Protein AF-A0A8H5TWY3-F1 (afdb_monomer_lite)

Sequence (402 aa):
MSVCQACQVIGEHPSAREFLAAHGHGRHWSLRVESEEARWRHAEAICEREFKDALMKEYLTLFMDTPESRAFMTPEAKQIHEENLWKARESRMVRGMSHSRVRGLYTDDGTDDSPVTKLLTLRDPVLETSASIRVVEARFVREGRWYLGHPPGTFIFQYHDFRTCTGDGYQTFMGSESVVSELNFTYMGQVPRHPKLHAARVRQMWKFMLTLFISELQLKAGPKHLELYPDLEVILAESQVQSADVFQPVWEHWERRSSEPRMGSMRFPDNTTRTNFSRLPHVQEFAWHMCTLMREHRDSDSDAPNHPIWLLLASSTGLPVERLARLWEGQLQNVAEERLRSGSRESLFIYEVEPGTEDIHQFYQQPPFDDDPINPRMIYTWPVYEDVPIAGYPSPQVESEK

pLDDT: mean 75.95, std 17.42, range [29.34, 96.5]

Foldseek 3Di:
DDFDPLLVVQDDDHDLCSLCVSVVNNVLLDQDDDDPCVLQVVLLVVLLVVLVVLVVLLVVLVVCPDPVSCVQADPVLVVLSVVSPVQSVVLVVLVVVQVVQDDDAQEPPVDPPRPFWDWAWEADPVVRDIAIAIAGEPCVLQPDPHPHLAPFLFWEKEFEPPPPPPDPDDDDPDDDHHYDYPVRIDTDGTDDAALSSLVSSLQVCVLSLLSLLLSVLCSVCRRCSCVLPVVSVVVNPDPGDDDLCSLVVSLVSQVVQQPDDDDPDARPPHQVQLVSLLSRLSLLSSLLSLVVNCVVVVVDPDPSCVRSSQVSSCRRNVHHSVVSPVVNRVVSVVVLSVCVNNNPPHSYHYYYDDPSCPDVVVVCVDPSNCSHCSRSNVSNPRDDRDDSDGPPDPDPPPPPDD

Secondary structure (DSSP, 8-state):
----HHHHHS-SS--HHHHHHHTT-TTTT--PPPPHHHHHHHHHHHHHHHHHHHHHHHHHHHHT-SHHHHHTS-HHHHHHHHHHHHHHHHHHHHHHHHHTT----B---S-TT-TTEEEEEEEETTTTEEEEEEEE-HHHHHHS---B-PPTT-EEEEE---TTT---SS--SS----EE-GGGEEEEEEPPPPHHHHHHHHHHHHHHHHHHHHHHHHHHHGGGHHHH-HHHHHHHH-S----GGGHHHHHHHHHHHHH---TTSPPSSPHHHHHHHHH-HHHHHHHHHHHHHHHHTTTS---GGGSHHHHHHHHHHTS-HHHHHHHHHHHHHHHHHHHHHHT--TTEEEEE--TTTS-HHHHTTSHHHHT-TTSTTGGG----PPP---TTPPP-------

Radius of gyration: 26.74 Å; chains: 1; bounding box: 60×76×72 Å

Structure (mmCIF, N/CA/C/O backbone):
data_AF-A0A8H5TWY3-F1
#
_entry.id   AF-A0A8H5TWY3-F1
#
loop_
_atom_site.group_PDB
_atom_site.id
_atom_site.type_symbol
_atom_site.label_atom_id
_atom_site.label_alt_id
_atom_site.label_comp_id
_atom_site.label_asym_id
_atom_site.label_entity_id
_atom_site.label_seq_id
_atom_site.pdbx_PDB_ins_code
_atom_site.Cartn_x
_atom_site.Cartn_y
_atom_site.Cartn_z
_atom_site.occupancy
_atom_site.B_iso_or_equiv
_atom_site.auth_seq_id
_atom_site.auth_comp_id
_atom_site.auth_asym_id
_atom_site.auth_atom_id
_atom_site.pdbx_PDB_model_num
ATOM 1 N N . MET A 1 1 ? 12.073 -17.274 -36.118 1.00 57.34 1 MET A N 1
ATOM 2 C CA . MET A 1 1 ? 12.272 -16.024 -35.359 1.00 57.34 1 MET A CA 1
ATOM 3 C C . MET A 1 1 ? 10.919 -15.354 -35.240 1.00 57.34 1 MET A C 1
ATOM 5 O O . MET A 1 1 ? 10.342 -15.014 -36.267 1.00 57.34 1 MET A O 1
ATOM 9 N N . SER A 1 2 ? 10.365 -15.273 -34.033 1.00 66.50 2 SER A N 1
ATOM 10 C CA . SER A 1 2 ? 9.169 -14.473 -33.760 1.00 66.50 2 SER A CA 1
ATOM 11 C C . SER A 1 2 ? 9.532 -12.996 -33.915 1.00 66.50 2 SER A C 1
ATOM 13 O O . SER A 1 2 ? 10.532 -12.544 -33.364 1.00 66.50 2 SER A O 1
ATOM 15 N N . VAL A 1 3 ? 8.758 -12.252 -34.703 1.00 76.88 3 VAL A N 1
ATOM 16 C CA . VAL A 1 3 ? 8.988 -10.818 -34.921 1.00 76.88 3 VAL A CA 1
ATOM 17 C C . VAL A 1 3 ? 7.909 -10.036 -34.183 1.00 76.88 3 VAL A C 1
ATOM 19 O O . VAL A 1 3 ? 6.722 -10.304 -34.368 1.00 76.88 3 VAL A O 1
ATOM 22 N N . CYS A 1 4 ? 8.314 -9.084 -33.341 1.00 85.81 4 CYS A N 1
ATOM 23 C CA . CYS A 1 4 ? 7.378 -8.240 -32.607 1.00 85.81 4 CYS A CA 1
ATOM 24 C C . CYS A 1 4 ? 6.747 -7.207 -33.543 1.00 85.81 4 CYS A C 1
ATOM 26 O O . CYS A 1 4 ? 7.446 -6.363 -34.108 1.00 85.81 4 CYS A O 1
ATOM 28 N N . GLN A 1 5 ? 5.419 -7.252 -33.677 1.00 86.19 5 GLN A N 1
ATOM 29 C CA . GLN A 1 5 ? 4.670 -6.314 -34.517 1.00 86.19 5 GLN A CA 1
ATOM 30 C C . GLN A 1 5 ? 4.824 -4.865 -34.033 1.00 86.19 5 GLN A C 1
ATOM 32 O O . GLN A 1 5 ? 4.990 -3.969 -34.853 1.00 86.19 5 GLN A O 1
ATOM 37 N N . ALA A 1 6 ? 4.850 -4.623 -32.718 1.00 85.88 6 ALA A N 1
ATOM 38 C CA . ALA A 1 6 ? 5.058 -3.281 -32.170 1.00 85.88 6 ALA A CA 1
ATOM 39 C C . ALA A 1 6 ? 6.451 -2.726 -32.523 1.00 85.88 6 ALA A C 1
ATOM 41 O O . ALA A 1 6 ? 6.568 -1.573 -32.938 1.00 85.88 6 ALA A O 1
ATOM 42 N N . CYS A 1 7 ? 7.499 -3.557 -32.452 1.00 87.00 7 CYS A N 1
ATOM 43 C CA . CYS A 1 7 ? 8.852 -3.167 -32.860 1.00 87.00 7 CYS A CA 1
ATOM 44 C C . CYS A 1 7 ? 8.967 -2.843 -34.354 1.00 87.00 7 CYS A C 1
ATOM 46 O O . CYS A 1 7 ? 9.777 -1.999 -34.722 1.00 87.00 7 CYS A O 1
ATOM 48 N N . GLN A 1 8 ? 8.167 -3.477 -35.216 1.00 85.38 8 GLN A N 1
ATOM 49 C CA . GLN A 1 8 ? 8.184 -3.192 -36.656 1.00 85.38 8 GLN A CA 1
ATOM 50 C C . GLN A 1 8 ? 7.668 -1.785 -36.991 1.00 85.38 8 GLN A C 1
ATOM 52 O O . GLN A 1 8 ? 8.017 -1.243 -38.037 1.00 85.38 8 GLN A O 1
ATOM 57 N N . VAL A 1 9 ? 6.846 -1.191 -36.121 1.00 83.75 9 VAL A N 1
ATOM 58 C CA . VAL A 1 9 ? 6.160 0.084 -36.386 1.00 83.75 9 VAL A CA 1
ATOM 59 C C . VAL A 1 9 ? 6.957 1.300 -35.889 1.00 83.75 9 VAL A C 1
ATOM 61 O O . VAL A 1 9 ? 6.792 2.394 -36.419 1.00 83.75 9 VAL A O 1
ATOM 64 N N . ILE A 1 10 ? 7.846 1.131 -34.906 1.00 82.69 10 ILE A N 1
ATOM 65 C CA . ILE A 1 10 ? 8.531 2.238 -34.204 1.00 82.69 10 ILE A CA 1
ATOM 66 C C . ILE A 1 10 ? 9.906 2.640 -34.780 1.00 82.69 10 ILE A C 1
ATOM 68 O O . ILE A 1 10 ? 10.590 3.479 -34.199 1.00 82.69 10 ILE A O 1
ATOM 72 N N . GLY A 1 11 ? 10.300 2.095 -35.938 1.00 69.88 11 GLY A N 1
ATOM 73 C CA . GLY A 1 11 ? 11.573 2.406 -36.610 1.00 69.88 11 GLY A CA 1
ATOM 74 C C . GLY A 1 11 ? 12.809 1.753 -35.966 1.00 69.88 11 GLY A C 1
ATOM 75 O O . GLY A 1 11 ? 12.699 0.993 -35.008 1.00 69.88 11 GLY A O 1
ATOM 76 N N . GLU A 1 12 ? 14.007 2.023 -36.504 1.00 71.81 12 GLU A N 1
ATOM 77 C CA . GLU A 1 12 ? 15.260 1.360 -36.075 1.00 71.81 12 GLU A CA 1
ATOM 78 C C . GLU A 1 12 ? 15.829 1.896 -34.744 1.00 71.81 12 GLU A C 1
ATOM 80 O O . GLU A 1 12 ? 16.555 1.184 -34.045 1.00 71.81 12 GLU A O 1
ATOM 85 N N . HIS A 1 13 ? 15.478 3.131 -34.362 1.00 77.56 13 HIS A N 1
ATOM 86 C CA . HIS A 1 13 ? 15.995 3.812 -33.165 1.00 77.56 13 HIS A CA 1
ATOM 87 C C . HIS A 1 13 ? 14.897 4.553 -32.380 1.00 77.56 13 HIS A C 1
ATOM 89 O O . HIS A 1 13 ? 14.964 5.778 -32.241 1.00 77.56 13 HIS A O 1
ATOM 95 N N . PRO A 1 14 ? 13.879 3.843 -31.863 1.00 83.31 14 PRO A N 1
ATOM 96 C CA . PRO A 1 14 ? 12.840 4.470 -31.062 1.00 83.31 14 PRO A CA 1
ATOM 97 C C . PRO A 1 14 ? 13.416 5.011 -29.753 1.00 83.31 14 PRO A C 1
ATOM 99 O O . PRO A 1 14 ? 14.267 4.387 -29.111 1.00 83.31 14 PRO A O 1
ATOM 102 N N . SER A 1 15 ? 12.901 6.152 -29.305 1.00 87.19 15 SER A N 1
ATOM 103 C CA . SER A 1 15 ? 13.100 6.586 -27.926 1.00 87.19 15 SER A CA 1
ATOM 104 C C . SER A 1 15 ? 12.460 5.589 -26.951 1.00 87.19 15 SER A C 1
ATOM 106 O O . SER A 1 15 ? 11.514 4.871 -27.286 1.00 87.19 15 SER A O 1
ATOM 108 N N . ALA A 1 16 ? 12.916 5.586 -25.693 1.00 85.44 16 ALA A N 1
ATOM 109 C CA . ALA A 1 16 ? 12.326 4.743 -24.649 1.00 85.44 16 ALA A CA 1
ATOM 110 C C . ALA A 1 16 ? 10.812 4.956 -24.503 1.00 85.44 16 ALA A C 1
ATOM 112 O O . ALA A 1 16 ? 10.051 4.008 -24.330 1.00 85.44 16 ALA A O 1
ATOM 113 N N . ARG A 1 17 ? 10.362 6.207 -24.640 1.00 88.12 17 ARG A N 1
ATOM 114 C CA . ARG A 1 17 ? 8.945 6.560 -24.576 1.00 88.12 17 ARG A CA 1
ATOM 115 C C . ARG A 1 17 ? 8.148 5.960 -25.734 1.00 88.12 17 ARG A C 1
ATOM 117 O O . ARG A 1 17 ? 7.053 5.461 -25.498 1.00 88.12 17 ARG A O 1
ATOM 124 N N . GLU A 1 18 ? 8.672 6.012 -26.957 1.00 88.44 18 GLU A N 1
ATOM 125 C CA . GLU A 1 18 ? 8.012 5.440 -28.140 1.00 88.44 18 GLU A CA 1
ATOM 126 C C . GLU A 1 18 ? 7.945 3.917 -28.056 1.00 88.44 18 GLU A C 1
ATOM 128 O O . GLU A 1 18 ? 6.885 3.342 -28.300 1.00 88.44 18 GLU A O 1
ATOM 133 N N . PHE A 1 19 ? 9.031 3.273 -27.618 1.00 90.94 19 PHE A N 1
ATOM 134 C CA . PHE A 1 19 ? 9.055 1.830 -27.393 1.00 90.94 19 PHE A CA 1
ATOM 135 C C . PHE A 1 19 ? 8.003 1.410 -26.362 1.00 90.94 19 PHE A C 1
ATOM 137 O O . PHE A 1 19 ? 7.147 0.576 -26.656 1.00 90.94 19 PHE A O 1
ATOM 144 N N . LEU A 1 20 ? 8.015 2.028 -25.177 1.00 90.56 20 LEU A N 1
ATOM 145 C CA . LEU A 1 20 ? 7.063 1.712 -24.112 1.00 90.56 20 LEU A CA 1
ATOM 146 C C . LEU A 1 20 ? 5.619 2.016 -24.529 1.00 90.56 20 LEU A C 1
ATOM 148 O O . LEU A 1 20 ? 4.710 1.287 -24.145 1.00 90.56 20 LEU A O 1
ATOM 152 N N . ALA A 1 21 ? 5.379 3.071 -25.310 1.00 88.94 21 ALA A N 1
ATOM 153 C CA . ALA A 1 21 ? 4.045 3.384 -25.814 1.00 88.94 21 ALA A CA 1
ATOM 154 C C . ALA A 1 21 ? 3.537 2.322 -26.801 1.00 88.94 21 ALA A C 1
ATOM 156 O O . ALA A 1 21 ? 2.405 1.863 -26.657 1.00 88.94 21 ALA A O 1
ATOM 157 N N . ALA A 1 22 ? 4.369 1.894 -27.754 1.00 88.69 22 ALA A N 1
ATOM 158 C CA . ALA A 1 22 ? 3.989 0.898 -28.754 1.00 88.69 22 ALA A CA 1
ATOM 159 C C . ALA A 1 22 ? 3.709 -0.489 -28.161 1.00 88.69 22 ALA A C 1
ATOM 161 O O . ALA A 1 22 ? 2.874 -1.218 -28.686 1.00 88.69 22 ALA A O 1
ATOM 162 N N . HIS A 1 23 ? 4.349 -0.823 -27.039 1.00 89.56 23 HIS A N 1
ATOM 163 C CA . HIS A 1 23 ? 4.111 -2.068 -26.301 1.00 89.56 23 HIS A CA 1
ATOM 164 C C . HIS A 1 23 ? 3.024 -1.926 -25.216 1.00 89.56 23 HIS A C 1
ATOM 166 O O . HIS A 1 23 ? 2.820 -2.824 -24.409 1.00 89.56 23 HIS A O 1
ATOM 172 N N . GLY A 1 24 ? 2.316 -0.789 -25.157 1.00 87.69 24 GLY A N 1
ATOM 173 C CA . GLY A 1 24 ? 1.242 -0.562 -24.182 1.00 87.69 24 GLY A CA 1
ATOM 174 C C . GLY A 1 24 ? 1.717 -0.321 -22.741 1.00 87.69 24 GLY A C 1
ATOM 175 O O . GLY A 1 24 ? 0.904 -0.213 -21.823 1.00 87.69 24 GLY A O 1
ATOM 176 N N . HIS A 1 25 ? 3.022 -0.169 -22.515 1.00 88.75 25 HIS A N 1
ATOM 177 C CA . HIS A 1 25 ? 3.614 0.027 -21.192 1.00 88.75 25 HIS A CA 1
ATOM 178 C C . HIS A 1 25 ? 3.619 1.483 -20.720 1.00 88.75 25 HIS A C 1
ATOM 180 O O . HIS A 1 25 ? 3.741 1.722 -19.523 1.00 88.75 25 HIS A O 1
ATOM 186 N N . GLY A 1 26 ? 3.431 2.466 -21.606 1.00 82.75 26 GLY A N 1
ATOM 187 C CA . GLY A 1 26 ? 3.586 3.892 -21.274 1.00 82.75 26 GLY A CA 1
ATOM 188 C C . GLY A 1 26 ? 2.775 4.393 -20.066 1.00 82.75 26 GLY A C 1
ATOM 189 O O . GLY A 1 26 ? 3.228 5.294 -19.365 1.00 82.75 26 GLY A O 1
ATOM 190 N N . ARG A 1 27 ? 1.607 3.799 -19.773 1.00 84.25 27 ARG A N 1
ATOM 191 C CA . ARG A 1 27 ? 0.793 4.159 -18.593 1.00 84.25 27 ARG A CA 1
ATOM 192 C C . ARG A 1 27 ? 1.398 3.691 -17.265 1.00 84.25 27 ARG A C 1
ATOM 194 O O . ARG A 1 27 ? 1.194 4.359 -16.259 1.00 84.25 27 ARG A O 1
ATOM 201 N N . HIS A 1 28 ? 2.157 2.596 -17.267 1.00 85.06 28 HIS A N 1
ATOM 202 C CA . HIS A 1 28 ? 2.775 2.021 -16.066 1.00 85.06 28 HIS A CA 1
ATOM 203 C C . HIS A 1 28 ? 3.916 2.898 -15.538 1.00 85.06 28 HIS A C 1
ATOM 205 O O . HIS A 1 28 ? 4.175 2.950 -14.345 1.00 85.06 28 HIS A O 1
ATOM 211 N N . TRP A 1 29 ? 4.542 3.674 -16.420 1.00 88.50 29 TRP A N 1
ATOM 212 C CA . TRP A 1 29 ? 5.613 4.610 -16.079 1.00 88.50 29 TRP A CA 1
ATOM 213 C C . TRP A 1 29 ? 5.096 6.001 -15.670 1.00 88.50 29 TRP A C 1
ATOM 215 O O . TRP A 1 29 ? 5.835 6.985 -15.701 1.00 88.50 29 TRP A O 1
ATOM 225 N N . SER A 1 30 ? 3.812 6.111 -15.315 1.00 85.88 30 SER A N 1
ATOM 226 C CA . SER A 1 30 ? 3.208 7.363 -14.861 1.00 85.88 30 SER A CA 1
ATOM 227 C C . SER A 1 30 ? 3.587 7.688 -13.414 1.00 85.88 30 SER A C 1
ATOM 229 O O . SER A 1 30 ? 3.598 6.817 -12.550 1.00 85.88 30 SER A O 1
ATOM 231 N N . LEU A 1 31 ? 3.819 8.976 -13.138 1.00 83.75 31 LEU A N 1
ATOM 232 C CA . LEU A 1 31 ? 4.017 9.512 -11.784 1.00 83.75 31 LEU A CA 1
ATOM 233 C C . LEU A 1 31 ? 2.698 9.874 -11.081 1.00 83.75 31 LEU A C 1
ATOM 235 O O . LEU A 1 31 ? 2.713 10.534 -10.047 1.00 83.75 31 LEU A O 1
ATOM 239 N N . ARG A 1 32 ? 1.547 9.506 -11.656 1.00 83.69 32 ARG A N 1
ATOM 240 C CA . ARG A 1 32 ? 0.248 9.752 -11.023 1.00 83.69 32 ARG A CA 1
ATOM 241 C C . ARG A 1 32 ? 0.068 8.829 -9.824 1.00 83.69 32 ARG A C 1
ATOM 243 O O . ARG A 1 32 ? 0.316 7.630 -9.928 1.00 83.69 32 ARG A O 1
ATOM 250 N N . VAL A 1 33 ? -0.395 9.412 -8.727 1.00 81.44 33 VAL A N 1
ATOM 251 C CA . VAL A 1 33 ? -0.733 8.707 -7.491 1.00 81.44 33 VAL A CA 1
ATOM 252 C C . VAL A 1 33 ? -2.245 8.503 -7.453 1.00 81.44 33 VAL A C 1
ATOM 254 O O . VAL A 1 33 ? -3.006 9.427 -7.747 1.00 81.44 33 VAL A O 1
ATOM 257 N N . GLU A 1 34 ? -2.681 7.286 -7.144 1.00 83.88 34 GLU A N 1
ATOM 258 C CA . GLU A 1 34 ? -4.086 6.988 -6.853 1.00 83.88 34 GLU A CA 1
ATOM 259 C C . GLU A 1 34 ? -4.502 7.675 -5.541 1.00 83.88 34 GLU A C 1
ATOM 261 O O . GLU A 1 34 ? -3.686 7.823 -4.633 1.00 83.88 34 GLU A O 1
ATOM 266 N N . SER A 1 35 ? -5.765 8.094 -5.406 1.00 81.94 35 SER A N 1
ATOM 267 C CA . SER A 1 35 ? -6.245 8.618 -4.119 1.00 81.94 35 SER A CA 1
ATOM 268 C C . SER A 1 35 ? -6.192 7.532 -3.042 1.00 81.94 35 SER A C 1
ATOM 270 O O . SER A 1 35 ? -6.367 6.356 -3.355 1.00 81.94 35 SER A O 1
ATOM 272 N N . GLU A 1 36 ? -6.023 7.919 -1.772 1.00 79.25 36 GLU A N 1
ATOM 273 C CA . GLU A 1 36 ? -6.043 6.978 -0.639 1.00 79.25 36 GLU A CA 1
ATOM 274 C C . GLU A 1 36 ? -7.235 6.020 -0.715 1.00 79.25 36 GLU A C 1
ATOM 276 O O . GLU A 1 36 ? -7.066 4.806 -0.701 1.00 79.25 36 GLU A O 1
ATOM 281 N N . GLU A 1 37 ? -8.439 6.553 -0.897 1.00 76.81 37 GLU A N 1
ATOM 282 C CA . GLU A 1 37 ? -9.648 5.743 -1.017 1.00 76.81 37 GLU A CA 1
ATOM 283 C C . GLU A 1 37 ? -9.556 4.720 -2.165 1.00 76.81 37 GLU A C 1
ATOM 285 O O . GLU A 1 37 ? -9.880 3.546 -1.985 1.00 76.81 37 GLU A O 1
ATOM 290 N N . ALA A 1 38 ? -9.062 5.128 -3.341 1.00 82.62 38 ALA A N 1
ATOM 291 C CA . ALA A 1 38 ? -8.930 4.240 -4.493 1.00 82.62 38 ALA A CA 1
ATOM 292 C C . ALA A 1 38 ? -7.898 3.125 -4.263 1.00 82.62 38 ALA A C 1
ATOM 294 O O . ALA A 1 38 ? -8.160 1.984 -4.651 1.00 82.62 38 ALA A O 1
ATOM 295 N N . ARG A 1 39 ? -6.772 3.426 -3.596 1.00 85.00 39 ARG A N 1
ATOM 296 C CA . ARG A 1 39 ? -5.718 2.438 -3.290 1.00 85.00 39 ARG A CA 1
ATOM 297 C C . ARG A 1 39 ? -6.260 1.280 -2.462 1.00 85.00 39 ARG A C 1
ATOM 299 O O . ARG A 1 39 ? -5.857 0.133 -2.646 1.00 85.00 39 ARG A O 1
ATOM 306 N N . TRP A 1 40 ? -7.192 1.579 -1.564 1.00 81.06 40 TRP A N 1
ATOM 307 C CA . TRP A 1 40 ? -7.618 0.645 -0.533 1.00 81.06 40 TRP A CA 1
ATOM 308 C C . TRP A 1 40 ? -8.968 -0.015 -0.780 1.00 81.06 40 TRP A C 1
ATOM 310 O O . TRP A 1 40 ? -9.142 -1.166 -0.379 1.00 81.06 40 TRP A O 1
ATOM 320 N N . ARG A 1 41 ? -9.866 0.631 -1.534 1.00 82.19 41 ARG A N 1
ATOM 321 C CA . ARG A 1 41 ? -11.204 0.113 -1.859 1.00 82.19 41 ARG A CA 1
ATOM 322 C C . ARG A 1 41 ? -11.187 -1.337 -2.343 1.00 82.19 41 ARG A C 1
ATOM 324 O O . ARG A 1 41 ? -12.017 -2.142 -1.933 1.00 82.19 41 ARG A O 1
ATOM 331 N N . HIS A 1 42 ? -10.252 -1.688 -3.227 1.00 79.56 42 HIS A N 1
ATOM 332 C CA . HIS A 1 42 ? -10.204 -3.044 -3.769 1.00 79.56 42 HIS A CA 1
ATOM 333 C C . HIS A 1 42 ? -9.676 -4.064 -2.752 1.00 79.56 42 HIS A C 1
ATOM 335 O O . HIS A 1 42 ? -10.204 -5.169 -2.667 1.00 79.56 42 HIS A O 1
ATOM 341 N N . ALA A 1 43 ? -8.654 -3.707 -1.965 1.00 79.69 43 ALA A N 1
ATOM 342 C CA . ALA A 1 43 ? -8.119 -4.580 -0.917 1.00 79.69 43 ALA A CA 1
ATOM 343 C C . ALA A 1 43 ? -9.171 -4.851 0.168 1.00 79.69 43 ALA A C 1
ATOM 345 O O . ALA A 1 43 ? -9.354 -5.995 0.573 1.00 79.69 43 ALA A O 1
ATOM 346 N N . GLU A 1 44 ? -9.917 -3.820 0.560 1.00 78.00 44 GLU A N 1
ATOM 347 C CA . GLU A 1 44 ? -11.030 -3.924 1.506 1.00 78.00 44 GLU A CA 1
ATOM 34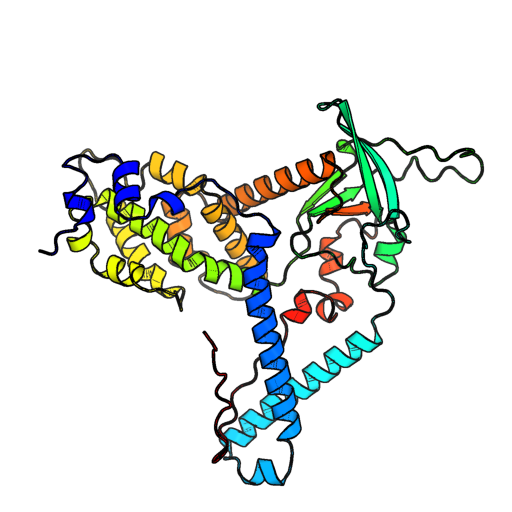8 C C . GLU A 1 44 ? -12.153 -4.809 0.961 1.00 78.00 44 GLU A C 1
ATOM 350 O O . GLU A 1 44 ? -12.592 -5.718 1.657 1.00 78.00 44 GLU A O 1
ATOM 355 N N . ALA A 1 45 ? -12.544 -4.645 -0.307 1.00 79.56 45 ALA A N 1
ATOM 356 C CA . ALA A 1 45 ? -13.570 -5.484 -0.930 1.00 79.56 45 ALA A CA 1
ATOM 357 C C . ALA A 1 45 ? -13.179 -6.974 -1.018 1.00 79.56 45 ALA A C 1
ATOM 359 O O . ALA A 1 45 ? -14.037 -7.847 -0.867 1.00 79.56 45 ALA A O 1
ATOM 360 N N . ILE A 1 46 ? -11.900 -7.285 -1.271 1.00 76.12 46 ILE A N 1
ATOM 361 C CA . ILE A 1 46 ? -11.400 -8.672 -1.252 1.00 76.12 46 ILE A CA 1
ATOM 362 C C . ILE A 1 46 ? -11.556 -9.247 0.149 1.00 76.12 46 ILE A C 1
ATOM 364 O O . ILE A 1 46 ? -12.148 -10.308 0.328 1.00 76.12 46 ILE A O 1
ATOM 368 N N . CYS A 1 47 ? -11.054 -8.534 1.147 1.00 74.50 47 CYS A N 1
ATOM 369 C CA . CYS A 1 47 ? -11.048 -9.056 2.494 1.00 74.50 47 CYS A CA 1
ATOM 370 C C . CYS A 1 47 ? -12.457 -9.085 3.132 1.00 74.50 47 CYS A C 1
ATOM 372 O O . CYS A 1 47 ? -12.747 -9.979 3.922 1.00 74.50 47 CYS A O 1
ATOM 374 N N . GLU A 1 48 ? -13.372 -8.188 2.745 1.00 75.25 48 GLU A N 1
ATOM 375 C CA . GLU A 1 48 ? -14.794 -8.259 3.115 1.00 75.25 48 GLU A CA 1
ATOM 376 C C . GLU A 1 48 ? -15.470 -9.510 2.532 1.00 75.25 48 GLU A C 1
ATOM 378 O O . GLU A 1 48 ? -16.289 -10.152 3.192 1.00 75.25 48 GLU A O 1
ATOM 383 N N . ARG A 1 49 ? -15.122 -9.892 1.297 1.00 79.25 49 ARG A N 1
ATOM 384 C CA . ARG A 1 49 ? -15.611 -11.136 0.691 1.00 79.25 49 ARG A CA 1
ATOM 385 C C . ARG A 1 49 ? -15.105 -12.355 1.455 1.00 79.25 49 ARG A C 1
ATOM 387 O O . ARG A 1 49 ? -15.913 -13.184 1.855 1.00 79.25 49 ARG A O 1
ATOM 394 N N . GLU A 1 50 ? -13.801 -12.413 1.727 1.00 77.06 50 GLU A N 1
ATOM 395 C CA . GLU A 1 50 ? -13.198 -13.486 2.529 1.00 77.06 50 GLU A CA 1
ATOM 396 C C . GLU A 1 50 ? -13.847 -13.590 3.919 1.00 77.06 50 GLU A C 1
ATOM 398 O O . GLU A 1 50 ? -14.070 -14.690 4.424 1.00 77.06 50 GLU A O 1
ATOM 403 N N . PHE A 1 51 ? -14.203 -12.454 4.528 1.00 75.31 51 PHE A N 1
ATOM 404 C CA . PHE A 1 51 ? -14.955 -12.432 5.778 1.00 75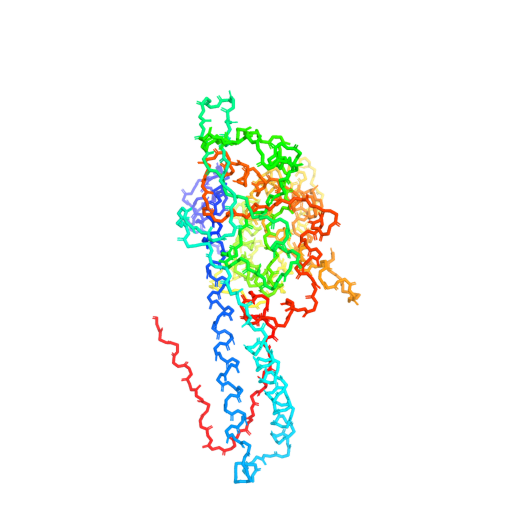.31 51 PHE A CA 1
ATOM 405 C C . PHE A 1 51 ? -16.344 -13.065 5.639 1.00 75.31 51 PHE A C 1
ATOM 407 O O . PHE A 1 51 ? -16.706 -13.933 6.437 1.00 75.31 51 PHE A O 1
ATOM 414 N N . LYS A 1 52 ? -17.127 -12.654 4.635 1.00 79.00 52 LYS A N 1
ATOM 415 C CA . LYS A 1 52 ? -18.465 -13.216 4.387 1.00 79.00 52 LYS A CA 1
ATOM 416 C C . LYS A 1 52 ? -18.398 -14.723 4.142 1.00 79.00 52 LYS A C 1
ATOM 418 O O . LYS A 1 52 ? -19.215 -15.461 4.693 1.00 79.00 52 LYS A O 1
ATOM 423 N N . ASP A 1 53 ? -17.393 -15.180 3.403 1.00 79.88 53 ASP A N 1
ATOM 424 C CA . ASP A 1 53 ? -17.156 -16.602 3.156 1.00 79.88 53 ASP A CA 1
ATOM 425 C C . ASP A 1 53 ? -16.809 -17.347 4.453 1.00 79.88 53 ASP A C 1
ATOM 427 O O . ASP A 1 53 ? -17.363 -18.414 4.724 1.00 79.88 53 ASP A O 1
ATOM 431 N N . ALA A 1 54 ? -15.956 -16.771 5.307 1.00 80.44 54 ALA A N 1
ATOM 432 C CA . ALA A 1 54 ? -15.630 -17.344 6.611 1.00 80.44 54 ALA A CA 1
ATOM 433 C C . ALA A 1 54 ? -16.863 -17.441 7.528 1.00 80.44 54 ALA A C 1
ATOM 435 O O . ALA A 1 54 ? -17.067 -18.474 8.165 1.00 80.44 54 ALA A O 1
ATOM 436 N N . LEU A 1 55 ? -17.724 -16.416 7.563 1.00 80.94 55 LEU A N 1
ATOM 437 C CA . LEU A 1 55 ? -18.987 -16.462 8.310 1.00 80.94 55 LEU A CA 1
ATOM 438 C C . LEU A 1 55 ? -19.925 -17.554 7.795 1.00 80.94 55 LEU A C 1
ATOM 440 O O . LEU A 1 55 ? -20.563 -18.246 8.590 1.00 80.94 55 LEU A O 1
ATOM 444 N N . MET A 1 56 ? -20.006 -17.721 6.475 1.00 83.75 56 MET A N 1
ATOM 445 C CA . MET A 1 56 ? -20.814 -18.775 5.870 1.00 83.75 56 MET A CA 1
ATOM 446 C C . MET A 1 56 ? -20.276 -20.161 6.242 1.00 83.75 56 MET A C 1
ATOM 448 O O . MET A 1 56 ? -21.041 -21.019 6.682 1.00 83.75 56 MET A O 1
ATOM 452 N N . LYS A 1 57 ? -18.958 -20.377 6.141 1.00 83.00 57 LYS A N 1
ATOM 453 C CA . LYS A 1 57 ? -18.315 -21.639 6.545 1.00 83.00 57 LYS A CA 1
ATOM 454 C C . LYS A 1 57 ? -18.490 -21.927 8.036 1.00 83.00 57 LYS A C 1
ATOM 456 O O . LYS A 1 57 ? -18.733 -23.075 8.406 1.00 83.00 57 LYS A O 1
ATOM 461 N N . GLU A 1 58 ? -18.432 -20.907 8.888 1.00 85.44 58 GLU A N 1
ATOM 462 C CA . GLU A 1 58 ? -18.726 -21.040 10.316 1.00 85.44 58 GLU A CA 1
ATOM 463 C C . GLU A 1 58 ? -20.165 -21.506 10.554 1.00 85.44 58 GLU A C 1
ATOM 465 O O . GLU A 1 58 ? -20.395 -22.471 11.285 1.00 85.44 58 GLU A O 1
ATOM 470 N N . TYR A 1 59 ? -21.133 -20.835 9.923 1.00 85.12 59 TYR A N 1
ATOM 471 C CA . TYR A 1 59 ? -22.545 -21.185 10.031 1.00 85.12 59 TYR A CA 1
ATOM 472 C C . TYR A 1 59 ? -22.792 -22.628 9.587 1.00 85.12 59 TYR A C 1
ATOM 474 O O . TYR A 1 59 ? -23.422 -23.390 10.318 1.00 85.12 59 TYR A O 1
ATOM 482 N N . LEU A 1 60 ? -22.245 -23.021 8.433 1.00 85.12 60 LEU A N 1
ATOM 483 C CA . LEU A 1 60 ? -22.349 -24.384 7.916 1.00 85.12 60 LEU A CA 1
ATOM 484 C C . LEU A 1 60 ? -21.694 -25.400 8.855 1.00 85.12 60 LEU A C 1
ATOM 486 O O . LEU A 1 60 ? -22.285 -26.439 9.126 1.00 85.12 60 LEU A O 1
ATOM 490 N N . THR A 1 61 ? -20.517 -25.095 9.403 1.00 87.19 61 THR A N 1
ATOM 491 C CA . THR A 1 61 ? -19.835 -25.969 10.370 1.00 87.19 61 THR A CA 1
ATOM 492 C C . THR A 1 61 ? -20.703 -26.203 11.604 1.00 87.19 61 THR A C 1
ATOM 494 O O . THR A 1 61 ? -20.880 -27.339 12.024 1.00 87.19 61 THR A O 1
ATOM 497 N N . LEU A 1 62 ? -21.299 -25.150 12.165 1.00 87.69 62 LEU A N 1
ATOM 498 C CA . LEU A 1 62 ? -22.192 -25.274 13.319 1.00 87.69 62 LEU A CA 1
ATOM 499 C C . LEU A 1 62 ? -23.506 -25.986 12.970 1.00 87.69 62 LEU A C 1
ATOM 501 O O . LEU A 1 62 ? -24.036 -26.725 13.792 1.00 87.69 62 LEU A O 1
ATOM 505 N N . PHE A 1 63 ? -24.036 -25.770 11.766 1.00 87.06 63 PHE A N 1
ATOM 506 C CA . PHE A 1 63 ? -25.262 -26.409 11.288 1.00 87.06 63 PHE A CA 1
ATOM 507 C C . PHE A 1 63 ? -25.081 -27.916 11.059 1.00 87.06 63 PHE A C 1
ATOM 509 O O . PHE A 1 63 ? -25.967 -28.701 11.384 1.00 87.06 63 PHE A O 1
ATOM 516 N N . MET A 1 64 ? -23.919 -28.322 10.539 1.00 84.25 64 MET A N 1
ATOM 517 C CA . MET A 1 64 ? -23.569 -29.723 10.287 1.00 84.25 64 MET A CA 1
ATOM 518 C C . MET A 1 64 ? -23.153 -30.486 11.557 1.00 84.25 64 MET A C 1
ATOM 520 O O . MET A 1 64 ? -22.907 -31.689 11.481 1.00 84.25 64 MET A O 1
ATOM 524 N N . ASP A 1 65 ? -23.101 -29.832 12.722 1.00 88.69 65 ASP A N 1
ATOM 525 C CA . ASP A 1 65 ? -22.762 -30.442 14.014 1.00 88.69 65 ASP A CA 1
ATOM 526 C C . ASP A 1 65 ? -23.936 -31.256 14.602 1.00 88.69 65 ASP A C 1
ATOM 528 O O . ASP A 1 65 ? -24.360 -31.060 15.742 1.00 88.69 65 ASP A O 1
ATOM 532 N N . THR A 1 66 ? -24.500 -32.171 13.807 1.00 87.44 66 THR A N 1
ATOM 533 C CA . THR A 1 66 ? -25.582 -33.077 14.219 1.00 87.44 66 THR A CA 1
ATOM 534 C C . THR A 1 66 ? -25.140 -34.540 14.150 1.00 87.44 66 THR A C 1
ATOM 536 O O . THR A 1 66 ? -24.286 -34.888 13.324 1.00 87.44 66 THR A O 1
ATOM 539 N N . PRO A 1 67 ? -25.703 -35.434 14.989 1.00 87.06 67 PRO A N 1
ATOM 540 C CA . PRO A 1 67 ? -25.409 -36.865 14.922 1.00 87.06 67 PRO A CA 1
ATOM 541 C C . PRO A 1 67 ? -25.636 -37.455 13.525 1.00 87.06 67 PRO A C 1
ATOM 543 O O . PRO A 1 67 ? -24.830 -38.259 13.060 1.00 87.06 67 PRO A O 1
ATOM 546 N N . GLU A 1 68 ? -26.696 -37.021 12.841 1.00 85.38 68 GLU A N 1
ATOM 547 C CA . GLU A 1 68 ? -27.067 -37.479 11.504 1.00 85.38 68 GLU A CA 1
ATOM 548 C C . GLU A 1 68 ? -26.020 -37.061 10.471 1.00 85.38 68 GLU A C 1
ATOM 550 O O . GLU A 1 68 ? -25.511 -37.904 9.741 1.00 85.38 68 GLU A O 1
ATOM 555 N N . SER A 1 69 ? -25.633 -35.784 10.452 1.00 83.50 69 SER A N 1
ATOM 556 C CA . SER A 1 69 ? -24.616 -35.258 9.534 1.00 83.50 69 SER A CA 1
ATOM 557 C C . SER A 1 69 ? -23.261 -35.928 9.752 1.00 83.50 69 SER A C 1
ATOM 559 O O . SER A 1 69 ? -22.614 -36.369 8.801 1.00 83.50 69 SER A O 1
ATOM 561 N N . ARG A 1 70 ? -22.856 -36.086 11.019 1.00 82.81 70 ARG A N 1
ATOM 562 C CA . ARG A 1 70 ? -21.613 -36.768 11.397 1.00 82.81 70 ARG A CA 1
ATOM 563 C C . ARG A 1 70 ? -21.629 -38.250 11.012 1.00 82.81 70 ARG A C 1
ATOM 565 O O . ARG A 1 70 ? -20.567 -38.808 10.746 1.00 82.81 70 ARG A O 1
ATOM 572 N N . ALA A 1 71 ? -22.786 -38.912 10.958 1.00 84.81 71 ALA A N 1
ATOM 573 C CA . ALA A 1 71 ? -22.871 -40.320 10.560 1.00 84.81 71 ALA A CA 1
ATOM 574 C C . ALA A 1 71 ? -22.462 -40.555 9.093 1.00 84.81 71 ALA A C 1
ATOM 576 O O . ALA A 1 71 ? -21.945 -41.627 8.781 1.00 84.81 71 ALA A O 1
ATOM 577 N N . PHE A 1 72 ? -22.626 -39.552 8.221 1.00 85.69 72 PHE A N 1
ATOM 578 C CA . PHE A 1 72 ? -22.260 -39.615 6.798 1.00 85.69 72 PHE A CA 1
ATOM 579 C C . PHE A 1 72 ? -20.830 -39.141 6.490 1.00 85.69 72 PHE A C 1
ATOM 581 O O . PHE A 1 72 ? -20.396 -39.196 5.340 1.00 85.69 72 PHE A O 1
ATOM 588 N N . MET A 1 73 ? -20.081 -38.684 7.496 1.00 86.81 73 MET A N 1
ATOM 589 C CA . MET A 1 73 ? -18.698 -38.232 7.336 1.00 86.81 73 MET A CA 1
ATOM 590 C C . MET A 1 73 ? -17.709 -39.394 7.474 1.00 86.81 73 MET A C 1
ATOM 592 O O . MET A 1 73 ? -17.854 -40.257 8.350 1.00 86.81 73 MET A O 1
ATOM 596 N N . THR A 1 74 ? -16.655 -39.381 6.654 1.00 88.44 74 THR A N 1
ATOM 597 C CA . THR A 1 74 ? -15.494 -40.262 6.854 1.00 88.44 74 THR A CA 1
ATOM 598 C C . THR A 1 74 ? -14.746 -39.880 8.142 1.00 88.44 74 THR A C 1
ATOM 600 O O . THR A 1 74 ? -14.958 -38.783 8.669 1.00 88.44 74 THR A O 1
ATOM 603 N N . PRO A 1 75 ? -13.879 -40.750 8.691 1.00 87.19 75 PRO A N 1
ATOM 604 C CA . PRO A 1 75 ? -13.044 -40.403 9.842 1.00 87.19 75 PRO A CA 1
ATOM 605 C C . PRO A 1 75 ? -12.212 -39.128 9.630 1.00 87.19 75 PRO A C 1
ATOM 607 O O . PRO A 1 75 ? -12.163 -38.284 10.520 1.00 87.19 75 PRO A O 1
ATOM 610 N N . GLU A 1 76 ? -11.636 -38.944 8.441 1.00 87.69 76 GLU A N 1
ATOM 611 C CA . GLU A 1 76 ? -10.858 -37.751 8.083 1.00 87.69 76 GLU A CA 1
ATOM 612 C C . GLU A 1 76 ? -11.746 -36.500 8.049 1.00 87.69 76 GLU A C 1
ATOM 614 O O . GLU A 1 76 ? -11.403 -35.470 8.625 1.00 87.69 76 GLU A O 1
ATOM 619 N N . ALA A 1 77 ? -12.936 -36.599 7.447 1.00 85.88 77 ALA A N 1
ATOM 620 C CA . ALA A 1 77 ? -13.898 -35.501 7.415 1.00 85.88 77 ALA A CA 1
ATOM 621 C C . ALA A 1 77 ? -14.386 -35.116 8.823 1.00 85.88 77 ALA A C 1
ATOM 623 O O . ALA A 1 77 ? -14.584 -33.935 9.100 1.00 85.88 77 ALA A O 1
ATOM 624 N N . LYS A 1 78 ? -14.544 -36.091 9.730 1.00 86.31 78 LYS A N 1
ATOM 625 C CA . LYS A 1 78 ? -14.887 -35.833 11.138 1.00 86.31 78 LYS A CA 1
ATOM 626 C C . LYS A 1 78 ? -13.793 -35.060 11.856 1.00 86.31 78 LYS A C 1
ATOM 628 O O . LYS A 1 78 ? -14.120 -34.122 12.571 1.00 86.31 78 LYS A O 1
ATOM 633 N N . GLN A 1 79 ? -12.528 -35.419 11.642 1.00 88.75 79 GLN A N 1
ATOM 634 C CA . GLN A 1 79 ? -11.405 -34.704 12.242 1.00 88.75 79 GLN A CA 1
ATOM 635 C C . GLN A 1 79 ? -11.368 -33.242 11.773 1.00 88.75 79 GLN A C 1
ATOM 637 O O . GLN A 1 79 ? -11.373 -32.335 12.602 1.00 88.75 79 GLN A O 1
ATOM 642 N N . ILE A 1 80 ? -11.436 -33.009 10.456 1.00 86.69 80 ILE A N 1
ATOM 643 C CA . ILE A 1 80 ? -11.474 -31.653 9.881 1.00 86.69 80 ILE A CA 1
ATOM 644 C C . ILE A 1 80 ? -12.681 -30.873 10.425 1.00 86.69 80 ILE A C 1
ATOM 646 O O . ILE A 1 80 ? -12.572 -29.704 10.796 1.00 86.69 80 ILE A O 1
ATOM 650 N N . HIS A 1 81 ? -13.846 -31.520 10.511 1.00 86.88 81 HIS A N 1
ATOM 651 C CA . HIS A 1 81 ? -15.051 -30.911 11.064 1.00 86.88 81 HIS A CA 1
ATOM 652 C C . HIS A 1 81 ? -14.896 -30.544 12.547 1.00 86.88 81 HIS A C 1
ATOM 654 O O . HIS A 1 81 ? -15.329 -29.467 12.939 1.00 86.88 81 HIS A O 1
ATOM 660 N N . GLU A 1 82 ? -14.263 -31.384 13.368 1.00 88.81 82 GLU A N 1
ATOM 661 C CA . GLU A 1 82 ? -13.997 -31.095 14.783 1.00 88.81 82 GLU A CA 1
ATOM 662 C C . GLU A 1 82 ? -13.027 -29.921 14.963 1.00 88.81 82 GLU A C 1
ATOM 664 O O . GLU A 1 82 ? -13.281 -29.038 15.787 1.00 88.81 82 GLU A O 1
ATOM 669 N N . GLU A 1 83 ? -11.971 -29.853 14.150 1.00 87.12 83 GLU A N 1
ATOM 670 C CA . GLU A 1 83 ? -11.034 -28.724 14.130 1.00 87.12 83 GLU A CA 1
ATOM 671 C C . GLU A 1 83 ? -11.733 -27.422 13.709 1.00 87.12 83 GLU A C 1
ATOM 673 O O . GLU A 1 83 ? -11.597 -26.383 14.364 1.00 87.12 83 GLU A O 1
ATOM 678 N N . ASN A 1 84 ? -12.554 -27.474 12.657 1.00 88.81 84 ASN A N 1
ATOM 679 C CA . ASN A 1 84 ? -13.375 -26.343 12.227 1.00 88.81 84 ASN A CA 1
ATOM 680 C C . ASN A 1 84 ? -14.403 -25.934 13.288 1.00 88.81 84 ASN A C 1
ATOM 682 O O . ASN A 1 84 ? -14.660 -24.746 13.467 1.00 88.81 84 ASN A O 1
ATOM 686 N N . LEU A 1 85 ? -14.996 -26.890 14.001 1.00 88.94 85 LEU A N 1
ATOM 687 C CA . LEU A 1 85 ? -16.002 -26.635 15.028 1.00 88.94 85 LEU A CA 1
ATOM 688 C C . LEU A 1 85 ? -15.401 -25.925 16.242 1.00 88.94 85 LEU A C 1
ATOM 690 O O . LEU A 1 85 ? -16.033 -25.024 16.798 1.00 88.94 85 LEU A O 1
ATOM 694 N N . TRP A 1 86 ? -14.179 -26.296 16.631 1.00 86.94 86 TRP A N 1
ATOM 695 C CA . TRP A 1 86 ? -13.414 -25.558 17.632 1.00 86.94 86 TRP A CA 1
ATOM 696 C C . TRP A 1 86 ? -13.212 -24.100 17.197 1.00 86.94 86 TRP A C 1
ATOM 698 O O . TRP A 1 86 ? -13.652 -23.190 17.905 1.00 86.94 86 TRP A O 1
ATOM 708 N N . LYS A 1 87 ? -12.670 -23.883 15.988 1.00 85.19 87 LYS A N 1
ATOM 709 C CA . LYS A 1 87 ? -12.463 -22.546 15.397 1.00 85.19 87 LYS A CA 1
ATOM 710 C C . LYS A 1 87 ? -13.764 -21.732 15.330 1.00 85.19 87 LYS A C 1
ATOM 712 O O . LYS A 1 87 ? -13.774 -20.548 15.659 1.00 85.19 87 LYS A O 1
ATOM 717 N N . ALA A 1 88 ? -14.871 -22.370 14.947 1.00 85.38 88 ALA A N 1
ATOM 718 C CA . ALA A 1 88 ? -16.189 -21.750 14.844 1.00 85.38 88 ALA A CA 1
ATOM 719 C C . ALA A 1 88 ? -16.707 -21.264 16.201 1.00 85.38 88 ALA A C 1
ATOM 721 O O . ALA A 1 88 ? -17.179 -20.133 16.334 1.00 85.38 88 ALA A O 1
ATOM 722 N N . ARG A 1 89 ? -16.603 -22.108 17.233 1.00 85.25 89 ARG A N 1
ATOM 723 C CA . ARG A 1 89 ? -17.041 -21.770 18.593 1.00 85.25 89 ARG A CA 1
ATOM 724 C C . ARG A 1 89 ? -16.185 -20.661 19.195 1.00 85.25 89 ARG A C 1
ATOM 726 O O . ARG A 1 89 ? -16.741 -19.728 19.772 1.00 85.25 89 ARG A O 1
ATOM 733 N N . GLU A 1 90 ? -14.870 -20.737 19.021 1.00 81.56 90 GLU A N 1
ATOM 734 C CA . GLU A 1 90 ? -13.927 -19.708 19.456 1.00 81.56 90 GLU A CA 1
ATOM 735 C C . GLU A 1 90 ? -14.216 -18.366 18.773 1.00 81.56 90 GLU A C 1
ATOM 737 O O . GLU A 1 90 ? -14.445 -17.364 19.452 1.00 81.56 90 GLU A O 1
ATOM 742 N N . SER A 1 91 ? -14.341 -18.352 17.442 1.00 78.56 91 SER A N 1
ATOM 743 C CA . SER A 1 91 ? -14.658 -17.136 16.686 1.00 78.56 91 SER A CA 1
ATOM 744 C C . SER A 1 91 ? -15.982 -16.510 17.123 1.00 78.56 91 SER A C 1
ATOM 746 O O . SER A 1 91 ? -16.062 -15.301 17.355 1.00 78.56 91 SER A O 1
ATOM 748 N N . ARG A 1 92 ? -17.027 -17.326 17.315 1.00 77.88 92 ARG A N 1
ATOM 749 C CA . ARG A 1 92 ? -18.327 -16.856 17.807 1.00 77.88 92 ARG A CA 1
ATOM 750 C C . ARG A 1 92 ? -18.248 -16.301 19.227 1.00 77.88 92 ARG A C 1
ATOM 752 O O . ARG A 1 92 ? -18.902 -15.299 19.515 1.00 77.88 92 ARG A O 1
ATOM 759 N N . MET A 1 93 ? -17.468 -16.929 20.106 1.00 75.56 93 MET A N 1
ATOM 760 C CA . MET A 1 93 ? -17.246 -16.453 21.472 1.00 75.56 93 MET A CA 1
ATOM 761 C C . MET A 1 93 ? -16.539 -15.097 21.469 1.00 75.56 93 MET A C 1
ATOM 763 O O . MET A 1 93 ? -17.034 -14.170 22.108 1.00 75.56 93 MET A O 1
ATOM 767 N N . VAL A 1 94 ? -15.444 -14.952 20.718 1.00 68.62 94 VAL A N 1
ATOM 768 C CA . VAL A 1 94 ? -14.711 -13.683 20.582 1.00 68.62 94 VAL A CA 1
ATOM 769 C C . VAL A 1 94 ? -15.632 -12.591 20.037 1.00 68.62 94 VAL A C 1
ATOM 771 O O . VAL A 1 94 ? -15.753 -11.533 20.656 1.00 68.62 94 VAL A O 1
ATOM 774 N N . ARG A 1 95 ? -16.395 -12.871 18.969 1.00 71.56 95 ARG A N 1
ATOM 775 C CA . ARG A 1 95 ? -17.389 -11.922 18.437 1.00 71.56 95 ARG A CA 1
ATOM 776 C C . ARG A 1 95 ? -18.497 -11.584 19.438 1.00 71.56 95 ARG A C 1
ATOM 778 O O . ARG A 1 95 ? -18.942 -10.444 19.495 1.00 71.56 95 ARG A O 1
ATOM 785 N N . GLY A 1 96 ? -18.965 -12.535 20.242 1.00 64.88 96 GLY A N 1
ATOM 786 C CA . GLY A 1 96 ? -19.970 -12.270 21.279 1.00 64.88 96 GLY A CA 1
ATOM 787 C C . GLY A 1 96 ? -19.428 -11.412 22.430 1.00 64.88 96 GLY A C 1
ATOM 788 O O . GLY A 1 96 ? -20.094 -10.482 22.899 1.00 64.88 96 GLY A O 1
ATOM 789 N N . MET A 1 97 ? -18.196 -11.685 22.869 1.00 59.75 97 MET A N 1
ATOM 790 C CA . MET A 1 97 ? -17.497 -10.883 23.881 1.00 59.75 97 MET A CA 1
ATOM 791 C C . MET A 1 97 ? -17.251 -9.462 23.400 1.00 59.75 97 MET A C 1
ATOM 793 O O . MET A 1 97 ? -17.293 -8.523 24.189 1.00 59.75 97 MET A O 1
ATOM 797 N N . SER A 1 98 ? -17.010 -9.294 22.110 1.00 55.69 98 SER A N 1
ATOM 798 C CA . SER A 1 98 ? -16.738 -7.990 21.558 1.00 55.69 98 SER A CA 1
ATOM 799 C C . SER A 1 98 ? -18.011 -7.159 21.387 1.00 55.69 98 SER A C 1
ATOM 801 O O . SER A 1 98 ? -18.042 -6.043 21.894 1.00 55.69 98 SER A O 1
ATOM 803 N N . HIS A 1 99 ? -19.119 -7.732 20.893 1.00 50.81 99 HIS A N 1
ATOM 804 C CA . HIS A 1 99 ? -20.436 -7.065 20.858 1.00 50.81 99 HIS A CA 1
ATOM 805 C C . HIS A 1 99 ? -20.932 -6.630 22.248 1.00 50.81 99 HIS A C 1
ATOM 807 O O . HIS A 1 99 ? -21.504 -5.554 22.394 1.00 50.81 99 HIS A O 1
ATOM 813 N N . SER A 1 100 ? -20.697 -7.438 23.288 1.00 42.91 100 SER A N 1
ATOM 814 C CA . SER A 1 100 ? -21.087 -7.101 24.669 1.00 42.91 100 SER A CA 1
ATOM 815 C C . SER A 1 100 ? -20.188 -6.046 25.329 1.00 42.91 100 SER A C 1
ATOM 817 O O . SER A 1 100 ? -20.553 -5.486 26.364 1.00 42.91 100 SER A O 1
ATOM 819 N N . ARG A 1 101 ? -19.032 -5.744 24.726 1.00 43.72 101 ARG A N 1
ATOM 820 C CA . ARG A 1 101 ? -18.088 -4.719 25.184 1.00 43.72 101 ARG A CA 1
ATOM 821 C C . ARG A 1 101 ? -18.101 -3.440 24.330 1.00 43.72 101 ARG A C 1
ATOM 823 O O . ARG A 1 101 ? -17.382 -2.503 24.678 1.00 43.72 101 ARG A O 1
ATOM 830 N N . VAL A 1 102 ? -18.932 -3.358 23.282 1.00 45.53 102 VAL A N 1
ATOM 831 C CA . VAL A 1 102 ? -19.173 -2.117 22.524 1.00 45.53 102 VAL A CA 1
ATOM 832 C C . VAL A 1 102 ? -20.064 -1.188 23.357 1.00 45.53 102 VAL A C 1
ATOM 834 O O . VAL A 1 102 ? -21.289 -1.298 23.375 1.00 45.53 102 VAL A O 1
ATOM 837 N N . ARG A 1 103 ? -19.446 -0.247 24.073 1.00 40.34 103 ARG A N 1
ATOM 838 C CA . ARG A 1 103 ? -20.103 0.980 24.542 1.00 40.34 103 ARG A CA 1
ATOM 839 C C . ARG A 1 103 ? -19.438 2.159 23.836 1.00 40.34 103 ARG A C 1
ATOM 841 O O . ARG A 1 103 ? -18.259 2.387 24.070 1.00 40.34 103 ARG A O 1
ATOM 848 N N . GLY A 1 104 ? -20.214 2.896 23.036 1.00 44.12 104 GLY A N 1
ATOM 849 C CA . GLY A 1 104 ? -19.819 4.181 22.449 1.00 44.12 104 GLY A CA 1
ATOM 850 C C . GLY A 1 104 ? -18.956 4.068 21.191 1.00 44.12 104 GLY A C 1
ATOM 851 O O . GLY A 1 104 ? -17.744 4.215 21.253 1.00 44.12 104 GLY A O 1
ATOM 852 N N . LEU A 1 105 ? -19.587 3.846 20.038 1.00 45.84 105 LEU A N 1
ATOM 853 C CA . LEU A 1 105 ? -18.989 4.180 18.744 1.00 45.84 105 LEU A CA 1
ATOM 854 C C . LEU A 1 105 ? -19.021 5.705 18.606 1.00 45.84 105 LEU A C 1
ATOM 856 O O . LEU A 1 105 ? -20.110 6.279 18.552 1.00 45.84 105 LEU A O 1
ATOM 860 N N . TYR A 1 106 ? -17.864 6.363 18.545 1.00 48.38 106 TYR A N 1
ATOM 861 C CA . TYR A 1 106 ? -17.823 7.725 18.024 1.00 48.38 106 TYR A CA 1
ATOM 862 C C . TYR A 1 106 ? -17.694 7.629 16.509 1.00 48.38 106 TYR A C 1
ATOM 864 O O . TYR A 1 106 ? -16.721 7.093 15.979 1.00 48.38 106 TYR A O 1
ATOM 872 N N . THR A 1 107 ? -18.700 8.142 15.815 1.00 50.81 107 THR A N 1
ATOM 873 C CA . THR A 1 107 ? -18.607 8.412 14.384 1.00 50.81 107 THR A CA 1
ATOM 874 C C . THR A 1 107 ? -18.400 9.910 14.265 1.00 50.81 107 THR A C 1
ATOM 876 O O . THR A 1 107 ? -19.233 10.663 14.763 1.00 50.81 107 THR A O 1
ATOM 879 N N . ASP A 1 108 ? -17.294 10.340 13.654 1.00 54.12 108 ASP A N 1
ATOM 880 C CA . ASP A 1 108 ? -17.228 11.710 13.151 1.00 54.12 108 ASP A CA 1
ATOM 881 C C . ASP A 1 108 ? -18.206 11.778 11.977 1.00 54.12 108 ASP A C 1
ATOM 883 O O . ASP A 1 108 ? -17.894 11.348 10.868 1.00 54.12 108 ASP A O 1
ATOM 887 N N . ASP A 1 109 ? -19.435 12.209 12.245 1.00 55.69 109 ASP A N 1
ATOM 888 C CA . ASP A 1 109 ? -20.486 12.336 11.235 1.00 55.69 109 ASP A CA 1
ATOM 889 C C . ASP A 1 109 ? -20.281 13.565 10.329 1.00 55.69 109 ASP A C 1
ATOM 891 O O . ASP A 1 109 ? -21.114 13.860 9.471 1.00 55.69 109 ASP A O 1
ATOM 895 N N . GLY A 1 110 ? -19.162 14.277 10.510 1.00 55.81 110 GLY A N 1
ATOM 896 C CA . GLY A 1 110 ? -18.797 15.475 9.768 1.00 55.81 110 GLY A CA 1
ATOM 897 C C . GLY A 1 110 ? -19.554 16.724 10.216 1.00 55.81 110 GLY A C 1
ATOM 898 O O . GLY A 1 110 ? -19.301 17.806 9.675 1.00 55.81 110 GLY A O 1
ATOM 899 N N . THR A 1 111 ? -20.459 16.612 11.195 1.00 60.22 111 THR A N 1
ATOM 900 C CA . THR A 1 111 ? -21.275 17.732 11.667 1.00 60.22 111 THR A CA 1
ATOM 901 C C . THR A 1 111 ? -20.522 18.616 12.643 1.00 60.22 111 THR A C 1
ATOM 903 O O . THR A 1 111 ? -19.534 18.219 13.272 1.00 60.22 111 THR A O 1
ATOM 906 N N . ASP A 1 112 ? -21.003 19.855 12.784 1.00 56.62 112 ASP A N 1
ATOM 907 C CA . ASP A 1 112 ? -20.375 20.789 13.701 1.00 56.62 112 ASP A CA 1
ATOM 908 C C . ASP A 1 112 ? -20.625 20.490 15.191 1.00 56.62 112 ASP A C 1
ATOM 910 O O . ASP A 1 112 ? -19.864 20.923 16.059 1.00 56.62 112 ASP A O 1
ATOM 914 N N . ASP A 1 113 ? -21.606 19.648 15.485 1.00 54.91 113 ASP A N 1
ATOM 915 C CA . ASP A 1 113 ? -22.047 19.347 16.845 1.00 54.91 113 ASP A CA 1
ATOM 916 C C . ASP A 1 113 ? -21.511 18.009 17.364 1.00 54.91 113 ASP A C 1
ATOM 918 O O . ASP A 1 113 ? -22.012 17.479 18.358 1.00 54.91 113 ASP A O 1
ATOM 922 N N . SER A 1 114 ? -20.484 17.457 16.707 1.00 58.75 114 SER A N 1
ATOM 923 C CA . SER A 1 114 ? -19.908 16.186 17.131 1.00 58.75 114 SER A CA 1
ATOM 924 C C . SER A 1 114 ? -19.513 16.219 18.623 1.00 58.75 114 SER A C 1
ATOM 926 O O . SER A 1 114 ? -18.722 17.078 19.034 1.00 58.75 114 SER A O 1
ATOM 928 N N . PRO A 1 115 ? -20.044 15.303 19.459 1.00 53.91 115 PRO A N 1
ATOM 929 C CA . PRO A 1 115 ? -20.174 15.505 20.907 1.00 53.91 115 PRO A CA 1
ATOM 930 C C . PRO A 1 115 ? -18.860 15.473 21.711 1.00 53.91 115 PRO A C 1
ATOM 932 O O . PRO A 1 115 ? -18.898 15.532 22.940 1.00 53.91 115 PRO A O 1
ATOM 935 N N . VAL A 1 116 ? -17.701 15.338 21.053 1.00 63.38 116 VAL A N 1
ATOM 936 C CA . VAL A 1 116 ? -16.425 14.961 21.694 1.00 63.38 116 VAL A CA 1
ATOM 937 C C . VAL A 1 116 ? -15.212 15.756 21.156 1.00 63.38 116 VAL A C 1
ATOM 939 O O . VAL A 1 116 ? -14.065 15.403 21.430 1.00 63.38 116 VAL A O 1
ATOM 942 N N . THR A 1 117 ? -15.420 16.847 20.402 1.00 70.75 117 THR A N 1
ATOM 943 C CA . THR A 1 117 ? -14.319 17.611 19.767 1.00 70.75 117 THR A CA 1
ATOM 944 C C . THR A 1 117 ? -14.310 19.103 20.087 1.00 70.75 117 THR A C 1
ATOM 946 O O . THR A 1 117 ? -15.360 19.736 20.162 1.00 70.75 117 THR A O 1
ATOM 949 N N . LYS A 1 118 ? -13.108 19.684 20.174 1.00 74.56 118 LYS A N 1
ATOM 950 C CA . LYS A 1 118 ? -12.860 21.133 20.194 1.00 74.56 118 LYS A CA 1
ATOM 951 C C . LYS A 1 118 ? -12.664 21.644 18.767 1.00 74.56 118 LYS A C 1
ATOM 953 O O . LYS A 1 118 ? -11.923 21.032 18.000 1.00 74.56 118 LYS A O 1
ATOM 958 N N . LEU A 1 119 ? -13.281 22.773 18.423 1.00 77.12 119 LEU A N 1
ATOM 959 C CA . LEU A 1 119 ? -13.059 23.464 17.150 1.00 77.12 119 LEU A CA 1
ATOM 960 C C . LEU A 1 119 ? -11.946 24.509 17.313 1.00 77.12 119 LEU A C 1
ATOM 962 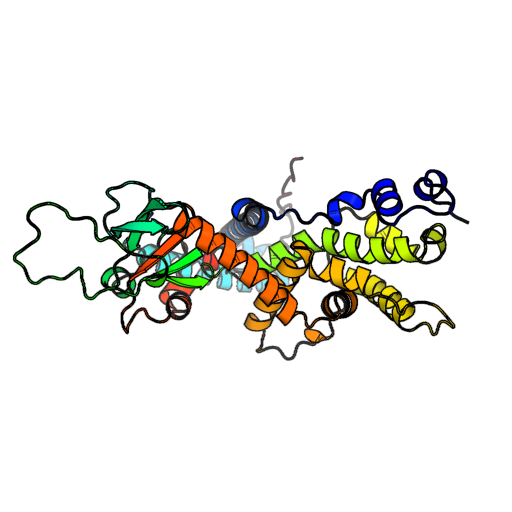O O . LEU A 1 119 ? -12.020 25.346 18.211 1.00 77.12 119 LEU A O 1
ATOM 966 N N . LEU A 1 120 ? -10.932 24.466 16.451 1.00 77.44 120 LEU A N 1
ATOM 967 C CA . LEU A 1 120 ? -9.843 25.444 16.391 1.00 77.44 120 LEU A CA 1
ATOM 968 C C . LEU A 1 120 ? -9.790 26.086 15.005 1.00 77.44 120 LEU A C 1
ATOM 970 O O . LEU A 1 120 ? -10.164 25.462 14.009 1.00 77.44 120 LEU A O 1
ATOM 974 N N . THR A 1 121 ? -9.256 27.302 14.938 1.00 82.06 121 THR A N 1
ATOM 975 C CA . THR A 1 121 ? -9.004 27.991 13.669 1.00 82.06 121 THR A CA 1
ATOM 976 C C . THR A 1 121 ? -7.510 27.950 13.377 1.00 82.06 121 THR A C 1
ATOM 978 O O . THR A 1 121 ? -6.719 28.664 13.994 1.00 82.06 121 THR A O 1
ATOM 981 N N . LEU A 1 122 ? -7.114 27.104 12.430 1.00 80.81 122 LEU A N 1
ATOM 982 C CA . LEU A 1 122 ? -5.761 27.044 11.893 1.00 80.81 122 LEU A CA 1
ATOM 983 C C . LEU A 1 122 ? -5.549 28.216 10.937 1.00 80.81 122 LEU A C 1
ATOM 985 O O . LEU A 1 122 ? -6.323 28.394 9.999 1.00 80.81 122 LEU A O 1
ATOM 989 N N . ARG A 1 123 ? -4.499 29.010 11.145 1.00 79.62 123 ARG A N 1
ATOM 990 C CA . ARG A 1 123 ? -4.065 30.009 10.161 1.00 79.62 123 ARG A CA 1
ATOM 991 C C . ARG A 1 123 ? -2.891 29.475 9.362 1.00 79.62 123 ARG A C 1
ATOM 993 O O . ARG A 1 123 ? -1.867 29.137 9.950 1.00 79.62 123 ARG A O 1
ATOM 1000 N N . ASP A 1 124 ? -3.034 29.484 8.042 1.00 72.69 124 ASP A N 1
ATOM 1001 C CA . ASP A 1 124 ? -1.931 29.289 7.110 1.00 72.69 124 ASP A CA 1
ATOM 1002 C C . ASP A 1 124 ? -1.352 30.676 6.762 1.00 72.69 124 ASP A C 1
ATOM 1004 O O . ASP A 1 124 ? -1.990 31.460 6.049 1.00 72.69 124 ASP A O 1
ATOM 1008 N N . PRO A 1 125 ? -0.163 31.030 7.284 1.00 66.88 125 PRO A N 1
ATOM 1009 C CA . PRO A 1 125 ? 0.454 32.325 7.020 1.00 66.88 125 PRO A CA 1
ATOM 1010 C C . PRO A 1 125 ? 1.003 32.450 5.591 1.00 66.88 125 PRO A C 1
ATOM 1012 O O . PRO A 1 125 ? 1.308 33.561 5.167 1.00 66.88 125 PRO A O 1
ATOM 1015 N N . VAL A 1 126 ? 1.163 31.342 4.859 1.00 72.25 126 VAL A N 1
ATOM 1016 C CA . VAL A 1 126 ? 1.668 31.316 3.479 1.00 72.25 126 VAL A CA 1
ATOM 1017 C C . VAL A 1 126 ? 0.537 31.571 2.488 1.00 72.25 126 VAL A C 1
ATOM 1019 O O . VAL A 1 126 ? 0.731 32.287 1.507 1.00 72.25 126 VAL A O 1
ATOM 1022 N N . LEU A 1 127 ? -0.638 30.996 2.742 1.00 69.31 127 LEU A N 1
ATOM 1023 C CA . LEU A 1 127 ? -1.819 31.154 1.891 1.00 69.31 127 LEU A CA 1
ATOM 1024 C C . LEU A 1 127 ? -2.728 32.316 2.319 1.00 69.31 127 LEU A C 1
ATOM 1026 O O . LEU A 1 127 ? -3.669 32.637 1.599 1.00 69.31 127 LEU A O 1
ATOM 1030 N N . GLU A 1 128 ? -2.457 32.941 3.471 1.00 74.44 128 GLU A N 1
ATOM 1031 C CA . GLU A 1 128 ? -3.321 33.947 4.115 1.00 74.44 128 GLU A CA 1
ATOM 1032 C C . GLU A 1 128 ? -4.763 33.448 4.335 1.00 74.44 128 GLU A C 1
ATOM 1034 O O . GLU A 1 128 ? -5.716 34.224 4.426 1.00 74.44 128 GLU A O 1
ATOM 1039 N N . THR A 1 129 ? -4.931 32.131 4.444 1.00 75.38 129 THR A N 1
ATOM 1040 C CA . THR A 1 129 ? -6.221 31.473 4.653 1.00 75.38 129 THR A CA 1
ATOM 1041 C C . THR A 1 129 ? -6.349 30.949 6.074 1.00 75.38 129 THR A C 1
ATOM 1043 O O . THR A 1 129 ? -5.366 30.614 6.736 1.00 75.38 129 THR A O 1
ATOM 1046 N N . SER A 1 130 ? -7.589 30.839 6.542 1.00 80.31 130 SER A N 1
ATOM 1047 C CA . SER A 1 130 ? -7.918 30.159 7.791 1.00 80.31 130 SER A CA 1
ATOM 1048 C C . SER A 1 130 ? -8.762 28.922 7.523 1.00 80.31 130 SER A C 1
ATOM 1050 O O . SER A 1 130 ? -9.684 28.968 6.709 1.00 80.31 130 SER A O 1
ATOM 1052 N N . ALA A 1 131 ? -8.476 27.851 8.250 1.00 81.69 131 ALA A N 1
ATOM 1053 C CA . ALA A 1 131 ? -9.161 26.577 8.163 1.00 81.69 131 ALA A CA 1
ATOM 1054 C C . ALA A 1 131 ? -9.675 26.158 9.544 1.00 81.69 131 ALA A C 1
ATOM 1056 O O . ALA A 1 131 ? -8.964 26.273 10.541 1.00 81.69 131 ALA A O 1
ATOM 1057 N N . SER A 1 132 ? -10.909 25.666 9.619 1.00 79.62 132 SER A N 1
ATOM 1058 C CA . SER A 1 132 ? -11.476 25.173 10.876 1.00 79.62 132 SER A CA 1
ATOM 1059 C C . SER A 1 132 ? -11.163 23.689 11.047 1.00 79.62 132 SER A C 1
ATOM 1061 O O . SER A 1 132 ? -11.578 22.864 10.235 1.00 79.62 132 SER A O 1
ATOM 1063 N N . ILE A 1 133 ? -10.469 23.342 12.125 1.00 79.25 133 ILE A N 1
ATOM 1064 C CA . ILE A 1 133 ? -10.030 21.977 12.429 1.00 79.25 133 ILE A CA 1
ATOM 1065 C C . ILE A 1 133 ? -10.645 21.497 13.742 1.00 79.25 133 ILE A C 1
ATOM 1067 O O . ILE A 1 133 ? -10.877 22.282 14.660 1.00 79.25 133 ILE A O 1
ATOM 1071 N N . ARG A 1 134 ? -10.921 20.197 13.833 1.00 77.94 134 ARG A N 1
ATOM 1072 C CA . ARG A 1 134 ? -11.470 19.569 15.038 1.00 77.94 134 ARG A CA 1
ATOM 1073 C C . ARG A 1 134 ? -10.406 18.741 15.727 1.00 77.94 134 ARG A C 1
ATOM 1075 O O . ARG A 1 134 ? -9.722 17.966 15.069 1.00 77.94 134 ARG A O 1
ATOM 1082 N N . VAL A 1 135 ? -10.301 18.894 17.041 1.00 78.81 135 VAL A N 1
ATOM 1083 C CA . VAL A 1 135 ? -9.370 18.145 17.888 1.00 78.81 135 VAL A CA 1
ATOM 1084 C C . VAL A 1 135 ? -10.152 17.347 18.919 1.00 78.81 135 VAL A C 1
ATOM 1086 O O . VAL A 1 135 ? -10.992 17.894 19.634 1.00 78.81 135 VAL A O 1
ATOM 1089 N N . VAL A 1 136 ? -9.868 16.053 19.005 1.00 78.62 136 VAL A N 1
ATOM 1090 C CA . VAL A 1 136 ? -10.429 15.147 20.012 1.00 78.62 136 VAL A CA 1
ATOM 1091 C C . VAL A 1 136 ? -9.674 15.327 21.329 1.00 78.62 136 VAL A C 1
ATOM 1093 O O . VAL A 1 136 ? -8.442 15.331 21.350 1.00 78.62 136 VAL A O 1
ATOM 1096 N N . GLU A 1 137 ? -10.399 15.478 22.438 1.00 75.81 137 GLU A N 1
ATOM 1097 C CA . GLU A 1 137 ? -9.769 15.724 23.743 1.00 75.81 137 GLU A CA 1
ATOM 1098 C C . GLU A 1 137 ? -9.125 14.459 24.330 1.00 75.81 137 GLU A C 1
ATOM 1100 O O . GLU A 1 137 ? -9.667 13.352 24.238 1.00 75.81 137 GLU A O 1
ATOM 1105 N N . ALA A 1 138 ? -8.003 14.635 25.029 1.00 71.44 138 ALA A N 1
ATOM 1106 C CA . ALA A 1 138 ? -7.186 13.531 25.532 1.00 71.44 138 ALA A CA 1
ATOM 1107 C C . ALA A 1 138 ? -7.923 12.635 26.541 1.00 71.44 138 ALA A C 1
ATOM 1109 O O . ALA A 1 138 ? -7.752 11.415 26.535 1.00 71.44 138 ALA A O 1
ATOM 1110 N N . ARG A 1 139 ? -8.779 13.212 27.399 1.00 68.31 139 ARG A N 1
ATOM 1111 C CA . ARG A 1 139 ? -9.606 12.442 28.349 1.00 68.31 139 ARG A CA 1
ATOM 1112 C C . ARG A 1 139 ? -10.481 11.404 27.646 1.00 68.31 139 ARG A C 1
ATOM 1114 O O . ARG A 1 139 ? -10.605 10.295 28.144 1.00 68.31 139 ARG A O 1
ATOM 1121 N N . PHE A 1 140 ? -11.016 11.721 26.468 1.00 66.38 140 PHE A N 1
ATOM 1122 C CA . PHE A 1 140 ? -11.879 10.804 25.727 1.00 66.38 140 PHE A CA 1
ATOM 1123 C C . PHE A 1 140 ? -11.085 9.690 25.051 1.00 66.38 140 PHE A C 1
ATOM 1125 O O . PHE A 1 140 ? -11.528 8.544 25.057 1.00 66.38 140 PHE A O 1
ATOM 1132 N N . VAL A 1 141 ? -9.883 10.004 24.558 1.00 67.88 141 VAL A N 1
ATOM 1133 C CA . VAL A 1 141 ? -8.934 8.996 24.062 1.00 67.88 141 VAL A CA 1
ATOM 1134 C C . VAL A 1 141 ? -8.532 8.029 25.188 1.00 67.88 141 VAL A C 1
ATOM 1136 O O . VAL A 1 141 ? -8.484 6.823 24.973 1.00 67.88 141 VAL A O 1
ATOM 1139 N N . ARG A 1 142 ? -8.295 8.533 26.411 1.00 64.56 142 ARG A N 1
ATOM 1140 C CA . ARG A 1 142 ? -7.921 7.717 27.586 1.00 64.56 142 ARG A CA 1
ATOM 1141 C C . ARG A 1 142 ? -9.070 6.881 28.152 1.00 64.56 142 ARG A C 1
ATOM 1143 O O . ARG A 1 142 ? -8.848 5.752 28.581 1.00 64.56 142 ARG A O 1
ATOM 1150 N N . GLU A 1 143 ? -10.271 7.449 28.233 1.00 54.91 143 GLU A N 1
ATOM 1151 C CA . GLU A 1 143 ? -11.392 6.871 28.987 1.00 54.91 143 GLU A CA 1
ATOM 1152 C C . GLU A 1 143 ? -12.244 5.871 28.207 1.00 54.91 143 GLU A C 1
ATOM 1154 O O . GLU A 1 143 ? -13.117 5.237 28.807 1.00 54.91 143 GLU A O 1
ATOM 1159 N N . GLY A 1 144 ? -12.035 5.665 26.905 1.00 50.59 144 GLY A N 1
ATOM 1160 C CA . GLY A 1 144 ? -12.849 4.659 26.238 1.00 50.59 144 GLY A CA 1
ATOM 1161 C C . GLY A 1 144 ? -12.271 3.956 25.034 1.00 50.59 144 GLY A C 1
ATOM 1162 O O . GLY A 1 144 ? -11.249 4.310 24.463 1.00 50.59 144 GLY A O 1
ATOM 1163 N N . ARG A 1 145 ? -13.036 2.931 24.650 1.00 49.69 145 ARG A N 1
ATOM 1164 C CA . ARG A 1 145 ? -12.948 2.169 23.400 1.00 49.69 145 ARG A CA 1
ATOM 1165 C C . ARG A 1 145 ? -13.479 2.998 22.225 1.00 49.69 145 ARG A C 1
ATOM 1167 O O . ARG A 1 145 ? -14.108 2.465 21.318 1.00 49.69 145 ARG A O 1
ATOM 1174 N N . TRP A 1 146 ? -13.275 4.313 22.279 1.00 48.03 146 TRP A N 1
ATOM 1175 C CA . TRP A 1 146 ? -13.672 5.261 21.252 1.00 48.03 146 TRP A CA 1
ATOM 1176 C C . TRP A 1 146 ? -12.641 5.163 20.137 1.00 48.03 146 TRP A C 1
ATOM 1178 O O . TRP A 1 146 ? -11.818 6.047 19.921 1.00 48.03 146 TRP A O 1
ATOM 1188 N N . TYR A 1 147 ? -12.665 4.034 19.436 1.00 49.56 147 TYR A N 1
ATOM 1189 C CA . TYR A 1 147 ? -12.267 4.065 18.050 1.00 49.56 147 TYR A CA 1
ATOM 1190 C C . TYR A 1 147 ? -13.163 5.108 17.385 1.00 49.56 147 TYR A C 1
ATOM 1192 O O . TYR A 1 147 ? -14.389 4.977 17.356 1.00 49.56 147 TYR A O 1
ATOM 1200 N N . LEU A 1 148 ? -12.550 6.188 16.929 1.00 49.75 148 LEU A N 1
ATOM 1201 C CA . LEU A 1 148 ? -13.202 7.108 16.024 1.00 49.75 148 LEU A CA 1
ATOM 1202 C C . LEU A 1 148 ? -13.289 6.326 14.719 1.00 49.75 148 LEU A C 1
ATOM 1204 O O . LEU A 1 148 ? -12.249 5.924 14.197 1.00 49.75 148 LEU A O 1
ATOM 1208 N N . GLY A 1 149 ? -14.508 6.021 14.273 1.00 49.44 149 GLY A N 1
ATOM 1209 C CA . GLY A 1 149 ? -14.811 5.247 13.068 1.00 49.44 149 GLY A CA 1
ATOM 1210 C C . GLY A 1 149 ? -14.284 5.910 11.799 1.00 49.44 149 GLY A C 1
ATOM 1211 O O . GLY A 1 149 ? -15.055 6.374 10.966 1.00 49.44 149 GLY A O 1
ATOM 1212 N N . HIS A 1 150 ? -12.969 5.997 11.669 1.00 56.56 150 HIS A N 1
ATOM 1213 C CA . HIS A 1 150 ? -12.307 6.669 10.582 1.00 56.56 150 HIS A CA 1
ATOM 1214 C C . HIS A 1 150 ? -12.044 5.666 9.466 1.00 56.56 150 HIS A C 1
ATOM 1216 O O . HIS A 1 150 ? -11.534 4.570 9.727 1.00 56.56 150 HIS A O 1
ATOM 1222 N N . PRO A 1 151 ? -12.342 6.038 8.212 1.00 60.00 151 PRO A N 1
ATOM 1223 C CA . PRO A 1 151 ? -11.988 5.221 7.072 1.00 60.00 151 PRO A CA 1
ATOM 1224 C C . PRO A 1 151 ? -10.503 4.859 7.132 1.00 60.00 151 PRO A C 1
ATOM 1226 O O . PRO A 1 151 ? -9.668 5.700 7.506 1.00 60.00 151 PRO A O 1
ATOM 1229 N N . PRO A 1 152 ? -10.136 3.627 6.767 1.00 61.75 152 PRO A N 1
ATOM 1230 C CA . PRO A 1 152 ? -8.739 3.275 6.633 1.00 61.75 152 PRO A CA 1
ATOM 1231 C C . PRO A 1 152 ? -7.997 4.317 5.770 1.00 61.75 152 PRO A C 1
ATOM 1233 O O . PRO A 1 152 ? -8.516 4.797 4.763 1.00 61.75 152 PRO A O 1
ATOM 1236 N N . GLY A 1 153 ? -6.738 4.631 6.107 1.00 69.94 153 GLY A N 1
ATOM 1237 C CA . GLY A 1 153 ? -5.942 5.642 5.379 1.00 69.94 153 GLY A CA 1
ATOM 1238 C C . GLY A 1 153 ? -6.105 7.063 5.922 1.00 69.94 153 GLY A C 1
ATOM 1239 O O . GLY A 1 153 ? -5.505 7.997 5.397 1.00 69.94 153 GLY A O 1
ATOM 1240 N N . THR A 1 154 ? -6.863 7.208 7.007 1.00 78.94 154 THR A N 1
ATOM 1241 C CA . THR A 1 154 ? -6.922 8.433 7.802 1.00 78.94 154 THR A CA 1
ATOM 1242 C C . THR A 1 154 ? -5.555 8.786 8.378 1.00 78.94 154 THR A C 1
ATOM 1244 O O . THR A 1 154 ? -4.873 7.931 8.948 1.00 78.94 154 THR A O 1
ATOM 1247 N N . PHE A 1 155 ? -5.163 10.047 8.218 1.00 86.31 155 PHE A N 1
ATOM 1248 C CA . PHE A 1 155 ? -3.919 10.613 8.729 1.00 86.31 155 PHE A CA 1
ATOM 1249 C C . PHE A 1 155 ? -4.100 11.090 10.166 1.00 86.31 155 PHE A C 1
ATOM 1251 O O . PHE A 1 155 ? -5.120 11.692 10.491 1.00 86.31 155 PHE A O 1
ATOM 1258 N N . ILE A 1 156 ? -3.107 10.838 11.014 1.00 86.38 156 ILE A N 1
ATOM 1259 C CA . ILE A 1 156 ? -3.143 11.157 12.438 1.00 86.38 156 ILE A CA 1
ATOM 1260 C C . ILE A 1 156 ? -2.217 12.333 12.731 1.00 86.38 156 ILE A C 1
ATOM 1262 O O . ILE A 1 156 ? -1.038 12.304 12.375 1.00 86.38 156 ILE A O 1
ATOM 1266 N N . PHE A 1 157 ? -2.735 13.323 13.450 1.00 88.88 157 PHE A N 1
ATOM 1267 C CA . PHE A 1 157 ? -1.967 14.427 14.004 1.00 88.88 157 PHE A CA 1
ATOM 1268 C C . PHE A 1 157 ? -2.105 14.494 15.524 1.00 88.88 157 PHE A C 1
ATOM 1270 O O . PHE A 1 157 ? -3.196 14.410 16.086 1.00 88.88 157 PHE A O 1
ATOM 1277 N N . GLN A 1 158 ? -0.973 14.702 16.179 1.00 89.12 158 GLN A N 1
ATOM 1278 C CA . GLN A 1 158 ? -0.894 15.156 17.557 1.00 89.12 158 GLN A CA 1
ATOM 1279 C C . GLN A 1 158 ? -1.073 16.660 17.619 1.00 89.12 158 GLN A C 1
ATOM 1281 O O . GLN A 1 158 ? -0.468 17.367 16.825 1.00 89.12 158 GLN A O 1
ATOM 1286 N N . TYR A 1 159 ? -1.839 17.143 18.586 1.00 87.75 159 TYR A N 1
ATOM 1287 C CA . TYR A 1 159 ? -1.953 18.555 18.923 1.00 87.75 159 TYR A CA 1
ATOM 1288 C C . TYR A 1 159 ? -1.313 18.824 20.292 1.00 87.75 159 TYR A C 1
ATOM 1290 O O . TYR A 1 159 ? -1.689 18.207 21.292 1.00 87.75 159 TYR A O 1
ATOM 1298 N N . HIS A 1 160 ? -0.343 19.743 20.336 1.00 82.44 160 HIS A N 1
ATOM 1299 C CA . HIS A 1 160 ? 0.542 19.939 21.496 1.00 82.44 160 HIS A CA 1
ATOM 1300 C C . HIS A 1 160 ? 0.208 21.143 22.390 1.00 82.44 160 HIS A C 1
ATOM 1302 O O . HIS A 1 160 ? 0.828 21.305 23.443 1.00 82.44 160 HIS A O 1
ATOM 1308 N N . ASP A 1 161 ? -0.739 22.003 22.011 1.00 72.06 161 ASP A N 1
ATOM 1309 C CA . ASP A 1 161 ? -0.979 23.262 22.729 1.00 72.06 161 ASP A CA 1
ATOM 1310 C C . ASP A 1 161 ? -2.214 23.208 23.639 1.00 72.06 161 ASP A C 1
ATOM 1312 O O . ASP A 1 161 ? -3.288 23.740 23.349 1.00 72.06 161 ASP A O 1
ATOM 1316 N N . PHE A 1 162 ? -2.030 22.531 24.775 1.00 58.34 162 PHE A N 1
ATOM 1317 C CA . PHE A 1 162 ? -3.020 22.434 25.853 1.00 58.34 162 PHE A CA 1
ATOM 1318 C C . PHE A 1 162 ? -3.077 23.688 26.745 1.00 58.34 162 PHE A C 1
ATOM 1320 O O . PHE A 1 162 ? -4.088 23.957 27.393 1.00 58.34 162 PHE A O 1
ATOM 1327 N N . ARG A 1 163 ? -1.997 24.479 26.826 1.00 51.03 163 ARG A N 1
ATOM 1328 C CA . ARG A 1 163 ? -1.821 25.449 27.928 1.00 51.03 163 ARG A CA 1
ATOM 1329 C C . ARG A 1 163 ? -2.613 26.752 27.790 1.00 51.03 163 ARG A C 1
ATOM 1331 O O . ARG A 1 163 ? -2.587 27.554 28.718 1.00 51.03 163 ARG A O 1
ATOM 1338 N N . THR A 1 164 ? -3.338 26.966 26.697 1.00 43.41 164 THR A N 1
ATOM 1339 C CA . THR A 1 164 ? -4.076 28.217 26.435 1.00 43.41 164 THR A CA 1
ATOM 1340 C C . THR A 1 164 ? -5.601 28.092 26.482 1.00 43.41 164 THR A C 1
ATOM 1342 O O . THR A 1 164 ? -6.274 29.117 26.429 1.00 43.41 164 THR A O 1
ATOM 1345 N N . CYS A 1 165 ? -6.173 26.890 26.637 1.00 42.03 165 CYS A N 1
ATOM 1346 C CA . CYS A 1 165 ? -7.633 26.703 26.550 1.00 42.03 165 CYS A CA 1
ATOM 1347 C C . CYS A 1 165 ? -8.337 26.362 27.873 1.00 42.03 165 CYS A C 1
ATOM 1349 O O . CYS A 1 165 ? -9.556 26.491 27.959 1.00 42.03 165 CYS A O 1
ATOM 1351 N N . THR A 1 166 ? -7.612 25.976 28.924 1.00 40.97 166 THR A N 1
ATOM 1352 C CA . THR A 1 166 ? -8.177 25.848 30.277 1.00 40.97 166 THR A CA 1
ATOM 1353 C C . THR A 1 166 ? -7.774 27.055 31.112 1.00 40.97 166 THR A C 1
ATOM 1355 O O . THR A 1 166 ? -6.961 26.959 32.028 1.00 40.97 166 THR A O 1
ATOM 1358 N N . GLY A 1 167 ? -8.323 28.217 30.759 1.00 38.75 167 GLY A N 1
ATOM 1359 C CA . GLY A 1 167 ? -8.454 29.300 31.722 1.00 38.75 167 GLY A CA 1
ATOM 1360 C C . GLY A 1 167 ? -9.431 28.849 32.803 1.00 38.75 167 GLY A C 1
ATOM 1361 O O . GLY A 1 167 ? -10.559 28.465 32.495 1.00 38.75 167 GLY A O 1
ATOM 1362 N N . ASP A 1 168 ? -8.982 28.859 34.054 1.00 33.69 168 ASP A N 1
ATOM 1363 C CA . ASP A 1 168 ? -9.824 28.678 35.230 1.00 33.69 168 ASP A CA 1
ATOM 1364 C C . ASP A 1 168 ? -11.096 29.529 35.116 1.00 33.69 168 ASP A C 1
ATOM 1366 O O . ASP A 1 168 ? -11.038 30.747 35.244 1.00 33.69 168 ASP A O 1
ATOM 1370 N N . GLY A 1 169 ? -12.236 28.876 34.870 1.00 38.91 169 GLY A N 1
ATOM 1371 C CA . GLY A 1 169 ? -13.589 29.203 35.342 1.00 38.91 169 GLY A CA 1
ATOM 1372 C C . GLY A 1 169 ? -14.220 30.578 35.085 1.00 38.91 169 GLY A C 1
ATOM 1373 O O . GLY A 1 169 ? -15.426 30.697 35.263 1.00 38.91 169 GLY A O 1
ATOM 1374 N N . TYR A 1 170 ? -13.495 31.616 34.686 1.00 32.53 170 TYR A N 1
ATOM 1375 C CA . TYR A 1 170 ? -13.996 32.986 34.643 1.00 32.53 170 TYR A CA 1
ATOM 1376 C C . TYR A 1 170 ? -13.177 33.824 33.659 1.00 32.53 170 TYR A C 1
ATOM 1378 O O . TYR A 1 170 ? -12.404 34.672 34.088 1.00 32.53 170 TYR A O 1
ATOM 1386 N N . GLN A 1 171 ? -13.340 33.582 32.352 1.00 34.94 171 GLN A N 1
ATOM 1387 C CA . GLN A 1 171 ? -13.299 34.588 31.270 1.00 34.94 171 GLN A CA 1
ATOM 1388 C C . GLN A 1 171 ? -13.208 33.916 29.888 1.00 34.94 171 GLN A C 1
ATOM 1390 O O . GLN A 1 171 ? -12.145 33.843 29.290 1.00 34.94 171 GLN A O 1
ATOM 1395 N N . THR A 1 172 ? -14.347 33.508 29.334 1.00 38.47 172 THR A N 1
ATOM 1396 C CA . THR A 1 172 ? -14.596 33.563 27.880 1.00 38.47 172 THR A CA 1
ATOM 1397 C C . THR A 1 172 ? -16.062 33.930 27.675 1.00 38.47 172 THR A C 1
ATOM 1399 O O . THR A 1 172 ? -16.917 33.138 27.291 1.00 38.47 172 THR A O 1
ATOM 1402 N N . PHE A 1 173 ? -16.381 35.177 28.022 1.00 32.41 173 PHE A N 1
ATOM 1403 C CA . PHE A 1 173 ? -17.597 35.815 27.540 1.00 32.41 173 PHE A CA 1
ATOM 1404 C C . PHE A 1 173 ? -17.376 36.067 26.037 1.00 32.41 173 PHE A C 1
ATOM 1406 O O . PHE A 1 173 ? -16.499 36.845 25.675 1.00 32.41 173 PHE A O 1
ATOM 1413 N N . MET A 1 174 ? -18.161 35.383 25.198 1.00 33.12 174 MET A N 1
ATOM 1414 C CA . MET A 1 174 ? -18.038 35.227 23.734 1.00 33.12 174 MET A CA 1
ATOM 1415 C C . MET A 1 174 ? -17.000 34.184 23.290 1.00 33.12 174 MET A C 1
ATOM 1417 O O . MET A 1 174 ? -15.828 34.270 23.636 1.00 33.12 174 MET A O 1
ATOM 1421 N N . GLY A 1 175 ? -17.458 33.189 22.520 1.00 40.19 175 GLY A N 1
ATOM 1422 C CA . GLY A 1 175 ? -16.673 32.059 22.017 1.00 40.19 175 GLY A CA 1
ATOM 1423 C C . GLY A 1 175 ? -15.524 32.487 21.109 1.00 40.19 175 GLY A C 1
ATOM 1424 O O . GLY A 1 175 ? -15.673 32.541 19.893 1.00 40.19 175 GLY A O 1
ATOM 1425 N N . SER A 1 176 ? -14.380 32.803 21.707 1.00 41.91 176 SER A N 1
ATOM 1426 C CA . SER A 1 176 ? -13.148 33.077 20.983 1.00 41.91 176 SER A CA 1
ATOM 1427 C C . SER A 1 176 ? -12.622 31.777 20.384 1.00 41.91 176 SER A C 1
ATOM 1429 O O . SER A 1 176 ? -12.204 30.883 21.120 1.00 41.91 176 SER A O 1
ATOM 1431 N N . GLU A 1 177 ? -12.633 31.683 19.057 1.00 53.41 177 GLU A N 1
ATOM 1432 C CA . GLU A 1 177 ? -11.858 30.688 18.322 1.00 53.41 177 GLU A CA 1
ATOM 1433 C C . GLU A 1 177 ? -10.389 30.775 18.755 1.00 53.41 177 GLU A C 1
ATOM 1435 O O . GLU A 1 177 ? -9.738 31.812 18.585 1.00 53.41 177 GLU A O 1
ATOM 1440 N N . SER A 1 178 ? -9.858 29.696 19.329 1.00 63.91 178 SER A N 1
ATOM 1441 C CA . SER A 1 178 ? -8.424 29.587 19.581 1.00 63.91 178 SER A CA 1
ATOM 1442 C C . SER A 1 178 ? -7.714 29.488 18.232 1.00 63.91 178 SER A C 1
ATOM 1444 O O . SER A 1 178 ? -7.890 28.522 17.485 1.00 63.91 178 SER A O 1
ATOM 1446 N N . VAL A 1 179 ? -6.949 30.528 17.901 1.00 69.44 179 VAL A N 1
ATOM 1447 C CA . VAL A 1 179 ? -6.158 30.597 16.673 1.00 69.44 179 VAL A CA 1
ATOM 1448 C C . VAL A 1 179 ? -4.859 29.828 16.880 1.00 69.44 179 VAL A C 1
ATOM 1450 O O . VAL A 1 179 ? -4.080 30.166 17.769 1.00 69.44 179 VAL A O 1
ATOM 1453 N N . VAL A 1 180 ? -4.619 28.824 16.041 1.00 80.38 180 VAL A N 1
ATOM 1454 C CA . VAL A 1 180 ? -3.440 27.948 16.101 1.00 80.38 180 VAL A CA 1
ATOM 1455 C C . VAL A 1 180 ? -2.668 27.967 14.782 1.00 80.38 180 VAL A C 1
ATOM 1457 O O . VAL A 1 180 ? -3.164 28.439 13.756 1.00 80.38 180 VAL A O 1
ATOM 1460 N N . SER A 1 181 ? -1.435 27.469 14.815 1.00 81.25 181 SER A N 1
ATOM 1461 C CA . SER A 1 181 ? -0.547 27.338 13.655 1.00 81.25 181 SER A CA 1
ATOM 1462 C C . SER A 1 181 ? -0.211 25.872 13.383 1.00 81.25 181 SER A C 1
ATOM 1464 O O . SER A 1 181 ? -0.370 25.023 14.256 1.00 81.25 181 SER A O 1
ATOM 1466 N N . GLU A 1 182 ? 0.317 25.568 12.197 1.00 80.75 182 GLU A N 1
ATOM 1467 C CA . GLU A 1 182 ? 0.764 24.210 11.841 1.00 80.75 182 GLU A CA 1
ATOM 1468 C C . GLU A 1 182 ? 1.826 23.657 12.801 1.00 80.75 182 GLU A C 1
ATOM 1470 O O . GLU A 1 182 ? 1.864 22.458 13.052 1.00 80.75 182 GLU A O 1
ATOM 1475 N N . LEU A 1 183 ? 2.633 24.531 13.415 1.00 83.50 183 LEU A N 1
ATOM 1476 C CA . LEU A 1 183 ? 3.670 24.156 14.386 1.00 83.50 183 LEU A CA 1
ATOM 1477 C C . LEU A 1 183 ? 3.102 23.529 15.666 1.00 83.50 183 LEU A C 1
ATOM 1479 O O . LEU A 1 183 ? 3.843 22.933 16.444 1.00 83.50 183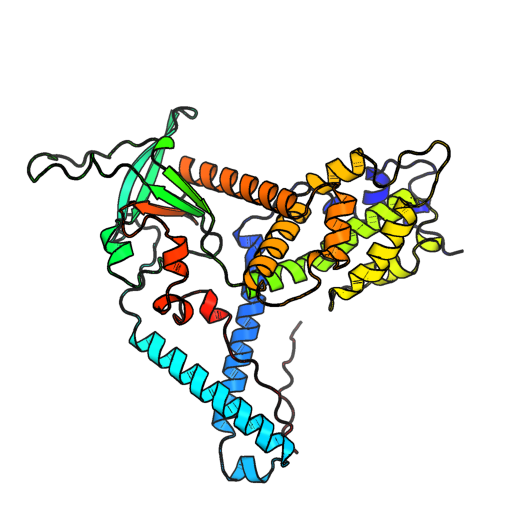 LEU A O 1
ATOM 1483 N N . ASN A 1 184 ? 1.799 23.682 15.905 1.00 86.50 184 ASN A N 1
ATOM 1484 C CA . ASN A 1 184 ? 1.114 23.053 17.024 1.00 86.50 184 ASN A CA 1
ATOM 1485 C C . ASN A 1 184 ? 0.783 21.575 16.755 1.00 86.50 184 ASN A C 1
ATOM 1487 O O . ASN A 1 184 ? 0.294 20.905 17.670 1.00 86.50 184 ASN A O 1
ATOM 1491 N N . PHE A 1 185 ? 1.040 21.078 15.537 1.00 89.00 185 PHE A N 1
ATOM 1492 C CA . PHE A 1 185 ? 0.686 19.736 15.097 1.00 89.00 185 PHE A CA 1
ATOM 1493 C C . PHE A 1 185 ? 1.912 18.895 14.741 1.00 89.00 185 PHE A C 1
ATOM 1495 O O . PHE A 1 185 ? 2.811 19.358 14.044 1.00 89.00 185 PHE A O 1
ATOM 1502 N N . THR A 1 186 ? 1.910 17.629 15.157 1.00 91.56 186 THR A N 1
ATOM 1503 C CA . THR A 1 186 ? 2.913 16.639 14.735 1.00 91.56 186 THR A CA 1
ATOM 1504 C C . THR A 1 186 ? 2.227 15.507 13.990 1.00 91.56 186 THR A C 1
ATOM 1506 O O . THR A 1 186 ? 1.304 14.882 14.512 1.00 91.56 186 THR A O 1
ATOM 1509 N N . TYR A 1 187 ? 2.664 15.233 12.760 1.00 91.00 187 TYR A N 1
ATOM 1510 C CA . TYR A 1 187 ? 2.166 14.094 11.995 1.00 91.00 187 TYR A CA 1
ATOM 1511 C C . TYR A 1 187 ? 2.670 12.784 12.603 1.00 91.00 187 TYR A C 1
ATOM 1513 O O . TYR A 1 187 ? 3.875 12.581 12.747 1.00 91.00 187 TYR A O 1
ATOM 1521 N N . MET A 1 188 ? 1.745 11.880 12.918 1.00 87.75 188 MET A N 1
ATOM 1522 C CA . MET A 1 188 ? 2.063 10.596 13.546 1.00 87.75 188 MET A CA 1
ATOM 1523 C C . MET A 1 188 ? 2.028 9.420 12.578 1.00 87.75 188 MET A C 1
ATOM 1525 O O . MET A 1 188 ? 2.363 8.310 12.974 1.00 87.75 188 MET A O 1
ATOM 1529 N N . GLY A 1 189 ? 1.624 9.611 11.325 1.00 86.50 189 GLY A N 1
ATOM 1530 C CA . GLY A 1 189 ? 1.371 8.508 10.398 1.00 86.50 189 GLY A CA 1
ATOM 1531 C C . GLY A 1 189 ? -0.117 8.310 10.129 1.00 86.50 189 GLY A C 1
ATOM 1532 O O . GLY A 1 189 ? -0.947 9.158 10.445 1.00 86.50 189 GLY A O 1
ATOM 1533 N N . GLN A 1 190 ? -0.464 7.176 9.529 1.00 82.62 190 GLN A N 1
ATOM 1534 C CA . GLN A 1 190 ? -1.856 6.799 9.274 1.00 82.62 190 GLN A CA 1
ATOM 1535 C C . GLN A 1 190 ? -2.385 5.868 10.366 1.00 82.62 190 GLN A C 1
ATOM 1537 O O . GLN A 1 190 ? -1.605 5.194 11.039 1.00 82.62 190 GLN A O 1
ATOM 1542 N N . VAL A 1 191 ? -3.712 5.781 10.490 1.00 76.88 191 VAL A N 1
ATOM 1543 C CA . VAL A 1 191 ? -4.374 4.735 11.284 1.00 76.88 191 VAL A CA 1
ATOM 1544 C C . VAL A 1 191 ? -3.830 3.364 10.862 1.00 76.88 191 VAL A C 1
ATOM 1546 O O . VAL A 1 191 ? -3.909 3.033 9.670 1.00 76.88 191 VAL A O 1
ATOM 1549 N N . PRO A 1 192 ? -3.270 2.568 11.799 1.00 74.50 192 PRO A N 1
ATOM 1550 C CA . PRO A 1 192 ? -2.714 1.262 11.482 1.00 74.50 192 PRO A CA 1
ATOM 1551 C C . PRO A 1 192 ? -3.749 0.366 10.809 1.00 74.50 192 PRO A C 1
ATOM 1553 O O . PRO A 1 192 ? -4.872 0.202 11.283 1.00 74.50 192 PRO A O 1
ATOM 1556 N N . ARG A 1 193 ? -3.354 -0.256 9.700 1.00 75.44 193 ARG A N 1
ATOM 1557 C CA . ARG A 1 193 ? -4.184 -1.226 8.985 1.00 75.44 193 ARG A CA 1
ATOM 1558 C C . ARG A 1 193 ? -3.760 -2.641 9.341 1.00 75.44 193 ARG A C 1
ATOM 1560 O O . ARG A 1 193 ? -2.652 -2.887 9.815 1.00 75.44 193 ARG A O 1
ATOM 1567 N N . HIS A 1 194 ? -4.659 -3.589 9.109 1.00 73.69 194 HIS A N 1
ATOM 1568 C CA . HIS A 1 194 ? -4.338 -4.995 9.302 1.00 73.69 194 HIS A CA 1
ATOM 1569 C C . HIS A 1 194 ? -3.340 -5.490 8.248 1.00 73.69 194 HIS A C 1
ATOM 1571 O O . HIS A 1 194 ? -3.503 -5.149 7.070 1.00 73.69 194 HIS A O 1
ATOM 1577 N N . PRO A 1 195 ? -2.388 -6.372 8.605 1.00 77.00 195 PRO A N 1
ATOM 1578 C CA . PRO A 1 195 ? -1.437 -6.947 7.655 1.00 77.00 195 PRO A CA 1
ATOM 1579 C C . PRO A 1 195 ? -2.094 -7.572 6.414 1.00 77.00 195 PRO A C 1
ATOM 1581 O O . PRO A 1 195 ? -1.596 -7.392 5.306 1.00 77.00 195 PRO A O 1
ATOM 1584 N N . LYS A 1 196 ? -3.266 -8.217 6.540 1.00 76.62 196 LYS A N 1
ATOM 1585 C CA . LYS A 1 196 ? -3.993 -8.771 5.373 1.00 76.62 196 LYS A CA 1
ATOM 1586 C C . LYS A 1 196 ? -4.345 -7.726 4.309 1.00 76.62 196 LYS A C 1
ATOM 1588 O O . LYS A 1 196 ? -4.262 -8.050 3.131 1.00 76.62 196 LYS A O 1
ATOM 1593 N N . LEU A 1 197 ? -4.665 -6.484 4.685 1.00 80.56 197 LEU A N 1
ATOM 1594 C CA . LEU A 1 197 ? -4.910 -5.419 3.705 1.00 80.56 197 LEU A CA 1
ATOM 1595 C C . LEU A 1 197 ? -3.629 -5.046 2.955 1.00 80.56 197 LEU A C 1
ATOM 1597 O O . LEU A 1 197 ? -3.660 -4.867 1.740 1.00 80.56 197 LEU A O 1
ATOM 1601 N N . HIS A 1 198 ? -2.494 -4.970 3.658 1.00 85.25 198 HIS A N 1
ATOM 1602 C CA . HIS A 1 198 ? -1.195 -4.747 3.018 1.00 85.25 198 HIS A CA 1
ATOM 1603 C C . HIS A 1 198 ? -0.843 -5.911 2.083 1.00 85.25 198 HIS A C 1
ATOM 1605 O O . HIS A 1 198 ? -0.403 -5.674 0.962 1.00 85.25 198 HIS A O 1
ATOM 1611 N N . ALA A 1 199 ? -1.097 -7.157 2.494 1.00 85.56 199 ALA A N 1
ATOM 1612 C CA . ALA A 1 199 ? -0.873 -8.337 1.663 1.00 85.56 199 ALA A CA 1
ATOM 1613 C C . ALA A 1 199 ? -1.776 -8.344 0.418 1.00 85.56 199 ALA A C 1
ATOM 1615 O O . ALA A 1 199 ? -1.293 -8.584 -0.687 1.00 85.56 199 ALA A O 1
ATOM 1616 N N . ALA A 1 200 ? -3.064 -8.024 0.566 1.00 85.12 200 ALA A N 1
ATOM 1617 C CA . ALA A 1 200 ? -3.995 -7.900 -0.552 1.00 85.12 200 ALA A CA 1
ATOM 1618 C C . ALA A 1 200 ? -3.558 -6.796 -1.529 1.00 85.12 200 ALA A C 1
ATOM 1620 O O . ALA A 1 200 ? -3.522 -7.033 -2.736 1.00 85.12 200 ALA A O 1
ATOM 1621 N N . ARG A 1 201 ? -3.145 -5.623 -1.026 1.00 89.62 201 ARG A N 1
ATOM 1622 C CA . ARG A 1 201 ? -2.627 -4.526 -1.860 1.00 89.62 201 ARG A CA 1
ATOM 1623 C C . ARG A 1 201 ? -1.341 -4.920 -2.593 1.00 89.62 201 ARG A C 1
ATOM 1625 O O . ARG A 1 201 ? -1.241 -4.698 -3.795 1.00 89.62 201 ARG A O 1
ATOM 1632 N N . VAL A 1 202 ? -0.403 -5.592 -1.924 1.00 91.56 202 VAL A N 1
ATOM 1633 C CA . VAL A 1 202 ? 0.809 -6.143 -2.560 1.00 91.56 202 VAL A CA 1
ATOM 1634 C C . VAL A 1 202 ? 0.449 -7.092 -3.706 1.00 91.56 202 VAL A C 1
ATOM 1636 O O . VAL A 1 202 ? 0.982 -6.940 -4.805 1.00 91.56 202 VAL A O 1
ATOM 1639 N N . ARG A 1 203 ? -0.499 -8.016 -3.497 1.00 90.44 203 ARG A N 1
ATOM 1640 C CA . ARG A 1 203 ? -0.959 -8.942 -4.548 1.00 90.44 203 ARG A CA 1
ATOM 1641 C C . ARG A 1 203 ? -1.557 -8.214 -5.748 1.00 90.44 203 ARG A C 1
ATOM 1643 O O . ARG A 1 203 ? -1.237 -8.545 -6.886 1.00 90.44 203 ARG A O 1
ATOM 1650 N N . GLN A 1 204 ? -2.373 -7.187 -5.510 1.00 90.00 204 GLN A N 1
ATOM 1651 C CA . GLN A 1 204 ? -2.955 -6.364 -6.579 1.00 90.00 204 GLN A CA 1
ATOM 1652 C C . GLN A 1 204 ? -1.884 -5.664 -7.422 1.00 90.00 204 GLN A C 1
ATOM 1654 O O . GLN A 1 204 ? -2.033 -5.522 -8.635 1.00 90.00 204 GLN A O 1
ATOM 1659 N N . MET A 1 205 ? -0.781 -5.260 -6.794 1.00 92.44 205 MET A N 1
ATOM 1660 C CA . MET A 1 205 ? 0.316 -4.569 -7.465 1.00 92.44 205 MET A CA 1
ATOM 1661 C C . MET A 1 205 ? 1.266 -5.518 -8.213 1.00 92.44 205 MET A C 1
ATOM 1663 O O . MET A 1 205 ? 2.051 -5.044 -9.033 1.00 92.44 205 MET A O 1
ATOM 1667 N N . TRP A 1 206 ? 1.209 -6.841 -8.006 1.00 93.00 206 TRP A N 1
ATOM 1668 C CA . TRP A 1 206 ? 2.155 -7.784 -8.623 1.00 93.00 206 TRP A CA 1
ATOM 1669 C C . TRP A 1 206 ? 2.203 -7.688 -10.144 1.00 93.00 206 TRP A C 1
ATOM 1671 O O . TRP A 1 206 ? 3.288 -7.570 -10.713 1.00 93.00 206 TRP A O 1
ATOM 1681 N N . LYS A 1 207 ? 1.044 -7.680 -10.812 1.00 92.88 207 LYS A N 1
ATOM 1682 C CA . LYS A 1 207 ? 1.005 -7.596 -12.278 1.00 92.88 207 LYS A CA 1
ATOM 1683 C C . LYS A 1 207 ? 1.627 -6.298 -12.788 1.00 92.88 207 LYS A C 1
ATOM 1685 O O . LYS A 1 207 ? 2.360 -6.301 -13.779 1.00 92.88 207 LYS A O 1
ATOM 1690 N N . PHE A 1 208 ? 1.358 -5.199 -12.092 1.00 92.44 208 PHE A N 1
ATOM 1691 C CA . PHE A 1 208 ? 1.931 -3.899 -12.405 1.00 92.44 208 PHE A CA 1
ATOM 1692 C C . PHE A 1 208 ? 3.458 -3.913 -12.240 1.00 92.44 208 PHE A C 1
ATOM 1694 O O . PHE A 1 208 ? 4.177 -3.507 -13.151 1.00 92.44 208 PHE A O 1
ATOM 1701 N N . MET A 1 209 ? 3.961 -4.453 -11.125 1.00 95.31 209 MET A N 1
ATOM 1702 C CA . MET A 1 209 ? 5.397 -4.555 -10.854 1.00 95.31 209 MET A CA 1
ATOM 1703 C C . MET A 1 209 ? 6.120 -5.452 -11.866 1.00 95.31 209 MET A C 1
ATOM 1705 O O . MET A 1 209 ? 7.169 -5.061 -12.375 1.00 95.31 209 MET A O 1
ATOM 1709 N N . LEU A 1 210 ? 5.548 -6.606 -12.230 1.00 95.00 210 LEU A N 1
ATOM 1710 C CA . LEU A 1 210 ? 6.081 -7.454 -13.306 1.00 95.00 210 LEU A CA 1
ATOM 1711 C C . LEU A 1 210 ? 6.164 -6.689 -14.622 1.00 95.00 210 LEU A C 1
ATOM 1713 O O . LEU A 1 210 ? 7.197 -6.709 -15.284 1.00 95.00 210 LEU A O 1
ATOM 1717 N N . THR A 1 211 ? 5.099 -5.967 -14.971 1.00 94.50 211 THR A N 1
ATOM 1718 C CA . THR A 1 211 ? 5.059 -5.168 -16.198 1.00 94.50 211 THR A CA 1
ATOM 1719 C C . THR A 1 211 ? 6.154 -4.106 -16.207 1.00 94.50 211 THR A C 1
ATOM 1721 O O . THR A 1 211 ? 6.824 -3.941 -17.223 1.00 94.50 211 THR A O 1
ATOM 1724 N N . LEU A 1 212 ? 6.405 -3.433 -15.080 1.00 95.31 212 LEU A N 1
ATOM 1725 C CA . LEU A 1 212 ? 7.510 -2.481 -14.963 1.00 95.31 212 LEU A CA 1
ATOM 1726 C C . LEU A 1 212 ? 8.871 -3.139 -15.215 1.00 95.31 212 LEU A C 1
ATOM 1728 O O . LEU A 1 212 ? 9.601 -2.692 -16.101 1.00 95.31 212 LEU A O 1
ATOM 1732 N N . PHE A 1 213 ? 9.202 -4.205 -14.482 1.00 96.31 213 PHE A N 1
ATOM 1733 C CA . PHE A 1 213 ? 10.506 -4.865 -14.604 1.00 96.31 213 PHE A CA 1
ATOM 1734 C C . PHE A 1 213 ? 10.728 -5.472 -15.992 1.00 96.31 213 PHE A C 1
ATOM 1736 O O . PHE A 1 213 ? 11.782 -5.263 -16.595 1.00 96.31 213 PHE A O 1
ATOM 1743 N N . ILE A 1 214 ? 9.728 -6.177 -16.525 1.00 95.81 214 ILE A N 1
ATOM 1744 C CA . ILE A 1 214 ? 9.818 -6.819 -17.838 1.00 95.81 214 ILE A CA 1
ATOM 1745 C C . ILE A 1 214 ? 9.896 -5.762 -18.945 1.00 95.81 214 ILE A C 1
ATOM 1747 O O . ILE A 1 214 ? 10.725 -5.901 -19.841 1.00 95.81 214 ILE A O 1
ATOM 1751 N N . SER A 1 215 ? 9.123 -4.672 -18.864 1.00 94.38 215 SER A N 1
ATOM 1752 C CA . SER A 1 215 ? 9.169 -3.616 -19.887 1.00 94.38 215 SER A CA 1
ATOM 1753 C C . SER A 1 215 ? 10.536 -2.931 -19.980 1.00 94.38 215 SER A C 1
ATOM 1755 O O . SER A 1 215 ? 10.975 -2.594 -21.078 1.00 94.38 215 SER A O 1
ATOM 1757 N N . GLU A 1 216 ? 11.252 -2.780 -18.860 1.00 94.62 216 GLU A N 1
ATOM 1758 C CA . GLU A 1 216 ? 12.626 -2.267 -18.872 1.00 94.62 216 GLU A CA 1
ATOM 1759 C C . GLU A 1 216 ? 13.593 -3.269 -19.525 1.00 94.62 216 GLU A C 1
ATOM 1761 O O . GLU A 1 216 ? 14.437 -2.878 -20.335 1.00 94.62 216 GLU A O 1
ATOM 1766 N N . LEU A 1 217 ? 13.459 -4.568 -19.231 1.00 93.88 217 LEU A N 1
ATOM 1767 C CA . LEU A 1 217 ? 14.257 -5.614 -19.882 1.00 93.88 217 LEU A CA 1
ATOM 1768 C C . LEU A 1 217 ? 14.003 -5.644 -21.396 1.00 93.88 217 LEU A C 1
ATOM 1770 O O . LEU A 1 217 ? 14.955 -5.620 -22.180 1.00 93.88 217 LEU A O 1
ATOM 1774 N N . GLN A 1 218 ? 12.737 -5.610 -21.816 1.00 92.31 218 GLN A N 1
ATOM 1775 C CA . GLN A 1 218 ? 12.341 -5.540 -23.223 1.00 92.31 218 GLN A CA 1
ATOM 1776 C C . GLN A 1 218 ? 12.904 -4.290 -23.902 1.00 92.31 218 GLN A C 1
ATOM 1778 O O . GLN A 1 218 ? 13.493 -4.397 -24.976 1.00 92.31 218 GLN A O 1
ATOM 1783 N N . LEU A 1 219 ? 12.802 -3.122 -23.259 1.00 90.69 219 LEU A N 1
ATOM 1784 C CA . LEU A 1 219 ? 13.359 -1.872 -23.773 1.00 90.69 219 LEU A CA 1
ATOM 1785 C C . LEU A 1 219 ? 14.868 -1.992 -24.027 1.00 90.69 219 LEU A C 1
ATOM 1787 O O . LEU A 1 219 ? 15.363 -1.538 -25.059 1.00 90.69 219 LEU A O 1
ATOM 1791 N N . LYS A 1 220 ? 15.611 -2.632 -23.117 1.00 88.62 220 LYS A N 1
ATOM 1792 C CA . LYS A 1 220 ? 17.056 -2.852 -23.286 1.00 88.62 220 LYS A CA 1
ATOM 1793 C C . LYS A 1 220 ? 17.397 -3.916 -24.328 1.00 88.62 220 LYS A C 1
ATOM 1795 O O . LYS A 1 220 ? 18.472 -3.834 -24.924 1.00 88.62 220 LYS A O 1
ATOM 1800 N N . ALA A 1 221 ? 16.531 -4.902 -24.545 1.00 88.94 221 ALA A N 1
ATOM 1801 C CA . ALA A 1 221 ? 16.669 -5.868 -25.634 1.00 88.94 221 ALA A CA 1
ATOM 1802 C C . ALA A 1 221 ? 16.273 -5.289 -27.003 1.00 88.94 221 ALA A C 1
ATOM 1804 O O . ALA A 1 221 ? 16.743 -5.777 -28.037 1.00 88.94 221 ALA A O 1
ATOM 1805 N N . GLY A 1 222 ? 15.434 -4.250 -27.021 1.00 88.06 222 GLY A N 1
ATOM 1806 C CA . GLY A 1 222 ? 14.910 -3.650 -28.241 1.00 88.06 222 GLY A CA 1
ATOM 1807 C C . GLY A 1 222 ? 14.170 -4.690 -29.095 1.00 88.06 222 GLY A C 1
ATOM 1808 O O . GLY A 1 222 ? 13.494 -5.558 -28.545 1.00 88.06 222 GLY A O 1
ATOM 1809 N N . PRO A 1 223 ? 14.328 -4.683 -30.432 1.00 87.00 223 PRO A N 1
ATOM 1810 C CA . PRO A 1 223 ? 13.624 -5.604 -31.334 1.00 87.00 223 PRO A CA 1
ATOM 1811 C C . PRO A 1 223 ? 13.847 -7.102 -31.073 1.00 87.00 223 PRO A C 1
ATOM 1813 O O . PRO A 1 223 ? 13.096 -7.928 -31.584 1.00 87.00 223 PRO A O 1
ATOM 1816 N N . LYS A 1 224 ? 14.876 -7.467 -30.296 1.00 88.38 224 LYS A N 1
ATOM 1817 C CA . LYS A 1 224 ? 15.214 -8.861 -29.972 1.00 88.38 224 LYS A CA 1
ATOM 1818 C C . LYS A 1 224 ? 14.535 -9.379 -28.703 1.00 88.38 224 LYS A C 1
ATOM 1820 O O . LYS A 1 224 ? 14.821 -10.499 -28.291 1.00 88.38 224 LYS A O 1
ATOM 1825 N N . HIS A 1 225 ? 13.663 -8.598 -28.065 1.00 90.19 225 HIS A N 1
ATOM 1826 C CA . HIS A 1 225 ? 13.079 -8.977 -26.776 1.00 90.19 225 HIS A CA 1
ATOM 1827 C C . HIS A 1 225 ? 12.343 -10.329 -26.809 1.00 90.19 225 HIS A C 1
ATOM 1829 O O . HIS A 1 225 ? 12.546 -11.127 -25.903 1.00 90.19 225 HIS A O 1
ATOM 1835 N N . LEU A 1 226 ? 11.609 -10.650 -27.885 1.00 90.25 226 LEU A N 1
ATOM 1836 C CA . LEU A 1 226 ? 10.930 -11.950 -28.030 1.00 90.25 226 LEU A CA 1
ATOM 1837 C C . LEU A 1 226 ? 11.889 -13.144 -28.141 1.00 90.25 226 LEU A C 1
ATOM 1839 O O . LEU A 1 226 ? 11.509 -14.268 -27.832 1.00 90.25 226 LEU A O 1
ATOM 1843 N N . GLU A 1 227 ? 13.102 -12.921 -28.644 1.00 89.94 227 GLU A N 1
ATOM 1844 C CA . GLU A 1 227 ? 14.130 -13.959 -28.752 1.00 89.94 227 GLU A CA 1
ATOM 1845 C C . GLU A 1 227 ? 14.862 -14.139 -27.419 1.00 89.94 227 GLU A C 1
ATOM 1847 O O . GLU A 1 227 ? 15.174 -15.260 -27.028 1.00 89.94 227 GLU A O 1
ATOM 1852 N N . LEU A 1 228 ? 15.127 -13.032 -26.722 1.00 89.19 228 LEU A N 1
ATOM 1853 C CA . LEU A 1 228 ? 15.902 -13.020 -25.484 1.00 89.19 228 LEU A CA 1
ATOM 1854 C C . LEU A 1 228 ? 15.075 -13.394 -24.250 1.00 89.19 228 LEU A C 1
ATOM 1856 O O . LEU A 1 228 ? 15.622 -14.000 -23.331 1.00 89.19 228 LEU A O 1
ATOM 1860 N N . TYR A 1 229 ? 13.787 -13.043 -24.232 1.00 93.44 229 TYR A N 1
ATOM 1861 C CA . TYR A 1 229 ? 12.905 -13.161 -23.068 1.00 93.44 229 TYR A CA 1
ATOM 1862 C C . TYR A 1 229 ? 11.531 -13.783 -23.401 1.00 93.44 229 TYR A C 1
ATOM 1864 O O . TYR A 1 229 ? 10.501 -13.218 -23.027 1.00 93.44 229 TYR A O 1
ATOM 1872 N N . PRO A 1 230 ? 11.462 -14.924 -24.117 1.00 92.19 230 PRO A N 1
ATOM 1873 C CA . PRO A 1 230 ? 10.186 -15.517 -24.532 1.00 92.19 230 PRO A CA 1
ATOM 1874 C C . PRO A 1 230 ? 9.295 -15.937 -23.351 1.00 92.19 230 PRO A C 1
ATOM 1876 O O . PRO A 1 230 ? 8.074 -15.875 -23.445 1.00 92.19 230 PRO A O 1
ATOM 1879 N N . ASP A 1 231 ? 9.895 -16.344 -22.235 1.00 93.81 231 ASP A N 1
ATOM 1880 C CA . ASP A 1 231 ? 9.220 -16.687 -20.983 1.00 93.81 231 ASP A CA 1
ATOM 1881 C C . ASP A 1 231 ? 8.584 -15.464 -20.307 1.00 93.81 231 ASP A C 1
ATOM 1883 O O . ASP A 1 231 ? 7.465 -15.548 -19.799 1.00 93.81 231 ASP A O 1
ATOM 1887 N N . LEU A 1 232 ? 9.242 -14.302 -20.367 1.00 93.88 232 LEU A N 1
ATOM 1888 C CA . LEU A 1 232 ? 8.697 -13.065 -19.803 1.00 93.88 232 LEU A CA 1
ATOM 1889 C C . LEU A 1 232 ? 7.455 -12.577 -20.563 1.00 93.88 232 LEU A C 1
ATOM 1891 O O . LEU A 1 232 ? 6.556 -11.998 -19.957 1.00 93.88 232 LEU A O 1
ATOM 1895 N N . GLU A 1 233 ? 7.356 -12.856 -21.865 1.00 90.44 233 GLU A N 1
ATOM 1896 C CA . GLU A 1 233 ? 6.148 -12.567 -22.655 1.00 90.44 233 GLU A CA 1
ATOM 1897 C C . GLU A 1 233 ? 4.952 -13.410 -22.209 1.00 90.44 233 GLU A C 1
ATOM 1899 O O . GLU A 1 233 ? 3.828 -12.913 -22.150 1.00 90.44 233 GLU A O 1
ATOM 1904 N N . VAL A 1 234 ? 5.191 -14.676 -21.851 1.00 91.00 234 VAL A N 1
ATOM 1905 C CA . VAL A 1 234 ? 4.146 -15.557 -21.311 1.00 91.00 234 VAL A CA 1
ATOM 1906 C C . VAL A 1 234 ? 3.639 -15.002 -19.980 1.00 91.00 234 VAL A C 1
ATOM 1908 O O . VAL A 1 234 ? 2.434 -14.834 -19.812 1.00 91.00 234 VAL A O 1
ATOM 1911 N N . ILE A 1 235 ? 4.551 -14.599 -19.089 1.00 92.25 235 ILE A N 1
ATOM 1912 C CA . ILE A 1 235 ? 4.210 -13.954 -17.809 1.00 92.25 235 ILE A CA 1
ATOM 1913 C C . ILE A 1 235 ? 3.416 -12.651 -18.034 1.00 92.25 235 ILE A C 1
ATOM 1915 O O . ILE A 1 235 ? 2.466 -12.339 -17.306 1.00 92.25 235 ILE A O 1
ATOM 1919 N N . LEU A 1 236 ? 3.767 -11.858 -19.052 1.00 89.38 236 LEU A N 1
ATOM 1920 C CA . LEU A 1 236 ? 3.015 -10.649 -19.403 1.00 89.38 236 LEU A CA 1
ATOM 1921 C C . LEU A 1 236 ? 1.634 -10.941 -19.998 1.00 89.38 236 LEU A C 1
ATOM 1923 O O . LEU A 1 236 ? 0.7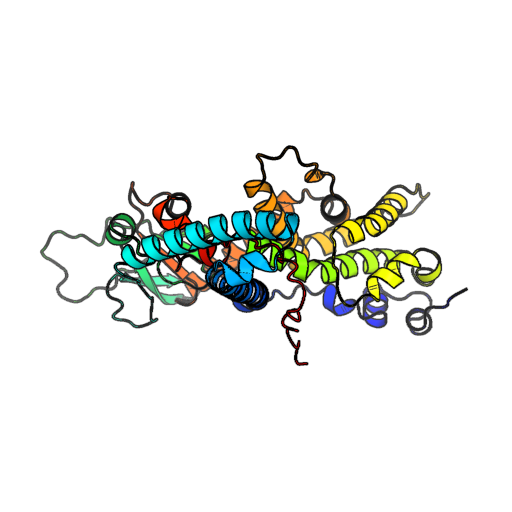25 -10.137 -19.782 1.00 89.38 236 LEU A O 1
ATOM 1927 N N . ALA A 1 237 ? 1.443 -12.067 -20.680 1.00 88.12 237 ALA A N 1
ATOM 1928 C CA . ALA A 1 237 ? 0.152 -12.449 -21.245 1.00 88.12 237 ALA A CA 1
ATOM 1929 C C . ALA A 1 237 ? -0.863 -12.910 -20.182 1.00 88.12 237 ALA A C 1
ATOM 1931 O O . ALA A 1 237 ? -2.070 -12.803 -20.402 1.00 88.12 237 ALA A O 1
ATOM 1932 N N . GLU A 1 238 ? -0.403 -13.386 -19.022 1.00 87.94 238 GLU A N 1
ATOM 1933 C CA . GLU A 1 238 ? -1.289 -13.817 -17.938 1.00 87.94 238 GLU A CA 1
ATOM 1934 C C . GLU A 1 238 ? -2.116 -12.652 -17.379 1.00 87.94 238 GLU A C 1
ATOM 1936 O O . GLU A 1 238 ? -1.587 -11.596 -17.029 1.00 87.94 238 GLU A O 1
ATOM 1941 N N . SER A 1 239 ? -3.429 -12.836 -17.251 1.00 78.00 239 SER A N 1
ATOM 1942 C CA . SER A 1 239 ? -4.319 -11.791 -16.732 1.00 78.00 239 SER A CA 1
ATOM 1943 C C . SER A 1 239 ? -4.170 -11.570 -15.224 1.00 78.00 239 SER A C 1
ATOM 1945 O O . SER A 1 239 ? -4.443 -10.471 -14.741 1.00 78.00 239 SER A O 1
ATOM 1947 N N . GLN A 1 240 ? -3.736 -12.589 -14.476 1.00 82.69 240 GLN A N 1
ATOM 1948 C CA . GLN A 1 240 ? -3.630 -12.562 -13.018 1.00 82.69 240 GLN A CA 1
ATOM 1949 C C . GLN A 1 240 ? -2.385 -13.299 -12.530 1.00 82.69 240 GLN A C 1
ATOM 1951 O O . GLN A 1 240 ? -2.019 -14.332 -13.076 1.00 82.69 240 GLN A O 1
ATOM 1956 N N . VAL A 1 241 ? -1.789 -12.785 -11.452 1.00 87.06 241 VAL A N 1
ATOM 1957 C CA . VAL A 1 241 ? -0.618 -13.375 -10.797 1.00 87.06 241 VAL A CA 1
ATOM 1958 C C . VAL A 1 241 ? -1.062 -14.092 -9.528 1.00 87.06 241 VAL A C 1
ATOM 1960 O O . VAL A 1 241 ? -1.574 -13.452 -8.612 1.00 87.06 241 VAL A O 1
ATOM 1963 N N . GLN A 1 242 ? -0.855 -15.408 -9.470 1.00 83.19 242 GLN A N 1
ATOM 1964 C CA . GLN A 1 242 ? -1.306 -16.240 -8.346 1.00 83.19 242 GLN A CA 1
ATOM 1965 C C . GLN A 1 242 ? -0.246 -16.403 -7.245 1.00 83.19 242 GLN A C 1
ATOM 1967 O O . GLN A 1 242 ? -0.598 -16.567 -6.079 1.00 83.19 242 GLN A O 1
ATOM 1972 N N . SER A 1 243 ? 1.045 -16.335 -7.593 1.00 87.00 243 SER A N 1
ATOM 1973 C CA . SER A 1 243 ? 2.160 -16.511 -6.652 1.00 87.00 243 SER A CA 1
ATOM 1974 C C . SER A 1 243 ? 3.264 -15.477 -6.870 1.00 87.00 243 SER A C 1
ATOM 1976 O O . SER A 1 243 ? 3.504 -15.037 -7.995 1.00 87.00 243 SER A O 1
ATOM 1978 N N . ALA A 1 244 ? 3.977 -15.145 -5.791 1.00 86.75 244 ALA A N 1
ATOM 1979 C CA . ALA A 1 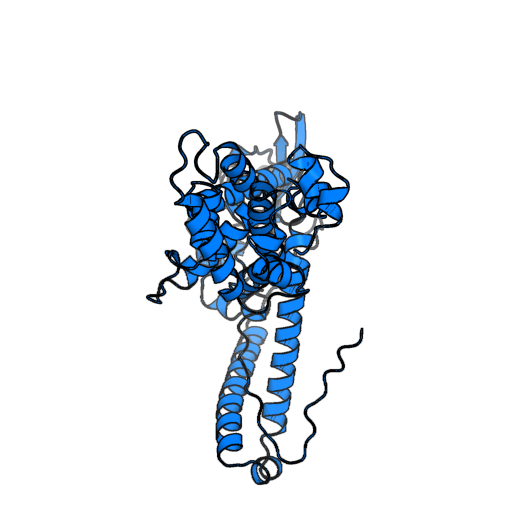244 ? 5.188 -14.330 -5.822 1.00 86.75 244 ALA A CA 1
ATOM 1980 C C . ALA A 1 244 ? 6.373 -15.039 -6.514 1.00 86.75 244 ALA A C 1
ATOM 1982 O O . ALA A 1 244 ? 7.315 -14.369 -6.940 1.00 86.75 244 ALA A O 1
ATOM 1983 N N . ASP A 1 245 ? 6.310 -16.361 -6.701 1.00 89.31 245 ASP A N 1
ATOM 1984 C CA . ASP A 1 245 ? 7.362 -17.140 -7.374 1.00 89.31 245 ASP A CA 1
ATOM 1985 C C . ASP A 1 245 ? 7.572 -16.713 -8.833 1.00 89.31 245 ASP A C 1
ATOM 1987 O O . ASP A 1 245 ? 8.657 -16.869 -9.389 1.00 89.31 245 ASP A O 1
ATOM 1991 N N . VAL A 1 246 ? 6.563 -16.092 -9.455 1.00 92.06 246 VAL A N 1
ATOM 1992 C CA . VAL A 1 246 ? 6.651 -15.575 -10.830 1.00 92.06 246 VAL A CA 1
ATOM 1993 C C . VAL A 1 246 ? 7.719 -14.482 -10.997 1.00 92.06 246 VAL A C 1
ATOM 1995 O O . VAL A 1 246 ? 8.135 -14.179 -12.113 1.00 92.06 246 VAL A O 1
ATOM 1998 N N . PHE A 1 247 ? 8.188 -13.876 -9.901 1.00 94.31 247 PHE A N 1
ATOM 1999 C CA . PHE A 1 247 ? 9.280 -12.902 -9.935 1.00 94.31 247 PHE A CA 1
ATOM 2000 C C . PHE A 1 247 ? 10.661 -13.557 -10.083 1.00 94.31 247 PHE A C 1
ATOM 2002 O O . PHE A 1 247 ? 11.604 -12.865 -10.465 1.00 94.31 247 PHE A O 1
ATOM 2009 N N . GLN A 1 248 ? 10.795 -14.862 -9.820 1.00 95.25 248 GLN A N 1
ATOM 2010 C CA . GLN A 1 248 ? 12.072 -15.574 -9.905 1.00 95.25 248 GLN A CA 1
ATOM 2011 C C . GLN A 1 248 ? 12.673 -15.531 -11.327 1.00 95.25 248 GLN A C 1
ATOM 2013 O O . GLN A 1 248 ? 13.795 -15.038 -11.459 1.00 95.25 248 GLN A O 1
ATOM 2018 N N . PRO A 1 249 ? 11.957 -15.906 -12.411 1.00 94.81 249 PRO A N 1
ATOM 2019 C CA . PRO A 1 249 ? 12.502 -15.801 -13.769 1.00 94.81 249 PRO A CA 1
ATOM 2020 C C . PRO A 1 249 ? 12.884 -14.364 -14.155 1.00 94.81 249 PRO A C 1
ATOM 2022 O O . PRO A 1 249 ? 13.902 -14.126 -14.805 1.00 94.81 249 PRO A O 1
ATOM 2025 N N . VAL A 1 250 ? 12.095 -13.376 -13.713 1.00 96.50 250 VAL A N 1
ATOM 2026 C CA . VAL A 1 250 ? 12.372 -11.952 -13.967 1.00 96.50 250 VAL A CA 1
ATOM 2027 C C . VAL A 1 250 ? 13.681 -11.529 -13.302 1.00 96.50 250 VAL A C 1
ATOM 2029 O O . VAL A 1 250 ? 14.500 -10.857 -13.932 1.00 96.50 250 VAL A O 1
ATOM 2032 N N . TRP A 1 251 ? 13.895 -11.936 -12.049 1.00 96.06 251 TRP A N 1
ATOM 2033 C CA . TRP A 1 251 ? 15.133 -11.670 -11.324 1.00 96.06 251 TRP A CA 1
ATOM 2034 C C . TRP A 1 251 ? 16.346 -12.306 -12.005 1.00 96.06 251 TRP A C 1
ATOM 2036 O O . TRP A 1 251 ? 17.349 -11.626 -12.196 1.00 96.06 251 TRP A O 1
ATOM 2046 N N . GLU A 1 252 ? 16.246 -13.553 -12.460 1.00 94.94 252 GLU A N 1
ATOM 2047 C CA . GLU A 1 252 ? 17.350 -14.242 -13.140 1.00 94.94 252 GLU A CA 1
ATOM 2048 C C . GLU A 1 252 ? 17.783 -13.530 -14.428 1.00 94.94 252 GLU A C 1
ATOM 2050 O O . GLU A 1 252 ? 18.979 -13.356 -14.685 1.00 94.94 252 GLU A O 1
ATOM 2055 N N . HIS A 1 253 ? 16.826 -13.067 -15.242 1.00 95.00 253 HIS A N 1
ATOM 2056 C CA . HIS A 1 253 ? 17.140 -12.266 -16.430 1.00 95.00 253 HIS A CA 1
ATOM 2057 C C . HIS A 1 253 ? 17.730 -10.907 -16.059 1.00 95.00 253 HIS A C 1
ATOM 2059 O O . HIS A 1 253 ? 18.690 -10.461 -16.695 1.00 95.00 253 HIS A O 1
ATOM 2065 N N . TRP A 1 254 ? 17.197 -10.265 -15.018 1.00 94.38 254 TRP A N 1
ATOM 2066 C CA . TRP A 1 254 ? 17.693 -8.988 -14.512 1.00 94.38 254 TRP A CA 1
ATOM 2067 C C . TRP A 1 254 ? 19.140 -9.081 -14.022 1.00 94.38 254 TRP A C 1
ATOM 2069 O O . TRP A 1 254 ? 19.988 -8.266 -14.401 1.00 94.38 254 TRP A O 1
ATOM 2079 N N . GLU A 1 255 ? 19.446 -10.085 -13.207 1.00 92.81 255 GLU A N 1
ATOM 2080 C CA . GLU A 1 255 ? 20.768 -10.333 -12.641 1.00 92.81 255 GLU A CA 1
ATOM 2081 C C . GLU A 1 255 ? 21.780 -10.699 -13.727 1.00 92.81 255 GLU A C 1
ATOM 2083 O O . GLU A 1 255 ? 22.858 -10.094 -13.797 1.00 92.81 255 GLU A O 1
ATOM 2088 N N . ARG A 1 256 ? 21.418 -11.624 -14.630 1.00 90.81 256 ARG A N 1
ATOM 2089 C CA . ARG A 1 256 ? 22.256 -12.004 -15.776 1.00 90.81 256 ARG A CA 1
ATOM 2090 C C . ARG A 1 256 ? 22.620 -10.775 -16.594 1.00 90.81 256 ARG A C 1
ATOM 2092 O O . ARG A 1 256 ? 23.788 -10.565 -16.919 1.00 90.81 256 ARG A O 1
ATOM 2099 N N . ARG A 1 257 ? 21.629 -9.923 -16.869 1.00 87.12 257 ARG A N 1
ATOM 2100 C CA . ARG A 1 257 ? 21.823 -8.699 -17.642 1.00 87.12 257 ARG A CA 1
ATOM 2101 C C . ARG A 1 257 ? 22.704 -7.683 -16.925 1.00 87.12 257 ARG A C 1
ATOM 2103 O O . ARG A 1 257 ? 23.519 -7.024 -17.566 1.00 87.12 257 ARG A O 1
ATOM 2110 N N . SER A 1 258 ? 22.547 -7.563 -15.611 1.00 86.88 258 SER A N 1
ATOM 2111 C CA . SER A 1 258 ? 23.337 -6.660 -14.767 1.00 86.88 258 SER A CA 1
ATOM 2112 C C . SER A 1 258 ? 24.802 -7.101 -14.648 1.00 86.88 258 SER A C 1
ATOM 2114 O O . SER A 1 258 ? 25.689 -6.262 -14.479 1.00 86.88 258 SER A O 1
ATOM 2116 N N . SER A 1 259 ? 25.059 -8.407 -14.766 1.00 83.25 259 SER A N 1
ATOM 2117 C CA . SER A 1 259 ? 26.381 -9.024 -14.590 1.00 83.25 259 SER A CA 1
ATOM 2118 C C . SER A 1 259 ? 27.210 -9.128 -15.875 1.00 83.25 259 SER A C 1
ATOM 2120 O O . SER A 1 259 ? 28.412 -9.381 -15.796 1.00 83.25 259 SER A O 1
ATOM 2122 N N . GLU A 1 260 ? 26.616 -8.923 -17.056 1.00 78.50 260 GLU A N 1
ATOM 2123 C CA . GLU A 1 260 ? 27.335 -8.964 -18.338 1.00 78.50 260 GLU A CA 1
ATOM 2124 C C . GLU A 1 260 ? 28.465 -7.908 -18.392 1.00 78.50 260 GLU A C 1
ATOM 2126 O O . GLU A 1 260 ? 28.191 -6.701 -18.398 1.00 78.50 260 GLU A O 1
ATOM 2131 N N . PRO A 1 261 ? 29.746 -8.312 -18.513 1.00 59.53 261 PRO A N 1
ATOM 2132 C CA . PRO A 1 261 ? 30.838 -7.379 -18.747 1.00 59.53 261 PRO A CA 1
ATOM 2133 C C . PRO A 1 261 ? 30.735 -6.859 -20.182 1.00 59.53 261 PRO A C 1
ATOM 2135 O O . PRO A 1 261 ? 30.910 -7.615 -21.138 1.00 59.53 261 PRO A O 1
ATOM 2138 N N . ARG A 1 262 ? 30.472 -5.564 -20.365 1.00 57.94 262 ARG A N 1
ATOM 2139 C CA . ARG A 1 262 ? 30.509 -4.939 -21.693 1.00 57.94 262 ARG A CA 1
ATOM 2140 C C . ARG A 1 262 ? 31.639 -3.928 -21.779 1.00 57.94 262 ARG A C 1
ATOM 2142 O O . ARG A 1 262 ? 31.681 -2.959 -21.024 1.00 57.94 262 ARG A O 1
ATOM 2149 N N . MET A 1 263 ? 32.538 -4.137 -22.742 1.00 42.84 263 MET A N 1
ATOM 2150 C CA . MET A 1 263 ? 33.458 -3.097 -23.197 1.00 42.84 263 MET A CA 1
ATOM 2151 C C . MET A 1 263 ? 32.629 -1.940 -23.772 1.00 42.84 263 MET A C 1
ATOM 2153 O O . MET A 1 263 ? 32.024 -2.074 -24.831 1.00 42.84 263 MET A O 1
ATOM 2157 N N . GLY A 1 264 ? 32.575 -0.816 -23.054 1.00 54.00 264 GLY A N 1
ATOM 2158 C CA . GLY A 1 264 ? 32.050 0.451 -23.571 1.00 54.00 264 GLY A CA 1
ATOM 2159 C C . GLY A 1 264 ? 30.548 0.727 -23.412 1.00 54.00 264 GLY A C 1
ATOM 2160 O O . GLY A 1 264 ? 30.102 1.743 -23.937 1.00 54.00 264 GLY A O 1
ATOM 2161 N N . SER A 1 265 ? 29.759 -0.088 -22.691 1.00 57.16 265 SER A N 1
ATOM 2162 C CA . SER A 1 265 ? 28.361 0.268 -22.359 1.00 57.16 265 SER A CA 1
ATOM 2163 C C . SER A 1 265 ? 28.175 0.636 -20.885 1.00 57.16 265 SER A C 1
ATOM 2165 O O . SER A 1 265 ? 28.826 0.081 -20.002 1.00 57.16 265 SER A O 1
ATOM 2167 N N . MET A 1 266 ? 27.238 1.550 -20.618 1.00 62.81 266 MET A N 1
ATOM 2168 C CA . MET A 1 266 ? 26.755 1.870 -19.270 1.00 62.81 266 MET A CA 1
ATOM 2169 C C . MET A 1 266 ? 26.271 0.582 -18.573 1.00 62.81 266 MET A C 1
ATOM 2171 O O . MET A 1 266 ? 25.584 -0.227 -19.201 1.00 62.81 266 MET A O 1
ATOM 2175 N N . ARG A 1 267 ? 26.651 0.368 -17.301 1.00 76.19 267 ARG A N 1
ATOM 2176 C CA . ARG A 1 267 ? 26.176 -0.773 -16.492 1.00 76.19 267 ARG A CA 1
ATOM 2177 C C . ARG A 1 267 ? 24.651 -0.729 -16.388 1.00 76.19 267 ARG A C 1
ATOM 2179 O O . ARG A 1 267 ? 24.103 0.326 -16.084 1.00 76.19 267 ARG A O 1
ATOM 2186 N N . PHE A 1 268 ? 23.995 -1.864 -16.617 1.00 83.75 268 PHE A N 1
ATOM 2187 C CA . PHE A 1 268 ? 22.560 -2.028 -16.392 1.00 83.75 268 PHE A CA 1
ATOM 2188 C C . PHE A 1 268 ? 22.279 -2.379 -14.913 1.00 83.75 268 PHE A C 1
ATOM 2190 O O . PHE A 1 268 ? 23.064 -3.126 -14.329 1.00 83.75 268 PHE A O 1
ATOM 2197 N N . PRO A 1 269 ? 21.192 -1.865 -14.307 1.00 88.88 269 PRO A N 1
ATOM 2198 C CA . PRO A 1 269 ? 20.432 -0.699 -14.758 1.00 88.88 269 PRO A CA 1
ATOM 2199 C C . PRO A 1 269 ? 21.292 0.567 -14.673 1.00 88.88 269 PRO A C 1
ATOM 2201 O O . PRO A 1 269 ? 22.070 0.738 -13.726 1.00 88.88 269 PRO A O 1
ATOM 2204 N N . ASP A 1 270 ? 21.142 1.450 -15.661 1.00 88.75 270 ASP A N 1
ATOM 2205 C CA . ASP A 1 270 ? 21.864 2.721 -15.696 1.00 88.75 270 ASP A CA 1
ATOM 2206 C C . ASP A 1 270 ? 21.267 3.740 -14.707 1.00 88.75 270 ASP A C 1
ATOM 2208 O O . ASP A 1 270 ? 20.230 3.507 -14.080 1.00 88.75 270 ASP A O 1
ATOM 2212 N N . ASN A 1 271 ? 21.938 4.881 -14.525 1.00 89.50 271 ASN A N 1
ATOM 2213 C CA . ASN A 1 271 ? 21.501 5.886 -13.554 1.00 89.50 271 ASN A CA 1
ATOM 2214 C C . ASN A 1 271 ? 20.125 6.488 -13.890 1.00 89.50 271 ASN A C 1
ATOM 2216 O O . ASN A 1 271 ? 19.381 6.865 -12.984 1.00 89.50 271 ASN A O 1
ATOM 2220 N N . THR A 1 272 ? 19.773 6.561 -15.175 1.00 90.50 272 THR A N 1
ATOM 2221 C CA . THR A 1 272 ? 18.466 7.052 -15.616 1.00 90.50 272 THR A CA 1
ATOM 2222 C C . THR A 1 272 ? 17.381 6.048 -15.255 1.00 90.50 272 THR A C 1
ATOM 2224 O O . THR A 1 272 ? 16.404 6.433 -14.618 1.00 90.50 272 THR A O 1
ATOM 2227 N N . THR A 1 273 ? 17.581 4.763 -15.560 1.00 90.69 273 THR A N 1
ATOM 2228 C CA . THR A 1 273 ? 16.677 3.679 -15.154 1.00 90.69 273 THR A CA 1
ATOM 2229 C C . THR A 1 273 ? 16.478 3.690 -13.634 1.00 90.69 273 THR A C 1
ATOM 2231 O O . THR A 1 273 ? 15.343 3.753 -13.165 1.00 90.69 273 THR A O 1
ATOM 2234 N N . ARG A 1 274 ? 17.565 3.755 -12.850 1.00 94.38 274 ARG A N 1
ATOM 2235 C CA . ARG A 1 274 ? 17.505 3.817 -11.374 1.00 94.38 274 ARG A CA 1
ATOM 2236 C C . ARG A 1 274 ? 16.725 5.016 -10.849 1.00 94.38 274 ARG A C 1
ATOM 2238 O O . ARG A 1 274 ? 15.900 4.891 -9.941 1.00 94.38 274 ARG A O 1
ATOM 2245 N N . THR A 1 275 ? 16.962 6.186 -11.435 1.00 93.62 275 THR A N 1
ATOM 2246 C CA . THR A 1 275 ? 16.249 7.418 -11.076 1.00 93.62 275 THR A CA 1
ATOM 2247 C C . THR A 1 275 ? 14.763 7.316 -11.416 1.00 93.62 275 THR A C 1
ATOM 2249 O O . THR A 1 275 ? 13.928 7.743 -10.626 1.00 93.62 275 THR A O 1
ATOM 2252 N N . ASN A 1 276 ? 14.418 6.721 -12.558 1.00 92.38 276 ASN A N 1
ATOM 2253 C CA . ASN A 1 276 ? 13.028 6.531 -12.956 1.00 92.38 276 ASN A CA 1
ATOM 2254 C C . ASN A 1 276 ? 12.309 5.578 -11.997 1.00 92.38 276 ASN A C 1
ATOM 2256 O O . ASN A 1 276 ? 11.293 5.969 -11.431 1.00 92.38 276 ASN A O 1
ATOM 2260 N N . PHE A 1 277 ? 12.864 4.388 -11.735 1.00 95.44 277 PHE A N 1
ATOM 2261 C CA . PHE A 1 277 ? 12.275 3.429 -10.793 1.00 95.44 277 PHE A CA 1
ATOM 2262 C C . PHE A 1 277 ? 12.103 4.029 -9.396 1.00 95.44 277 PHE A C 1
ATOM 2264 O O . PHE A 1 277 ? 11.027 3.934 -8.813 1.00 95.44 277 PHE A O 1
ATOM 2271 N N . SER A 1 278 ? 13.133 4.697 -8.868 1.00 94.88 278 SER A N 1
ATOM 2272 C CA . SER A 1 278 ? 13.078 5.269 -7.516 1.00 94.88 278 SER A CA 1
ATOM 2273 C C . SER A 1 278 ? 12.071 6.409 -7.366 1.00 94.88 278 SER A C 1
ATOM 2275 O O . SER A 1 278 ? 11.648 6.677 -6.247 1.00 94.88 278 SER A O 1
ATOM 2277 N N . ARG A 1 279 ? 11.667 7.075 -8.456 1.00 93.88 279 ARG A N 1
ATOM 2278 C CA . ARG A 1 279 ? 10.663 8.153 -8.445 1.00 93.88 279 ARG A CA 1
ATOM 2279 C C . ARG A 1 279 ? 9.233 7.666 -8.665 1.00 93.88 279 ARG A C 1
ATOM 2281 O O . ARG A 1 279 ? 8.314 8.448 -8.447 1.00 93.88 279 ARG A O 1
ATOM 2288 N N . LEU A 1 280 ? 9.032 6.423 -9.108 1.00 94.06 280 LEU A N 1
ATOM 2289 C CA . LEU A 1 280 ? 7.696 5.896 -9.375 1.00 94.06 280 LEU A CA 1
ATOM 2290 C C . LEU A 1 280 ? 6.920 5.694 -8.060 1.00 94.06 280 LEU A C 1
ATOM 2292 O O . LEU A 1 280 ? 7.365 4.906 -7.222 1.00 94.06 280 LEU A O 1
ATOM 2296 N N . PRO A 1 281 ? 5.740 6.324 -7.894 1.00 92.56 281 PRO A N 1
ATOM 2297 C CA . PRO A 1 281 ? 4.920 6.187 -6.688 1.00 92.56 281 PRO A CA 1
ATOM 2298 C C . PRO A 1 281 ? 4.613 4.733 -6.329 1.00 92.56 281 PRO A C 1
ATOM 2300 O O . PRO A 1 281 ? 4.864 4.311 -5.209 1.00 92.56 281 PRO A O 1
ATOM 2303 N N . HIS A 1 282 ? 4.189 3.937 -7.311 1.00 93.06 282 HIS A N 1
ATOM 2304 C CA . HIS A 1 282 ? 3.870 2.521 -7.129 1.00 93.06 282 HIS A CA 1
ATOM 2305 C C . HIS A 1 282 ? 5.066 1.694 -6.634 1.00 93.06 282 HIS A C 1
ATOM 2307 O O . HIS A 1 282 ? 4.880 0.770 -5.855 1.00 93.06 282 HIS A O 1
ATOM 2313 N N . VAL A 1 283 ? 6.299 2.023 -7.041 1.00 96.00 283 VAL A N 1
ATOM 2314 C CA . VAL A 1 283 ? 7.509 1.331 -6.557 1.00 96.00 283 VAL A CA 1
ATOM 2315 C C . VAL A 1 283 ? 7.747 1.648 -5.079 1.00 96.00 283 VAL A C 1
ATOM 2317 O O . VAL A 1 283 ? 8.084 0.759 -4.298 1.00 96.00 283 VAL A O 1
ATOM 2320 N N . GLN A 1 284 ? 7.551 2.909 -4.688 1.00 95.75 284 GLN A N 1
ATOM 2321 C CA . GLN A 1 284 ? 7.705 3.356 -3.305 1.00 95.75 284 GLN A CA 1
ATOM 2322 C C . GLN A 1 284 ? 6.587 2.807 -2.401 1.00 95.75 284 GLN A C 1
ATOM 2324 O O . GLN A 1 284 ? 6.885 2.272 -1.335 1.00 95.75 284 GLN A O 1
ATOM 2329 N N . GLU A 1 285 ? 5.327 2.868 -2.846 1.00 94.94 285 GLU A N 1
ATOM 2330 C CA . GLU A 1 285 ? 4.164 2.276 -2.169 1.00 94.94 285 GLU A CA 1
ATOM 2331 C C . GLU A 1 285 ? 4.366 0.770 -1.967 1.00 94.94 285 GLU A C 1
ATOM 2333 O O . GLU A 1 285 ? 4.207 0.256 -0.859 1.00 94.94 285 GLU A O 1
ATOM 2338 N N . PHE A 1 286 ? 4.773 0.057 -3.020 1.00 95.06 286 PHE A N 1
ATOM 2339 C CA . PHE A 1 286 ? 5.005 -1.381 -2.955 1.00 95.06 286 PHE A CA 1
ATOM 2340 C C . PHE A 1 286 ? 6.075 -1.736 -1.915 1.00 95.06 286 PHE A C 1
ATOM 2342 O O . PHE A 1 286 ? 5.865 -2.611 -1.073 1.00 95.06 286 PHE A O 1
ATOM 2349 N N . ALA A 1 287 ? 7.200 -1.014 -1.933 1.00 95.25 287 ALA A N 1
ATOM 2350 C CA . ALA A 1 287 ? 8.261 -1.162 -0.943 1.00 95.25 287 ALA A CA 1
ATOM 2351 C C . ALA A 1 287 ? 7.762 -0.890 0.483 1.00 95.25 287 ALA A C 1
ATOM 2353 O O . ALA A 1 287 ? 8.092 -1.642 1.399 1.00 95.25 287 ALA A O 1
ATOM 2354 N N . TRP A 1 288 ? 6.933 0.141 0.668 1.00 94.19 288 TRP A N 1
ATOM 2355 C CA . TRP A 1 288 ? 6.322 0.456 1.956 1.00 94.19 288 TRP A CA 1
ATOM 2356 C C . TRP A 1 288 ? 5.471 -0.701 2.488 1.00 94.19 288 TRP A C 1
ATOM 2358 O O . TRP A 1 288 ? 5.721 -1.154 3.605 1.00 94.19 288 TRP A O 1
ATOM 2368 N N . HIS A 1 289 ? 4.558 -1.265 1.686 1.00 92.12 289 HIS A N 1
ATOM 2369 C CA . HIS A 1 289 ? 3.758 -2.414 2.125 1.00 92.12 289 HIS A CA 1
ATOM 2370 C C . HIS A 1 289 ? 4.611 -3.638 2.462 1.00 92.12 289 HIS A C 1
ATOM 2372 O O . HIS A 1 289 ? 4.344 -4.295 3.467 1.00 92.12 289 HIS A O 1
ATOM 2378 N N . MET A 1 290 ? 5.636 -3.946 1.660 1.00 90.81 290 MET A N 1
ATOM 2379 C CA . MET A 1 290 ? 6.519 -5.071 1.967 1.00 90.81 290 MET A CA 1
ATOM 2380 C C . MET A 1 290 ? 7.283 -4.860 3.275 1.00 90.81 290 MET A C 1
ATOM 2382 O O . MET A 1 290 ? 7.351 -5.773 4.094 1.00 90.81 290 MET A O 1
ATOM 2386 N N . CYS A 1 291 ? 7.812 -3.655 3.509 1.00 89.94 291 CYS A N 1
ATOM 2387 C CA . CYS A 1 291 ? 8.454 -3.316 4.775 1.00 89.94 291 CYS A CA 1
ATOM 2388 C C . CYS A 1 291 ? 7.483 -3.439 5.958 1.00 89.94 291 CYS A C 1
ATOM 2390 O O . CYS A 1 291 ? 7.890 -3.938 7.005 1.00 89.94 291 CYS A O 1
ATOM 2392 N N . THR A 1 292 ? 6.222 -3.015 5.808 1.00 85.81 292 THR A N 1
ATOM 2393 C CA . THR A 1 292 ? 5.190 -3.193 6.842 1.00 85.81 292 THR A CA 1
ATOM 2394 C C . THR A 1 292 ? 4.974 -4.672 7.150 1.00 85.81 292 THR A C 1
ATOM 2396 O O . THR A 1 292 ? 5.095 -5.070 8.303 1.00 85.81 292 THR A O 1
ATOM 2399 N N . LEU A 1 293 ? 4.734 -5.499 6.129 1.00 85.44 293 LEU A N 1
ATOM 2400 C CA . LEU A 1 293 ? 4.506 -6.939 6.295 1.00 85.44 293 LEU A CA 1
ATOM 2401 C C . LEU A 1 293 ? 5.706 -7.644 6.941 1.00 85.44 293 LEU A C 1
ATOM 2403 O O . LEU A 1 293 ? 5.533 -8.490 7.809 1.00 85.44 293 LEU A O 1
ATOM 2407 N N . MET A 1 294 ? 6.931 -7.268 6.570 1.00 82.31 294 MET A N 1
ATOM 2408 C CA . MET A 1 294 ? 8.136 -7.852 7.163 1.00 82.31 294 MET A CA 1
ATOM 2409 C C . MET A 1 294 ? 8.319 -7.507 8.639 1.00 82.31 294 MET A C 1
ATOM 2411 O O . MET A 1 294 ? 8.789 -8.351 9.395 1.00 82.31 294 MET A O 1
ATOM 2415 N N . ARG A 1 295 ? 7.982 -6.281 9.066 1.00 77.69 295 ARG A N 1
ATOM 2416 C CA . ARG A 1 295 ? 8.089 -5.888 10.484 1.00 77.69 295 ARG A CA 1
ATOM 2417 C C . ARG A 1 295 ? 7.171 -6.732 11.369 1.00 77.69 295 ARG A C 1
ATOM 2419 O O . ARG A 1 295 ? 7.593 -7.108 12.454 1.00 77.69 295 ARG A O 1
ATOM 2426 N N . GLU A 1 296 ? 5.983 -7.062 10.872 1.00 67.62 296 GLU A N 1
ATOM 2427 C CA . GLU A 1 296 ? 4.975 -7.875 11.569 1.00 67.62 296 GLU A CA 1
ATOM 2428 C C . GLU A 1 296 ? 5.352 -9.370 11.643 1.00 67.62 296 GLU A C 1
ATOM 2430 O O . GLU A 1 296 ? 4.889 -10.081 12.527 1.00 67.62 296 GLU A O 1
ATOM 2435 N N . HIS A 1 297 ? 6.220 -9.859 10.749 1.00 64.38 297 HIS A N 1
ATOM 2436 C CA . HIS A 1 297 ? 6.637 -11.270 10.678 1.00 64.38 297 HIS A CA 1
ATOM 2437 C C . HIS A 1 297 ? 8.074 -11.534 11.174 1.00 64.38 297 HIS A C 1
ATOM 2439 O O . HIS A 1 297 ? 8.630 -12.603 10.910 1.00 64.38 297 HIS A O 1
ATOM 2445 N N . ARG A 1 298 ? 8.679 -10.581 11.904 1.00 54.59 298 ARG A N 1
ATOM 2446 C CA . ARG A 1 298 ? 10.081 -10.636 12.373 1.00 54.59 298 ARG A CA 1
ATOM 2447 C C . ARG A 1 298 ? 10.436 -11.826 13.271 1.00 54.59 298 ARG A C 1
ATOM 2449 O O . ARG A 1 298 ? 11.618 -12.126 13.380 1.00 54.59 298 ARG A O 1
ATOM 2456 N N . ASP A 1 299 ? 9.453 -12.506 13.854 1.00 46.91 299 ASP A N 1
ATOM 2457 C CA . ASP A 1 299 ? 9.679 -13.699 14.684 1.00 46.91 299 ASP A CA 1
ATOM 2458 C C . ASP A 1 299 ? 9.859 -14.993 13.868 1.00 46.91 299 ASP A C 1
ATOM 2460 O O . ASP A 1 299 ? 10.087 -16.062 14.431 1.00 46.91 299 ASP A O 1
ATOM 2464 N N . SER A 1 300 ? 9.784 -14.917 12.535 1.00 47.25 300 SER A N 1
ATOM 2465 C CA . SER A 1 300 ? 10.127 -16.027 11.645 1.00 47.25 300 SER A CA 1
ATOM 2466 C C . SER A 1 300 ? 11.473 -15.758 10.971 1.00 47.25 300 SER A C 1
ATOM 2468 O O . SER A 1 300 ? 11.631 -14.725 10.322 1.00 47.25 300 SER A O 1
ATOM 2470 N N . ASP A 1 301 ? 12.421 -16.693 11.101 1.00 42.88 301 ASP A N 1
ATOM 2471 C CA . ASP A 1 301 ? 13.722 -16.770 10.401 1.00 42.88 301 ASP A CA 1
ATOM 2472 C C . ASP A 1 301 ? 13.561 -16.891 8.862 1.00 42.88 301 ASP A C 1
ATOM 2474 O O . ASP A 1 301 ? 14.159 -17.742 8.207 1.00 42.88 301 ASP A O 1
ATOM 2478 N N . SER A 1 302 ? 12.686 -16.093 8.249 1.00 48.53 302 SER A N 1
ATOM 2479 C CA . SER A 1 302 ? 12.401 -16.155 6.821 1.00 48.53 302 SER A CA 1
ATOM 2480 C C . SER A 1 302 ? 13.390 -15.296 6.034 1.00 48.53 302 SER A C 1
ATOM 2482 O O . SER A 1 302 ? 13.686 -14.157 6.399 1.00 48.53 302 SER A O 1
ATOM 2484 N N . ASP A 1 303 ? 13.868 -15.848 4.917 1.00 51.91 303 ASP A N 1
ATOM 2485 C CA . ASP A 1 303 ? 14.769 -15.276 3.901 1.00 51.91 303 ASP A CA 1
ATOM 2486 C C . ASP A 1 303 ? 14.233 -14.004 3.194 1.00 51.91 303 ASP A C 1
ATOM 2488 O O . ASP A 1 303 ? 14.519 -13.741 2.025 1.00 51.91 303 ASP A O 1
ATOM 2492 N N . ALA A 1 304 ? 13.445 -13.176 3.877 1.00 57.16 304 ALA A N 1
ATOM 2493 C CA . ALA A 1 304 ? 12.751 -12.019 3.332 1.00 57.16 304 ALA A CA 1
ATOM 2494 C C . ALA A 1 304 ? 13.635 -11.026 2.533 1.00 57.16 304 ALA A C 1
ATOM 2496 O O . ALA A 1 304 ? 13.182 -10.593 1.469 1.00 57.16 304 ALA A O 1
ATOM 2497 N N . PRO A 1 305 ? 14.890 -10.691 2.921 1.00 60.38 305 PRO A N 1
ATOM 2498 C CA . PRO A 1 305 ? 15.745 -9.826 2.098 1.00 60.38 305 PRO A CA 1
ATOM 2499 C C . PRO A 1 305 ? 16.336 -10.510 0.847 1.00 60.38 305 PRO A C 1
ATOM 2501 O O . PRO A 1 305 ? 16.898 -9.816 -0.001 1.00 60.38 305 PRO A O 1
ATOM 2504 N N . ASN A 1 306 ? 16.195 -11.833 0.703 1.00 69.12 306 ASN A N 1
ATOM 2505 C CA . ASN A 1 306 ? 16.685 -12.610 -0.443 1.00 69.12 306 ASN A CA 1
ATOM 2506 C C . ASN A 1 306 ? 15.577 -12.985 -1.443 1.00 69.12 306 ASN A C 1
ATOM 2508 O O . ASN A 1 306 ? 15.864 -13.603 -2.467 1.00 69.12 306 ASN A O 1
ATOM 2512 N N . HIS A 1 307 ? 14.318 -12.611 -1.188 1.00 85.31 307 HIS A N 1
ATOM 2513 C CA . HIS A 1 307 ? 13.229 -12.901 -2.120 1.00 85.31 307 HIS A CA 1
ATOM 2514 C C . HIS A 1 307 ? 13.427 -12.139 -3.454 1.00 85.31 307 HIS A C 1
ATOM 2516 O O . HIS A 1 307 ? 13.744 -10.943 -3.425 1.00 85.31 307 HIS A O 1
ATOM 2522 N N . PRO A 1 308 ? 13.172 -12.750 -4.631 1.00 90.69 308 PRO A N 1
ATOM 2523 C CA . PRO A 1 308 ? 13.417 -12.146 -5.951 1.00 90.69 308 PRO A CA 1
ATOM 2524 C C . PRO A 1 308 ? 12.845 -10.742 -6.133 1.00 90.69 308 PRO A C 1
ATOM 2526 O O . PRO A 1 308 ? 13.492 -9.853 -6.680 1.00 90.69 308 PRO A O 1
ATOM 2529 N N . ILE A 1 309 ? 11.637 -10.511 -5.623 1.00 91.25 309 ILE A N 1
ATOM 2530 C CA . ILE A 1 309 ? 10.983 -9.201 -5.688 1.00 91.25 309 ILE A CA 1
ATOM 2531 C C . ILE A 1 309 ? 11.718 -8.113 -4.886 1.00 91.25 309 ILE A C 1
ATOM 2533 O O . ILE A 1 309 ? 11.777 -6.963 -5.316 1.00 91.25 309 ILE A O 1
ATOM 2537 N N . TRP A 1 310 ? 12.317 -8.474 -3.747 1.00 91.75 310 TRP A N 1
ATOM 2538 C CA . TRP A 1 310 ? 13.102 -7.568 -2.911 1.00 91.75 310 TRP A CA 1
ATOM 2539 C C . TRP A 1 310 ? 14.396 -7.184 -3.626 1.00 91.75 310 TRP A C 1
ATOM 2541 O O . TRP A 1 310 ? 14.733 -6.002 -3.740 1.00 91.75 310 TRP A O 1
ATOM 2551 N N . LEU A 1 311 ? 15.070 -8.187 -4.194 1.00 93.25 311 LEU A N 1
ATOM 2552 C CA . LEU A 1 311 ? 16.284 -8.015 -4.987 1.00 93.25 311 LEU A CA 1
ATOM 2553 C C . LEU A 1 311 ? 16.029 -7.165 -6.240 1.00 93.25 311 LEU A C 1
ATOM 2555 O O . LEU A 1 311 ? 16.807 -6.256 -6.533 1.00 93.25 311 LEU A O 1
ATOM 2559 N N . LEU A 1 312 ? 14.907 -7.382 -6.933 1.00 95.50 312 LEU A N 1
ATOM 2560 C CA . LEU A 1 312 ? 14.483 -6.578 -8.081 1.00 95.50 312 LEU A CA 1
ATOM 2561 C C . LEU A 1 312 ? 14.265 -5.106 -7.709 1.00 95.50 312 LEU A C 1
ATOM 2563 O O . LEU A 1 312 ? 14.736 -4.222 -8.424 1.00 95.50 312 LEU A O 1
ATOM 2567 N N . LEU A 1 313 ? 13.611 -4.804 -6.585 1.00 95.38 313 LEU A N 1
ATOM 2568 C CA . LEU A 1 313 ? 13.427 -3.420 -6.124 1.00 95.38 313 LEU A CA 1
ATOM 2569 C C . LEU A 1 313 ? 14.763 -2.751 -5.789 1.00 95.38 313 LEU A C 1
ATOM 2571 O O . LEU A 1 313 ? 15.033 -1.634 -6.239 1.00 95.38 313 LEU A O 1
ATOM 2575 N N . ALA A 1 314 ? 15.614 -3.444 -5.032 1.00 94.06 314 ALA A N 1
ATOM 2576 C CA . ALA A 1 314 ? 16.902 -2.906 -4.618 1.00 94.06 314 ALA A CA 1
ATOM 2577 C C . ALA A 1 314 ? 17.838 -2.689 -5.817 1.00 94.06 314 ALA A C 1
ATOM 2579 O O . ALA A 1 314 ? 18.444 -1.626 -5.965 1.00 94.06 314 ALA A O 1
ATOM 2580 N N . SER A 1 315 ? 17.912 -3.670 -6.719 1.00 93.94 315 SER A N 1
ATOM 2581 C CA . SER A 1 315 ? 18.749 -3.613 -7.919 1.00 93.94 315 SER A CA 1
ATOM 2582 C C . SER A 1 315 ? 18.247 -2.570 -8.915 1.00 93.94 315 SER A C 1
ATOM 2584 O O . SER A 1 315 ? 19.041 -1.777 -9.425 1.00 93.94 315 SER A O 1
ATOM 2586 N N . SER A 1 316 ? 16.931 -2.506 -9.152 1.00 94.75 316 SER A N 1
ATOM 2587 C CA . SER A 1 316 ? 16.344 -1.573 -10.123 1.00 94.75 316 SER A CA 1
ATOM 2588 C C . SER A 1 316 ? 16.478 -0.113 -9.721 1.00 94.75 316 SER A C 1
ATOM 2590 O O . SER A 1 316 ? 16.669 0.733 -10.589 1.00 94.75 316 SER A O 1
ATOM 2592 N N . THR A 1 317 ? 16.445 0.187 -8.423 1.00 94.88 317 THR A N 1
ATOM 2593 C CA . THR A 1 317 ? 16.547 1.556 -7.899 1.00 94.88 317 THR A CA 1
ATOM 2594 C C . THR A 1 317 ? 17.963 1.936 -7.475 1.00 94.88 317 THR A C 1
ATOM 2596 O O . THR A 1 317 ? 18.295 3.120 -7.425 1.00 94.88 317 THR A O 1
ATOM 2599 N N . GLY A 1 318 ? 18.812 0.955 -7.157 1.00 92.94 318 GLY A N 1
ATOM 2600 C CA . GLY A 1 318 ? 20.095 1.182 -6.493 1.00 92.94 318 GLY A CA 1
ATOM 2601 C C . GLY A 1 318 ? 19.958 1.684 -5.050 1.00 92.94 318 GLY A C 1
ATOM 2602 O O . GLY A 1 318 ? 20.915 2.247 -4.515 1.00 92.94 318 GLY A O 1
ATOM 2603 N N . LEU A 1 319 ? 18.783 1.528 -4.432 1.00 94.75 319 LEU A N 1
ATOM 2604 C CA . LEU A 1 319 ? 18.487 1.946 -3.062 1.00 94.75 319 LEU A CA 1
ATOM 2605 C C . LEU A 1 319 ? 18.028 0.742 -2.225 1.00 94.75 319 LEU A C 1
ATOM 2607 O O . LEU A 1 319 ? 17.374 -0.150 -2.758 1.00 94.75 319 LEU A O 1
ATOM 2611 N N . PRO A 1 320 ? 18.291 0.726 -0.906 1.00 93.06 320 PRO A N 1
ATOM 2612 C CA . PRO A 1 320 ? 17.631 -0.217 -0.005 1.00 93.06 320 PRO A CA 1
ATOM 2613 C C . PRO A 1 320 ? 16.106 -0.051 -0.054 1.00 93.06 320 PRO A C 1
ATOM 2615 O O . PRO A 1 320 ? 15.613 1.080 -0.142 1.00 93.06 320 PRO A O 1
ATOM 2618 N N . VAL A 1 321 ? 15.354 -1.148 0.050 1.00 93.12 321 VAL A N 1
ATOM 2619 C CA . VAL A 1 321 ? 13.879 -1.136 -0.029 1.00 93.12 321 VAL A CA 1
ATOM 2620 C C . VAL A 1 321 ? 13.270 -0.282 1.089 1.00 93.12 321 VAL A C 1
ATOM 2622 O O . VAL A 1 321 ? 12.340 0.485 0.856 1.00 93.12 321 VAL A O 1
ATOM 2625 N N . GLU A 1 322 ? 13.876 -0.264 2.275 1.00 93.12 322 GLU A N 1
ATOM 2626 C CA . GLU A 1 322 ? 13.473 0.585 3.402 1.00 93.12 322 GLU A CA 1
ATOM 2627 C C . GLU A 1 322 ? 13.650 2.078 3.110 1.00 93.12 322 GLU A C 1
ATOM 2629 O O . GLU A 1 322 ? 13.004 2.933 3.719 1.00 93.12 322 GLU A O 1
ATOM 2634 N N . ARG A 1 323 ? 14.564 2.436 2.203 1.00 95.44 323 ARG A N 1
ATOM 2635 C CA . ARG A 1 323 ? 14.705 3.822 1.756 1.00 95.44 323 ARG A CA 1
ATOM 2636 C C . ARG A 1 323 ? 13.585 4.201 0.792 1.00 95.44 323 ARG A C 1
ATOM 2638 O O . ARG A 1 323 ? 13.115 5.328 0.877 1.00 95.44 323 ARG A O 1
ATOM 2645 N N . LEU A 1 324 ? 13.134 3.284 -0.065 1.00 95.62 324 LEU A N 1
ATOM 2646 C CA . LEU A 1 324 ? 11.963 3.497 -0.926 1.00 95.62 324 LEU A CA 1
ATOM 2647 C C . LEU A 1 324 ? 10.686 3.653 -0.094 1.00 95.62 324 LEU A C 1
ATOM 2649 O O . LEU A 1 324 ? 9.919 4.579 -0.339 1.00 95.62 324 LEU A O 1
ATOM 2653 N N . ALA A 1 325 ? 10.517 2.822 0.937 1.00 94.25 325 ALA A N 1
ATOM 2654 C CA . ALA A 1 325 ? 9.409 2.937 1.881 1.00 94.25 325 ALA A CA 1
ATOM 2655 C C . ALA A 1 325 ? 9.366 4.319 2.559 1.00 94.25 325 ALA A C 1
ATOM 2657 O O . ALA A 1 325 ? 8.312 4.941 2.626 1.00 94.25 325 ALA A O 1
ATOM 2658 N N . ARG A 1 326 ? 10.520 4.855 2.979 1.00 94.81 326 ARG A N 1
ATOM 2659 C CA . ARG A 1 326 ? 10.606 6.208 3.561 1.00 94.81 326 ARG A CA 1
ATOM 2660 C C . ARG A 1 326 ? 10.266 7.327 2.579 1.00 94.81 326 ARG A C 1
ATOM 2662 O O . ARG A 1 326 ? 9.737 8.354 2.989 1.00 94.81 326 ARG A O 1
ATOM 2669 N N . LEU A 1 327 ? 10.567 7.154 1.288 1.00 94.69 327 LEU A N 1
ATOM 2670 C CA . LEU A 1 327 ? 10.136 8.116 0.269 1.00 94.69 327 LEU A CA 1
ATOM 2671 C C . LEU A 1 327 ? 8.608 8.146 0.169 1.00 94.69 327 LEU A C 1
ATOM 2673 O O . LEU A 1 327 ? 8.037 9.229 0.085 1.00 94.69 327 LEU A O 1
ATOM 2677 N N . TRP A 1 328 ? 7.961 6.980 0.245 1.00 94.31 328 TRP A N 1
ATOM 2678 C CA . TRP A 1 328 ? 6.504 6.887 0.291 1.00 94.31 328 TRP A CA 1
ATOM 2679 C C . TRP A 1 328 ? 5.918 7.545 1.543 1.00 94.31 328 TRP A C 1
ATOM 2681 O O . TRP A 1 328 ? 4.996 8.348 1.441 1.00 94.31 328 TRP A O 1
ATOM 2691 N N . GLU A 1 329 ? 6.488 7.266 2.718 1.00 92.00 329 GLU A N 1
ATOM 2692 C CA . GLU A 1 329 ? 6.075 7.891 3.984 1.00 92.00 329 GLU A CA 1
ATOM 2693 C C . GLU A 1 329 ? 6.164 9.424 3.914 1.00 92.00 329 GLU A C 1
ATOM 2695 O O . GLU A 1 329 ? 5.238 10.107 4.344 1.00 92.00 329 GLU A O 1
ATOM 2700 N N . GLY A 1 330 ? 7.217 9.966 3.290 1.00 93.06 330 GLY A N 1
ATOM 2701 C CA . GLY A 1 330 ? 7.337 11.404 3.038 1.00 93.06 330 GLY A CA 1
ATOM 2702 C C . GLY A 1 330 ? 6.255 11.955 2.101 1.00 93.06 330 GLY A C 1
ATOM 2703 O O . GLY A 1 330 ? 5.755 13.053 2.325 1.00 93.06 330 GLY A O 1
ATOM 2704 N N . GLN A 1 331 ? 5.837 11.199 1.077 1.00 91.06 331 GLN A N 1
ATOM 2705 C CA . GLN A 1 331 ? 4.700 11.598 0.235 1.00 91.06 331 GLN A CA 1
ATOM 2706 C C . GLN A 1 331 ? 3.389 11.614 1.025 1.00 91.06 331 GLN A C 1
ATOM 2708 O O . GLN A 1 331 ? 2.624 12.569 0.912 1.00 91.06 331 GLN A O 1
ATOM 2713 N N . LEU A 1 332 ? 3.146 10.589 1.847 1.00 89.88 332 LEU A N 1
ATOM 2714 C CA . LEU A 1 332 ? 1.965 10.521 2.708 1.00 89.88 332 LEU A CA 1
ATOM 2715 C C . LEU A 1 332 ? 1.925 11.680 3.706 1.00 89.88 332 LEU A C 1
ATOM 2717 O O . LEU A 1 332 ? 0.866 12.269 3.899 1.00 89.88 332 LEU A O 1
ATOM 2721 N N . GLN A 1 333 ? 3.069 12.035 4.295 1.00 92.19 333 GLN A N 1
ATOM 2722 C CA . GLN A 1 333 ? 3.179 13.191 5.182 1.00 92.19 333 GLN A CA 1
ATOM 2723 C C . GLN A 1 333 ? 2.810 14.494 4.461 1.00 92.19 333 GLN A C 1
ATOM 2725 O O . GLN A 1 333 ? 1.983 15.242 4.970 1.00 92.19 333 GLN A O 1
ATOM 2730 N N . ASN A 1 334 ? 3.336 14.734 3.256 1.00 91.12 334 ASN A N 1
ATOM 2731 C CA . ASN A 1 334 ? 2.993 15.938 2.490 1.00 91.12 334 ASN A CA 1
ATOM 2732 C C . ASN A 1 334 ? 1.482 16.025 2.207 1.00 91.12 334 ASN A C 1
ATOM 2734 O O . ASN A 1 334 ? 0.881 17.087 2.358 1.00 91.12 334 ASN A O 1
ATOM 2738 N N . VAL A 1 335 ? 0.850 14.901 1.842 1.00 89.19 335 VAL A N 1
ATOM 2739 C CA . VAL A 1 335 ? -0.608 14.833 1.630 1.00 89.19 335 VAL A CA 1
ATOM 2740 C C . VAL A 1 335 ? -1.369 15.104 2.932 1.00 89.19 335 VAL A C 1
ATOM 2742 O O . VAL A 1 335 ? -2.383 15.803 2.919 1.00 89.19 335 VAL A O 1
ATOM 2745 N N . ALA A 1 336 ? -0.896 14.571 4.059 1.00 89.62 336 ALA A N 1
ATOM 2746 C CA . ALA A 1 336 ? -1.489 14.808 5.369 1.00 89.62 336 ALA A CA 1
ATOM 2747 C C . ALA A 1 336 ? -1.424 16.294 5.759 1.00 89.62 336 ALA A C 1
ATOM 2749 O O . ALA A 1 336 ? -2.417 16.858 6.214 1.00 89.62 336 ALA A O 1
ATOM 2750 N N . GLU A 1 337 ? -0.276 16.937 5.544 1.00 89.62 337 GLU A N 1
ATOM 2751 C CA . GLU A 1 337 ? -0.053 18.359 5.826 1.00 89.62 337 GLU A CA 1
ATOM 2752 C C . GLU A 1 337 ? -0.903 19.261 4.919 1.00 89.62 337 GLU A C 1
ATOM 2754 O O . GLU A 1 337 ? -1.474 20.247 5.381 1.00 89.62 337 GLU A O 1
ATOM 2759 N N . GLU A 1 338 ? -1.054 18.926 3.635 1.00 88.00 338 GLU A N 1
ATOM 2760 C CA . GLU A 1 338 ? -1.990 19.614 2.734 1.00 88.00 338 GLU A CA 1
ATOM 2761 C C . GLU A 1 338 ? -3.441 19.496 3.216 1.00 88.00 338 GLU A C 1
ATOM 2763 O O . GLU A 1 338 ? -4.172 20.491 3.241 1.00 88.00 338 GLU A O 1
ATOM 2768 N N . ARG A 1 339 ? -3.858 18.301 3.656 1.00 85.94 339 ARG A N 1
ATOM 2769 C CA . ARG A 1 339 ? -5.196 18.102 4.228 1.00 85.94 339 ARG A CA 1
ATOM 2770 C C . ARG A 1 339 ? -5.394 18.931 5.490 1.00 85.94 339 ARG A C 1
ATOM 2772 O O . ARG A 1 339 ? -6.422 19.599 5.592 1.00 85.94 339 ARG A O 1
ATOM 2779 N N . LEU A 1 340 ? -4.415 18.944 6.397 1.00 87.31 340 LEU A N 1
ATOM 2780 C CA . LEU A 1 340 ? -4.457 19.748 7.619 1.00 87.31 340 LEU A CA 1
ATOM 2781 C C . LEU A 1 340 ? -4.654 21.236 7.293 1.00 87.31 340 LEU A C 1
ATOM 2783 O O . LEU A 1 340 ? -5.590 21.851 7.801 1.00 87.31 340 LEU A O 1
ATOM 2787 N N . ARG A 1 341 ? -3.840 21.785 6.381 1.00 86.00 341 ARG A N 1
ATOM 2788 C CA . ARG A 1 341 ? -3.913 23.191 5.943 1.00 86.00 341 ARG A CA 1
ATOM 2789 C C . ARG A 1 341 ? -5.237 23.557 5.290 1.00 86.00 341 ARG A C 1
ATOM 2791 O O . ARG A 1 341 ? -5.754 24.647 5.512 1.00 86.00 341 ARG A O 1
ATOM 2798 N N . SER A 1 342 ? -5.810 22.642 4.511 1.00 81.50 342 SER A N 1
ATOM 2799 C CA . SER A 1 342 ? -7.102 22.864 3.853 1.00 81.50 342 SER A CA 1
ATOM 2800 C C . SER A 1 342 ? -8.299 22.881 4.814 1.00 81.50 342 SER A C 1
ATOM 2802 O O . SER A 1 342 ? -9.381 23.313 4.422 1.00 81.50 342 SER A O 1
ATOM 2804 N N . GLY A 1 343 ? -8.145 22.378 6.046 1.00 72.19 343 GLY A N 1
ATOM 2805 C CA . GLY A 1 343 ? -9.268 22.152 6.964 1.00 72.19 343 GLY A CA 1
ATOM 2806 C C . GLY A 1 343 ? -10.181 20.998 6.558 1.00 72.19 343 GLY A C 1
ATOM 2807 O O . GLY A 1 343 ? -11.269 20.851 7.115 1.00 72.19 343 GLY A O 1
ATOM 2808 N N . SER A 1 344 ? -9.765 20.182 5.584 1.00 73.94 344 SER A N 1
ATOM 2809 C CA . SER A 1 344 ? -10.498 18.988 5.178 1.00 73.94 344 SER A CA 1
ATOM 2810 C C . SER A 1 344 ? -10.609 18.027 6.355 1.00 73.94 344 SER A C 1
ATOM 2812 O O . SER A 1 344 ? -9.626 17.405 6.747 1.00 73.94 344 SER A O 1
ATOM 2814 N N . ARG A 1 345 ? -11.824 17.845 6.874 1.00 68.62 345 ARG A N 1
ATOM 2815 C CA . ARG A 1 345 ? -12.110 16.876 7.945 1.00 68.62 345 ARG A CA 1
ATOM 2816 C C . ARG A 1 345 ? -12.029 15.431 7.463 1.00 68.62 345 ARG A C 1
ATOM 2818 O O . ARG A 1 345 ? -11.758 14.523 8.242 1.00 68.62 345 ARG A O 1
ATOM 2825 N N . GLU A 1 346 ? -12.234 15.207 6.166 1.00 70.19 346 GLU A N 1
ATOM 2826 C CA . GLU A 1 346 ? -12.203 13.867 5.596 1.00 70.19 346 GLU A CA 1
ATOM 2827 C C . GLU A 1 346 ? -10.820 13.229 5.753 1.00 70.19 346 GLU A C 1
ATOM 2829 O O . GLU A 1 346 ? -9.810 13.729 5.243 1.00 70.19 346 GLU A O 1
ATOM 2834 N N . SER A 1 347 ? -10.799 12.060 6.395 1.00 74.25 347 SER A N 1
ATOM 2835 C CA . SER A 1 347 ? -9.586 11.264 6.617 1.00 74.25 347 SER A CA 1
ATOM 2836 C C . SER A 1 347 ? -8.494 11.989 7.421 1.00 74.25 347 SER A C 1
ATOM 2838 O O . SER A 1 347 ? -7.309 11.706 7.225 1.00 74.25 347 SER A O 1
ATOM 2840 N N . LEU A 1 348 ? -8.871 12.895 8.332 1.00 80.12 348 LEU A N 1
ATOM 2841 C CA . LEU A 1 348 ? -7.986 13.439 9.365 1.00 80.12 348 LEU A CA 1
ATOM 2842 C C . LEU A 1 348 ? -8.469 13.034 10.757 1.00 80.12 348 LEU A C 1
ATOM 2844 O O . LEU A 1 348 ? -9.639 13.187 11.090 1.00 80.12 348 LEU A O 1
ATOM 2848 N N . PHE A 1 349 ? -7.536 12.580 11.584 1.00 81.44 349 PHE A N 1
ATOM 2849 C CA . PHE A 1 349 ? -7.732 12.379 13.007 1.00 81.44 349 PHE A CA 1
ATOM 2850 C C . PHE A 1 349 ? -6.736 13.248 13.770 1.00 81.44 349 PHE A C 1
ATOM 2852 O O . PHE A 1 349 ? -5.527 13.069 13.642 1.00 81.44 349 PHE A O 1
ATOM 2859 N N . ILE A 1 350 ? -7.234 14.190 14.567 1.00 83.50 350 ILE A N 1
ATOM 2860 C CA . ILE A 1 350 ? -6.396 15.084 15.364 1.00 83.50 350 ILE A CA 1
ATOM 2861 C C . ILE A 1 350 ? -6.762 14.915 16.830 1.00 83.50 350 ILE A C 1
ATOM 2863 O O . ILE A 1 350 ? -7.938 15.010 17.186 1.00 83.50 350 ILE A O 1
ATOM 2867 N N . TYR A 1 351 ? -5.768 14.686 17.682 1.00 81.56 351 TYR A N 1
ATOM 2868 C CA . TYR A 1 351 ? -5.996 14.474 19.106 1.00 81.56 351 TYR A CA 1
ATOM 2869 C C . TYR A 1 351 ? -5.043 15.281 19.978 1.00 81.56 351 TYR A C 1
ATOM 2871 O O . TYR A 1 351 ? -3.908 15.575 19.608 1.00 81.56 351 TYR A O 1
ATOM 2879 N N . GLU A 1 352 ? -5.523 15.635 21.158 1.00 83.06 352 GLU A N 1
ATOM 2880 C CA . GLU A 1 352 ? -4.765 16.359 22.169 1.00 83.06 352 GLU A CA 1
ATOM 2881 C C . GLU A 1 352 ? -3.769 15.435 22.889 1.00 83.06 352 GLU A C 1
ATOM 2883 O O . GLU A 1 352 ? -4.125 14.355 23.376 1.00 83.06 352 GLU A O 1
ATOM 2888 N N . VAL A 1 353 ? -2.504 15.859 22.960 1.00 80.69 353 VAL A N 1
ATOM 2889 C CA . VAL A 1 353 ? -1.437 15.084 23.607 1.00 80.69 353 VAL A CA 1
ATOM 2890 C C . VAL A 1 353 ? -1.400 15.333 25.111 1.00 80.69 353 VAL A C 1
ATOM 2892 O O . VAL A 1 353 ? -1.269 16.465 25.572 1.00 80.69 353 VAL A O 1
ATOM 2895 N N . GLU A 1 354 ? -1.407 14.245 25.876 1.00 76.50 354 GLU A N 1
ATOM 2896 C CA . GLU A 1 354 ? -1.121 14.191 27.309 1.00 76.50 354 GLU A CA 1
ATOM 2897 C C . GLU A 1 354 ? -0.195 12.993 27.603 1.00 76.50 354 GLU A C 1
ATOM 2899 O O . GLU A 1 354 ? -0.086 12.095 26.767 1.00 76.50 354 GLU A O 1
ATOM 2904 N N . PRO A 1 355 ? 0.432 12.891 28.794 1.00 72.31 355 PRO A N 1
ATOM 2905 C CA . PRO A 1 355 ? 1.334 11.777 29.124 1.00 72.31 355 PRO A CA 1
ATOM 2906 C C . PRO A 1 355 ? 0.739 10.362 28.958 1.00 72.31 355 PRO A C 1
ATOM 2908 O O . PRO A 1 355 ? 1.482 9.391 28.897 1.00 72.31 355 PRO A O 1
ATOM 2911 N N . GLY A 1 356 ? -0.592 10.221 28.908 1.00 66.81 356 GLY A N 1
ATOM 2912 C CA . GLY A 1 356 ? -1.278 8.945 28.656 1.00 66.81 356 GLY A CA 1
ATOM 2913 C C . GLY A 1 356 ? -1.672 8.686 27.194 1.00 66.81 356 GLY A C 1
ATOM 2914 O O . GLY A 1 356 ? -2.205 7.618 26.913 1.00 66.81 356 GLY A O 1
ATOM 2915 N N . THR A 1 357 ? -1.461 9.645 26.286 1.00 67.62 357 THR A N 1
ATOM 2916 C CA . THR A 1 357 ? -1.824 9.581 24.852 1.00 67.62 357 THR A CA 1
ATOM 2917 C C . THR A 1 357 ? -0.641 9.915 23.929 1.00 67.62 357 THR A C 1
ATOM 2919 O O . THR A 1 357 ? -0.815 10.085 22.722 1.00 67.62 357 THR A O 1
ATOM 2922 N N . GLU A 1 358 ? 0.575 10.000 24.477 1.00 75.00 358 GLU A N 1
ATOM 2923 C CA . GLU A 1 358 ? 1.796 10.375 23.751 1.00 75.00 358 GLU A CA 1
ATOM 2924 C C . GLU A 1 358 ? 2.132 9.417 22.597 1.00 75.00 358 GLU A C 1
ATOM 2926 O O . GLU A 1 358 ? 2.579 9.867 21.547 1.00 75.00 358 GLU A O 1
ATOM 2931 N N . ASP A 1 359 ? 1.840 8.122 22.738 1.00 77.00 359 ASP A N 1
ATOM 2932 C CA . ASP A 1 359 ? 1.929 7.153 21.644 1.00 77.00 359 ASP A CA 1
ATOM 2933 C C . ASP A 1 359 ? 0.547 6.571 21.316 1.00 77.00 359 ASP A C 1
ATOM 2935 O O . ASP A 1 359 ? 0.077 5.590 21.901 1.00 77.00 359 ASP A O 1
ATOM 2939 N N . ILE A 1 360 ? -0.118 7.190 20.340 1.00 72.69 360 ILE A N 1
ATOM 2940 C CA . ILE A 1 360 ? -1.411 6.721 19.832 1.00 72.69 360 ILE A CA 1
ATOM 2941 C C . ILE A 1 360 ? -1.307 5.376 19.101 1.00 72.69 360 ILE A C 1
ATOM 2943 O O . ILE A 1 360 ? -2.285 4.637 19.040 1.00 72.69 360 ILE A O 1
ATOM 2947 N N . HIS A 1 361 ? -0.139 5.012 18.565 1.00 73.62 361 HIS A N 1
ATOM 2948 C CA . HIS A 1 361 ? 0.039 3.717 17.903 1.00 73.62 361 HIS A CA 1
ATOM 2949 C C . HIS A 1 361 ? 0.135 2.588 18.915 1.00 73.62 361 HIS A C 1
ATOM 2951 O O . HIS A 1 361 ? -0.432 1.523 18.679 1.00 73.62 361 HIS A O 1
ATOM 2957 N N . GLN A 1 362 ? 0.758 2.834 20.069 1.00 71.06 362 GLN A N 1
ATOM 2958 C CA . GLN A 1 362 ? 0.722 1.901 21.193 1.00 71.06 362 GLN A CA 1
ATOM 2959 C C . GLN A 1 362 ? -0.714 1.673 21.689 1.00 71.06 362 GLN A C 1
ATOM 2961 O O . GLN A 1 362 ? -1.066 0.551 22.050 1.00 71.06 362 GLN A O 1
ATOM 2966 N N . PHE A 1 363 ? -1.566 2.702 21.666 1.00 63.25 363 PHE A N 1
ATOM 2967 C CA . PHE A 1 363 ? -2.993 2.564 21.975 1.00 63.25 363 PHE A CA 1
ATOM 2968 C C . PHE A 1 363 ? -3.713 1.608 21.003 1.00 63.25 363 PHE A C 1
ATOM 2970 O O . PHE A 1 363 ? -4.435 0.721 21.457 1.00 63.25 363 PHE A O 1
ATOM 2977 N N . TYR A 1 364 ? -3.437 1.687 19.693 1.00 60.81 364 TYR A N 1
ATOM 2978 C CA . TYR A 1 364 ? -3.978 0.752 18.687 1.00 60.81 364 TYR A CA 1
ATOM 2979 C C . TYR A 1 364 ? -3.482 -0.700 18.818 1.00 60.81 364 TYR A C 1
ATOM 2981 O O . TYR A 1 364 ? -4.033 -1.583 18.164 1.00 60.81 364 TYR A O 1
ATOM 2989 N N . GLN A 1 365 ? -2.455 -0.959 19.632 1.00 60.44 365 GLN A N 1
ATOM 2990 C CA . GLN A 1 365 ? -1.882 -2.292 19.865 1.00 60.44 365 GLN A CA 1
ATOM 2991 C C . GLN A 1 365 ? -2.366 -2.934 21.178 1.00 60.44 365 GLN A C 1
ATOM 2993 O O . GLN A 1 365 ? -1.859 -3.979 21.579 1.00 60.44 365 GLN A O 1
ATOM 2998 N N . GLN A 1 366 ? -3.305 -2.311 21.903 1.00 57.81 366 GLN A N 1
ATOM 2999 C CA . GLN A 1 366 ? -3.777 -2.859 23.175 1.00 57.81 366 GLN A CA 1
ATOM 3000 C C . GLN A 1 366 ? -4.833 -3.969 22.968 1.00 57.81 366 GLN A C 1
ATOM 3002 O O . GLN A 1 366 ? -5.697 -3.838 22.098 1.00 57.81 366 GLN A O 1
ATOM 3007 N N . PRO A 1 367 ? -4.876 -5.004 23.837 1.00 43.09 367 PRO A N 1
ATOM 3008 C CA . PRO A 1 367 ? -5.796 -6.148 23.732 1.00 43.09 367 PRO A CA 1
ATOM 3009 C C . PRO A 1 367 ? -7.302 -5.838 23.580 1.00 43.09 367 PRO A C 1
ATOM 3011 O O . PRO A 1 367 ? -8.013 -6.649 22.995 1.00 43.09 367 PRO A O 1
ATOM 3014 N N . PRO A 1 368 ? -7.857 -4.705 24.070 1.00 48.88 368 PRO A N 1
ATOM 3015 C CA . PRO A 1 368 ? -9.248 -4.347 23.788 1.00 48.88 368 PRO A CA 1
ATOM 3016 C C . PRO A 1 368 ? -9.534 -4.050 22.310 1.00 48.88 368 PRO A C 1
ATOM 3018 O O . PRO A 1 368 ? -10.703 -4.111 21.937 1.00 48.88 368 PRO A O 1
ATOM 3021 N N . PHE A 1 369 ? -8.509 -3.708 21.519 1.00 49.47 369 PHE A N 1
ATOM 3022 C CA . PHE A 1 369 ? -8.611 -3.325 20.109 1.00 49.47 369 PHE A CA 1
ATOM 3023 C C . PHE A 1 369 ? -8.352 -4.490 19.166 1.00 49.47 369 PHE A C 1
ATOM 3025 O O . PHE A 1 369 ? -9.038 -4.585 18.150 1.00 49.47 369 PHE A O 1
ATOM 3032 N N . ASP A 1 370 ? -7.418 -5.382 19.496 1.00 48.03 370 ASP A N 1
ATOM 3033 C CA . ASP A 1 370 ? -7.145 -6.566 18.675 1.00 48.03 370 ASP A CA 1
ATOM 3034 C C . ASP A 1 370 ? -8.369 -7.485 18.540 1.00 48.03 370 ASP A C 1
ATOM 3036 O O . ASP A 1 370 ? -8.464 -8.167 17.530 1.00 48.03 370 ASP A O 1
ATOM 3040 N N . ASP A 1 371 ? -9.321 -7.424 19.487 1.00 45.34 371 ASP A N 1
ATOM 3041 C CA . ASP A 1 371 ? -10.559 -8.221 19.538 1.00 45.34 371 ASP A CA 1
ATOM 3042 C C . ASP A 1 371 ? -11.856 -7.439 19.186 1.00 45.34 371 ASP A C 1
ATOM 3044 O O . ASP A 1 371 ? -12.965 -7.979 19.302 1.00 45.34 371 ASP A O 1
ATOM 3048 N N . ASP A 1 372 ? -11.781 -6.160 18.789 1.00 47.53 372 ASP A N 1
ATOM 3049 C CA . ASP A 1 372 ? -12.973 -5.331 18.511 1.00 47.53 372 ASP A CA 1
ATOM 3050 C C . ASP A 1 372 ? -13.507 -5.500 17.066 1.00 47.53 372 ASP A C 1
ATOM 3052 O O . ASP A 1 372 ? -12.787 -5.187 16.128 1.00 47.53 372 ASP A O 1
ATOM 3056 N N . PRO A 1 373 ? -14.760 -5.934 16.823 1.00 47.16 373 PRO A N 1
ATOM 3057 C CA . PRO A 1 373 ? -15.328 -6.231 15.508 1.00 47.16 373 PRO A CA 1
ATOM 3058 C C . PRO A 1 373 ? -15.490 -4.994 14.625 1.00 47.16 373 PRO A C 1
ATOM 3060 O O . PRO A 1 373 ? -15.696 -5.153 13.424 1.00 47.16 373 PRO A O 1
ATOM 3063 N N . ILE A 1 374 ? -15.419 -3.788 15.201 1.00 45.81 374 ILE A N 1
ATOM 3064 C CA . ILE A 1 374 ? -15.394 -2.525 14.449 1.00 45.81 374 ILE A CA 1
ATOM 3065 C C . ILE A 1 374 ? -13.964 -2.124 14.077 1.00 45.81 374 ILE A C 1
ATOM 3067 O O . ILE A 1 374 ? -13.782 -1.290 13.193 1.00 45.81 374 ILE A O 1
ATOM 3071 N N . ASN A 1 375 ? -12.951 -2.707 14.732 1.00 50.72 375 ASN A N 1
ATOM 3072 C CA . ASN A 1 375 ? -11.571 -2.542 14.321 1.00 50.72 375 ASN A CA 1
ATOM 3073 C C . ASN A 1 375 ? -11.433 -3.199 12.946 1.00 50.72 375 ASN A C 1
ATOM 3075 O O . ASN A 1 375 ? -11.697 -4.401 12.816 1.00 50.72 375 ASN A O 1
ATOM 3079 N N . PRO A 1 376 ? -10.962 -2.464 11.924 1.00 47.16 376 PRO A N 1
ATOM 3080 C CA . PRO A 1 376 ? -10.633 -3.060 10.642 1.00 47.16 376 PRO A CA 1
ATOM 3081 C C . PRO A 1 376 ? -9.768 -4.316 10.808 1.00 47.16 376 PRO A C 1
ATOM 3083 O O . PRO A 1 376 ? -9.969 -5.274 10.082 1.00 47.16 376 PRO A O 1
ATOM 3086 N N . ARG A 1 377 ? -8.881 -4.381 11.815 1.00 48.16 377 ARG A N 1
ATOM 3087 C CA . ARG A 1 377 ? -8.099 -5.582 12.151 1.00 48.16 377 ARG A CA 1
ATOM 3088 C C . ARG A 1 377 ? -8.941 -6.829 12.409 1.00 48.16 377 ARG A C 1
ATOM 3090 O O . ARG A 1 377 ? -8.614 -7.864 11.837 1.00 48.16 377 ARG A O 1
ATOM 3097 N N . MET A 1 378 ? -10.043 -6.739 13.147 1.00 48.50 378 MET A N 1
ATOM 3098 C CA . MET A 1 378 ? -10.908 -7.898 13.382 1.00 48.50 378 MET A CA 1
ATOM 3099 C C . MET A 1 378 ? -11.663 -8.349 12.145 1.00 48.50 378 MET A C 1
ATOM 3101 O O . MET A 1 378 ? -11.827 -9.551 11.963 1.00 48.50 378 MET A O 1
ATOM 3105 N N . ILE A 1 379 ? -12.003 -7.418 11.237 1.00 50.78 379 ILE A N 1
ATOM 3106 C CA . ILE A 1 379 ? -12.512 -7.741 9.889 1.00 50.78 379 ILE A CA 1
ATOM 3107 C C . ILE A 1 379 ? -11.536 -8.616 9.097 1.00 50.78 379 ILE A C 1
ATOM 3109 O O . ILE A 1 379 ? -11.881 -9.163 8.052 1.00 50.78 379 ILE A O 1
ATOM 3113 N N . TYR A 1 380 ? -10.329 -8.835 9.602 1.00 49.50 380 TYR A N 1
ATOM 3114 C CA . TYR A 1 380 ? -9.298 -9.572 8.911 1.00 49.50 380 TYR A CA 1
ATOM 3115 C C . TYR A 1 380 ? -8.638 -10.669 9.766 1.00 49.50 380 TYR A C 1
ATOM 3117 O O . TYR A 1 380 ? -7.734 -11.329 9.261 1.00 49.50 380 TYR A O 1
ATOM 3125 N N . THR A 1 381 ? -9.095 -10.977 10.985 1.00 51.09 381 THR A N 1
ATOM 3126 C CA . THR A 1 381 ? -8.534 -12.056 11.843 1.00 51.09 381 THR A CA 1
ATOM 3127 C C . THR A 1 381 ? -9.358 -13.350 11.852 1.00 51.09 381 THR A C 1
ATOM 3129 O O . THR A 1 381 ? -9.134 -14.234 12.676 1.00 51.09 381 THR A O 1
ATOM 3132 N N . TRP A 1 382 ? -10.297 -13.519 10.918 1.00 62.38 382 TRP A N 1
ATOM 3133 C CA . TRP A 1 382 ? -11.203 -14.674 10.927 1.00 62.38 382 TRP A CA 1
ATOM 3134 C C . TRP A 1 382 ? -10.500 -16.021 10.711 1.00 62.38 382 TRP A C 1
ATOM 3136 O O . TRP A 1 382 ? -9.518 -16.080 9.955 1.00 62.38 382 TRP A O 1
ATOM 3146 N N . PRO A 1 383 ? -11.023 -17.110 11.312 1.00 56.47 383 PRO A N 1
ATOM 3147 C CA . PRO A 1 383 ? -10.454 -18.437 11.150 1.00 56.47 383 PRO A CA 1
ATOM 3148 C C . PRO A 1 383 ? -10.519 -18.893 9.696 1.00 56.47 383 PRO A C 1
ATOM 3150 O O . PRO A 1 383 ? -11.517 -18.688 9.004 1.00 56.47 383 PRO A O 1
ATOM 3153 N N . VAL A 1 384 ? -9.468 -19.580 9.256 1.00 63.84 384 VAL A N 1
ATOM 3154 C CA . VAL A 1 384 ? -9.493 -20.316 7.992 1.00 63.84 384 VAL A CA 1
ATOM 3155 C C . VAL A 1 384 ? -10.127 -21.680 8.257 1.00 63.84 384 VAL A C 1
ATOM 3157 O O . VAL A 1 384 ? -9.582 -22.500 9.006 1.00 63.84 384 VAL A O 1
ATOM 3160 N N . TYR A 1 385 ? -11.300 -21.886 7.660 1.00 64.62 385 TYR A N 1
ATOM 3161 C CA . TYR A 1 385 ? -12.029 -23.151 7.692 1.00 64.62 385 TYR A CA 1
ATOM 3162 C C . TYR A 1 385 ? -11.643 -24.011 6.493 1.00 64.62 385 TYR A C 1
ATOM 3164 O O . TYR A 1 385 ? -11.707 -23.556 5.343 1.00 64.62 385 TYR A O 1
ATOM 3172 N N . GLU A 1 386 ? -11.283 -25.256 6.773 1.00 71.44 386 GLU A N 1
ATOM 3173 C CA . GLU A 1 386 ? -11.002 -26.262 5.752 1.00 71.44 386 GLU A CA 1
ATOM 3174 C C . GLU A 1 386 ? -12.304 -26.858 5.217 1.00 71.44 386 GLU A C 1
ATOM 3176 O O . GLU A 1 386 ? -13.304 -26.938 5.934 1.00 71.44 386 GLU A O 1
ATOM 3181 N N . ASP A 1 387 ? -12.326 -27.256 3.949 1.00 73.88 387 ASP A N 1
ATOM 3182 C CA . ASP A 1 387 ? -13.530 -27.850 3.376 1.00 73.88 387 ASP A CA 1
ATOM 3183 C C . ASP A 1 387 ? -13.713 -29.266 3.924 1.00 73.88 387 ASP A C 1
ATOM 3185 O O . ASP A 1 387 ? -12.813 -30.100 3.843 1.00 73.88 387 ASP A O 1
ATOM 3189 N N . VAL A 1 388 ? -14.890 -29.542 4.487 1.00 62.69 388 VAL A N 1
ATOM 3190 C CA . VAL A 1 388 ? -15.239 -30.877 4.979 1.00 62.69 388 VAL A CA 1
ATOM 3191 C C . VAL A 1 388 ? -15.782 -31.682 3.796 1.00 62.69 388 VAL A C 1
ATOM 3193 O O . VAL A 1 388 ? -16.870 -31.363 3.306 1.00 62.69 388 VAL A O 1
ATOM 3196 N N . PRO A 1 389 ? -15.079 -32.722 3.313 1.00 58.78 389 PRO A N 1
ATOM 3197 C CA . PRO A 1 389 ? -15.588 -33.543 2.227 1.00 58.78 389 PRO A CA 1
ATOM 3198 C C . PRO A 1 389 ? -16.758 -34.387 2.746 1.00 58.78 389 PRO A C 1
ATOM 3200 O O . PRO A 1 389 ? -16.575 -35.359 3.479 1.00 58.78 389 PRO A O 1
ATOM 3203 N N . ILE A 1 390 ? -17.981 -34.005 2.380 1.00 55.28 390 ILE A N 1
ATOM 3204 C CA . ILE A 1 390 ? -19.200 -34.745 2.720 1.00 55.28 390 ILE A CA 1
ATOM 3205 C C . ILE A 1 390 ? -19.626 -35.548 1.493 1.00 55.28 390 ILE A C 1
ATOM 3207 O O . ILE A 1 390 ? -19.862 -34.991 0.419 1.00 55.28 390 ILE A O 1
ATOM 3211 N N . ALA A 1 391 ? -19.761 -36.865 1.643 1.00 46.34 391 ALA A N 1
ATOM 3212 C CA . ALA A 1 391 ? -20.322 -37.701 0.592 1.00 46.34 391 ALA A CA 1
ATOM 3213 C C . ALA A 1 391 ? -21.795 -37.314 0.354 1.00 46.34 391 ALA A C 1
ATOM 3215 O O . ALA A 1 391 ? -22.644 -37.522 1.217 1.00 46.34 391 ALA A O 1
ATOM 3216 N N . GLY A 1 392 ? -22.100 -36.759 -0.823 1.00 47.34 392 GLY A N 1
ATOM 3217 C CA . GLY A 1 392 ? -23.478 -36.548 -1.288 1.00 47.34 392 GLY A CA 1
ATOM 3218 C C . GLY A 1 392 ? -24.064 -35.142 -1.127 1.00 47.34 392 GLY A C 1
ATOM 3219 O O . GLY A 1 392 ? -25.211 -34.950 -1.523 1.00 47.34 392 GLY A O 1
ATOM 3220 N N . TYR A 1 393 ? -23.309 -34.155 -0.634 1.00 43.94 393 TYR A N 1
ATOM 3221 C CA . TYR A 1 393 ? -23.695 -32.742 -0.749 1.00 43.94 393 TYR A CA 1
ATOM 3222 C C . TYR A 1 393 ? -22.871 -32.073 -1.856 1.00 43.94 393 TYR A C 1
ATOM 3224 O O . TYR A 1 393 ? -21.642 -32.121 -1.793 1.00 43.94 393 TYR A O 1
ATOM 3232 N N . PRO A 1 394 ? -23.496 -31.470 -2.885 1.00 37.97 394 PRO A N 1
ATOM 3233 C CA . PRO A 1 394 ? -22.748 -30.677 -3.847 1.00 37.97 394 PRO A CA 1
ATOM 3234 C C . PRO A 1 394 ? -22.110 -29.504 -3.100 1.00 37.97 394 PRO A C 1
ATOM 3236 O O . PRO A 1 394 ? -22.798 -28.805 -2.352 1.00 37.97 394 PRO A O 1
ATOM 3239 N N . SER A 1 395 ? -20.806 -29.290 -3.296 1.00 38.34 395 SER A N 1
ATOM 3240 C CA . SER A 1 395 ? -20.167 -28.033 -2.909 1.00 38.34 395 SER A CA 1
ATOM 3241 C C . SER A 1 395 ? -21.046 -26.892 -3.420 1.00 38.34 395 SER A C 1
ATOM 3243 O O . SER A 1 395 ? -21.428 -26.944 -4.596 1.00 38.34 395 SER A O 1
ATOM 3245 N N . PRO A 1 396 ? -21.409 -25.897 -2.592 1.00 37.19 396 PRO A N 1
ATOM 3246 C CA . PRO A 1 396 ? -22.113 -24.734 -3.097 1.00 37.19 396 PRO A CA 1
ATOM 3247 C C . PRO A 1 396 ? -21.226 -24.128 -4.181 1.00 37.19 396 PRO A C 1
ATOM 3249 O O . PRO A 1 396 ? -20.140 -23.618 -3.904 1.00 37.19 396 PRO A O 1
ATOM 3252 N N . GLN A 1 397 ? -21.650 -24.272 -5.437 1.00 33.69 397 GLN A N 1
ATOM 3253 C CA . GLN A 1 397 ? -21.057 -23.535 -6.532 1.00 33.69 397 GLN A CA 1
ATOM 3254 C C . GLN A 1 397 ? -21.360 -22.080 -6.218 1.00 33.69 397 GLN A C 1
ATOM 3256 O O . GLN A 1 397 ? -22.499 -21.633 -6.319 1.00 33.69 397 GLN A O 1
ATOM 3261 N N . VAL A 1 398 ? -20.341 -21.362 -5.755 1.00 34.03 398 VAL A N 1
ATOM 3262 C CA . VAL A 1 398 ? -20.349 -19.910 -5.809 1.00 34.03 398 VAL A CA 1
ATOM 3263 C C . VAL A 1 398 ? -20.364 -19.598 -7.298 1.00 34.03 398 VAL A C 1
ATOM 3265 O O . VAL A 1 398 ? -19.327 -19.649 -7.958 1.00 34.03 398 VAL A O 1
ATOM 3268 N N . GLU A 1 399 ? -21.558 -19.397 -7.853 1.00 30.02 399 GLU A N 1
ATOM 3269 C CA . GLU A 1 399 ? -21.713 -18.819 -9.178 1.00 30.02 399 GLU A CA 1
ATOM 3270 C C . GLU A 1 399 ? -21.052 -17.443 -9.121 1.00 30.02 399 GLU A C 1
ATOM 3272 O O . GLU A 1 399 ? -21.578 -16.477 -8.572 1.00 30.02 399 GLU A O 1
ATOM 3277 N N . SER A 1 400 ? -19.826 -17.379 -9.629 1.00 29.34 400 SER A N 1
ATOM 3278 C CA . SER A 1 400 ? -19.157 -16.135 -9.954 1.00 29.34 400 SER A CA 1
ATOM 3279 C C . SER A 1 400 ? -19.891 -15.518 -11.144 1.00 29.34 400 SER A C 1
ATOM 3281 O O . SER A 1 400 ? -19.531 -15.714 -12.305 1.00 29.34 400 SER A O 1
ATOM 3283 N N . GLU A 1 401 ? -20.979 -14.805 -10.865 1.00 31.39 401 GLU A N 1
ATOM 3284 C CA . GLU A 1 401 ? -21.659 -14.009 -11.879 1.00 31.39 401 GLU A CA 1
ATOM 3285 C C . GLU A 1 401 ? -20.768 -12.826 -12.305 1.00 31.39 401 GLU A C 1
ATOM 3287 O O . GLU A 1 401 ? -20.466 -11.931 -11.520 1.00 31.39 401 GLU A O 1
ATOM 3292 N N . LYS A 1 402 ? -20.298 -12.956 -13.554 1.00 32.00 402 LYS A N 1
ATOM 3293 C CA . LYS A 1 402 ? -19.895 -11.981 -14.589 1.00 32.00 402 LYS A CA 1
ATOM 3294 C C . LYS A 1 402 ? -19.610 -10.526 -14.216 1.00 32.00 402 LYS A C 1
ATOM 3296 O O . LYS A 1 402 ? -20.546 -9.815 -13.795 1.00 32.00 402 LYS A O 1
#

Organism: Fusarium heterosporum (NCBI:txid42747)